Protein AF-0000000081275643 (afdb_homodimer)

Sequence (546 aa):
MTRLSAFIEGVGLLGPGLNQWPHAAALLTGQAPYAPERTALPPPAGLPAAERRRTGPAVRVALAVGLEAVAASGRDAATLATVFAASGGDSQNCHAICETLAGEDRQLSPTRFHNSVHNAPAGYWSIATRAMAPSNVLCAYDGSFVAGLLESLCQVTVDAVPTLLIAFDTDYPEPLRAVRPIPDAFGVALVLAPEAGPHTLARIDARLTDAPATPLASPEFEPLRAGNPAARALPLLEALAARRPASVVLDYLPDTRLHVDIVMPTASGAFPRMTRLSAFIEGVGLLGPGLNQWPHAAALLTGQAPYAPERTALPPPAGLPAAERRRTGPAVRVALAVGLEAVAASGRDAATLATVFAASGGDSQNCHAICETLAGEDRQLSPTRFHNSVHNAPAGYWSIATRAMAPSNVLCAYDGSFVAGLLESLCQVTVDAVPTLLIAFDTDYPEPLRAVRPIPDAFGVALVLAPEAGPHTLARIDARLTDAPATPLASPEFEPLRAGNPAARALPLLEALAARRPASVVLDYLPDTRLHVDIVMPTASGAFPR

Secondary structure (DSSP, 8-state):
---EEEEEEEEEEEETTEESHHHHHHHHTTSS---------PPPTTS-HHHHTT--HHHHHHHHHHHHHHHHHT--GGGSEEEEEESS----THHHHHHHHH-S-S---HHHHHHHHH-HHHHHHHHHH---SPEEEEE-GGGHHHHHHHHHHHIIIII---EEEEEEE-PPPTTHHHHS---S-EEEEEEEESS--TT--EEEEEEEE-SPPPPPSSGGGHHHHHH-GGGGGHHHHHHHHHTS-EEEEEEEETTEEEEEEEE---TTSPPP-/---EEEEEEEEEEEETTEESHHHHHHHHTTSS---------PPPTTS-HHHHTT--HHHHHHHHHHHHHHHHHT--GGGSEEEEEESS--S-THHHHHHHHH-S-S---HHHHHHHHH-HHHHHHHHHH---SPEEEEE-GGGHHHHHHHHHHHIIIII---EEEEEEE-PPPTTHHHHS---S-EEEEEEEESS--TT--EEEEEEEE-SPPPPPSSGGGHHHHHH-GGGGGHHHHHHHHHTS-EEEEEEEETTEEEEEEEE---TTSPPP-

Foldseek 3Di:
DLWLKWFWQFKFKWAFQDDTQVRNLCCLQPVDPGDGHAIDFDQQAQDPPVVSVVDDRFLRQQRRGQVRRCVRNVDQLQQAAEEEFEADAAPDQVPLLCCLVVPPPPCSLPQLNQQSVRHPNSNVSCNRRVHRDHYHYDHAHLQRQVVQSSVQSCCCRPVVGKHKYKYKYDADDPPVCVVQPQPHIIIMMTTIGNDDDPSTQWMKTKDKDQDDWDDRPDNVCVCVCVRGSNSLCSVVSSVSSVSDWDWTWGDHDPRMIMIMTTFHADPVRHTDD/DLWLKWFWQFKFKWAFQDDTQVRNLCCLQPVDPGDGHAIDFDQQAQDPPVVSVVDDRFLRQQRRGQVRRCVRNVHQLQQAAEEEFEADAAPPLPPLLCCLVVPPPPCSLPQLNQQSVRHNNSNVSCNRRVHRDHYHYDHAHLQRQVVQSSVQSCCCRVVVGKHKYKYKYDADDPPVCVVQPQPHIIIMMTTIGNDDDPRTQWMKTKDKDQDDWDDRPDNVCVCVCVRGSNSLCSVVSSCSSVSDWDWTWGDHDPRMIMIMTTFHADPVRHTDD

InterPro domains:
  IPR014030 Beta-ketoacyl synthase-like, N-terminal domain [PF13723] (31-199)
  IPR016039 Thiolase-like [G3DSA:3.40.47.10] (8-151)
  IPR016039 Thiolase-like [SSF53901] (7-151)

Organism: Ralstonia solanacearum (NCBI:txid305)

pLDDT: mean 88.34, std 12.12, range [42.56, 98.88]

Structure (mmCIF, N/CA/C/O backbone):
data_AF-0000000081275643-model_v1
#
loop_
_entity.id
_entity.type
_entity.pdbx_description
1 polymer '3-oxoacyl-ACP synthase'
#
loop_
_atom_site.group_PDB
_atom_site.id
_atom_site.type_symbol
_atom_site.label_atom_id
_atom_site.label_alt_id
_atom_site.label_comp_id
_atom_site.label_asym_id
_atom_site.label_entity_id
_atom_site.label_seq_id
_atom_site.pdbx_PDB_ins_code
_atom_site.Cartn_x
_atom_site.Cartn_y
_atom_site.Cartn_z
_atom_site.occupancy
_atom_site.B_iso_or_equiv
_atom_site.auth_seq_id
_atom_site.auth_comp_id
_atom_site.auth_asym_id
_atom_site.auth_atom_id
_atom_site.pdbx_PDB_model_num
ATOM 1 N N . MET A 1 1 ? -11.688 4.008 25.125 1 44.38 1 MET A N 1
ATOM 2 C CA . MET A 1 1 ? -11.398 4.02 23.688 1 44.38 1 MET A CA 1
ATOM 3 C C . MET A 1 1 ? -9.961 4.453 23.422 1 44.38 1 MET A C 1
ATOM 5 O O . MET A 1 1 ? -9.492 5.438 23.984 1 44.38 1 MET A O 1
ATOM 9 N N . THR A 1 2 ? -9.195 3.457 22.938 1 54.38 2 THR A N 1
ATOM 10 C CA . THR A 1 2 ? -7.828 3.904 22.672 1 54.38 2 THR A CA 1
ATOM 11 C C . THR A 1 2 ? -7.832 5.18 21.844 1 54.38 2 THR A C 1
ATOM 13 O O . THR A 1 2 ? -8.508 5.25 20.812 1 54.38 2 THR A O 1
ATOM 16 N N . ARG A 1 3 ? -7.406 6.129 22.484 1 73.06 3 ARG A N 1
ATOM 17 C CA . ARG A 1 3 ? -7.328 7.461 21.875 1 73.06 3 ARG A CA 1
ATOM 18 C C . ARG A 1 3 ? -6.16 7.555 20.906 1 73.06 3 ARG A C 1
ATOM 20 O O . ARG A 1 3 ? -5.027 7.211 21.25 1 73.06 3 ARG A O 1
ATOM 27 N N . LEU A 1 4 ? -6.461 7.723 19.609 1 86.25 4 LEU A N 1
ATOM 28 C CA . LEU A 1 4 ? -5.406 7.973 18.641 1 86.25 4 LEU A CA 1
ATOM 29 C C . LEU A 1 4 ? -4.828 9.375 18.812 1 86.25 4 LEU A C 1
ATOM 31 O O . LEU A 1 4 ? -5.492 10.367 18.5 1 86.25 4 LEU A O 1
ATOM 35 N N . SER A 1 5 ? -3.609 9.367 19.391 1 92.81 5 SER A N 1
ATOM 36 C CA . SER A 1 5 ? -2.973 10.641 19.719 1 92.81 5 SER A CA 1
ATOM 37 C C . SER A 1 5 ? -1.481 10.609 19.391 1 92.81 5 SER A C 1
ATOM 39 O O . SER A 1 5 ? -0.863 9.547 19.391 1 92.81 5 SER A O 1
ATOM 41 N N . ALA A 1 6 ? -0.979 11.75 19.047 1 96.44 6 ALA A N 1
ATOM 42 C CA . ALA A 1 6 ? 0.46 11.883 18.844 1 96.44 6 ALA A CA 1
ATOM 43 C C . ALA A 1 6 ? 0.898 13.336 18.984 1 96.44 6 ALA A C 1
ATOM 45 O O . ALA A 1 6 ? 0.07 14.25 18.938 1 96.44 6 ALA A O 1
ATOM 46 N N . PHE A 1 7 ? 2.162 13.508 19.25 1 97.81 7 PHE A N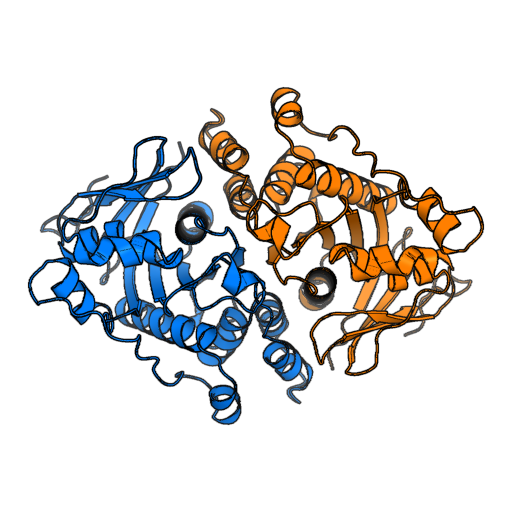 1
ATOM 47 C CA . PHE A 1 7 ? 2.779 14.828 19.25 1 97.81 7 PHE A CA 1
ATOM 48 C C . PHE A 1 7 ? 3.479 15.102 17.922 1 97.81 7 PHE A C 1
ATOM 50 O O . PHE A 1 7 ? 4.27 14.281 17.453 1 97.81 7 PHE A O 1
ATOM 57 N N . ILE A 1 8 ? 3.178 16.219 17.297 1 98.56 8 ILE A N 1
ATOM 58 C CA . ILE A 1 8 ? 3.846 16.625 16.062 1 98.56 8 ILE A CA 1
ATOM 59 C C . ILE A 1 8 ? 5.152 17.344 16.391 1 98.56 8 ILE A C 1
ATOM 61 O O . ILE A 1 8 ? 5.145 18.359 17.078 1 98.56 8 ILE A O 1
ATOM 65 N N . GLU A 1 9 ? 6.262 16.891 15.805 1 98.25 9 GLU A N 1
ATOM 66 C CA . GLU A 1 9 ? 7.566 17.453 16.125 1 98.25 9 GLU A CA 1
ATOM 67 C C . GLU A 1 9 ? 8.18 18.141 14.898 1 98.25 9 GLU A C 1
ATOM 69 O O . GLU A 1 9 ? 9.117 18.922 15.031 1 98.25 9 GLU A O 1
ATOM 74 N N . GLY A 1 10 ? 7.656 17.859 13.781 1 98.56 10 GLY A N 1
ATOM 75 C CA . GLY A 1 10 ? 8.188 18.422 12.547 1 98.56 10 GLY A CA 1
ATOM 76 C C . GLY A 1 10 ? 7.191 18.375 11.398 1 98.56 10 GLY A C 1
ATOM 77 O O . GLY A 1 10 ? 6.391 17.453 11.297 1 98.56 10 GLY A O 1
ATOM 78 N N . VAL A 1 11 ? 7.316 19.422 10.562 1 98.81 11 VAL A N 1
ATOM 79 C CA . VAL A 1 11 ? 6.465 19.531 9.383 1 98.81 11 VAL A CA 1
ATOM 80 C C . VAL A 1 11 ? 7.32 19.844 8.156 1 98.81 11 VAL A C 1
ATOM 82 O O . VAL A 1 11 ? 8.258 20.641 8.219 1 98.81 11 VAL A O 1
ATOM 85 N N . GLY A 1 12 ? 7.09 19.125 7.109 1 98.81 12 GLY A N 1
ATOM 86 C CA . GLY A 1 12 ? 7.57 19.453 5.777 1 98.81 12 GLY A CA 1
ATOM 87 C C . GLY A 1 12 ? 6.453 19.656 4.773 1 98.81 12 GLY A C 1
ATOM 88 O O . GLY A 1 12 ? 5.418 19 4.844 1 98.81 12 GLY A O 1
ATOM 89 N N . LEU A 1 13 ? 6.684 20.594 3.865 1 98.62 13 LEU A N 1
ATOM 90 C CA . LEU A 1 13 ? 5.613 20.922 2.93 1 98.62 13 LEU A CA 1
ATOM 91 C C . LEU A 1 13 ? 6.184 21.453 1.619 1 98.62 13 LEU A C 1
ATOM 93 O O . LEU A 1 13 ? 7.125 22.25 1.626 1 98.62 13 LEU A O 1
ATOM 97 N N . LEU A 1 14 ? 5.648 21 0.579 1 98.12 14 LEU A N 1
ATOM 98 C CA . LEU A 1 14 ? 5.945 21.484 -0.765 1 98.12 14 LEU A CA 1
ATOM 99 C C . LEU A 1 14 ? 4.703 21.422 -1.649 1 98.12 14 LEU A C 1
ATOM 101 O O . LEU A 1 14 ? 3.959 20.453 -1.621 1 98.12 14 LEU A O 1
ATOM 105 N N . GLY A 1 15 ? 4.434 22.438 -2.373 1 97.31 15 GLY A N 1
ATOM 106 C CA . GLY A 1 15 ? 3.311 22.5 -3.293 1 97.31 15 GLY A CA 1
ATOM 107 C C . GLY A 1 15 ? 3.297 23.766 -4.129 1 97.31 15 GLY A C 1
ATOM 108 O O . GLY A 1 15 ? 4.227 24.578 -4.059 1 97.31 15 GLY A O 1
ATOM 109 N N . PRO A 1 16 ? 2.264 23.953 -4.934 1 96.75 16 PRO A N 1
ATOM 110 C CA . PRO A 1 16 ? 2.17 25.156 -5.754 1 96.75 16 PRO A CA 1
ATOM 111 C C . PRO A 1 16 ? 2.182 26.438 -4.918 1 96.75 16 PRO A C 1
ATOM 113 O O . PRO A 1 16 ? 1.239 26.703 -4.164 1 96.75 16 PRO A O 1
ATOM 116 N N . GLY A 1 17 ? 3.252 27.156 -5.109 1 95.81 17 GLY A N 1
ATOM 117 C CA . GLY A 1 17 ? 3.377 28.406 -4.371 1 95.81 17 GLY A CA 1
ATOM 118 C C . GLY A 1 17 ? 3.754 28.203 -2.914 1 95.81 17 GLY A C 1
ATOM 119 O O . GLY A 1 17 ? 3.807 29.156 -2.141 1 95.81 17 GLY A O 1
ATOM 120 N N . LEU A 1 18 ? 3.93 27 -2.51 1 96.56 18 LEU A N 1
ATOM 121 C CA . LEU A 1 18 ? 4.285 26.656 -1.135 1 96.56 18 LEU A CA 1
ATOM 122 C C . LEU A 1 18 ? 5.668 26.031 -1.07 1 96.56 18 LEU A C 1
ATOM 124 O O . LEU A 1 18 ? 5.832 24.844 -1.41 1 96.56 18 LEU A O 1
ATOM 128 N N . ASN A 1 19 ? 6.617 26.828 -0.602 1 94.94 19 ASN A N 1
ATOM 129 C CA . ASN A 1 19 ? 8.008 26.391 -0.564 1 94.94 19 ASN A CA 1
ATOM 130 C C . ASN A 1 19 ? 8.492 26.188 0.869 1 94.94 19 ASN A C 1
ATOM 132 O O . ASN A 1 19 ? 9.031 27.109 1.484 1 94.94 19 ASN A O 1
ATOM 136 N N . GLN A 1 20 ? 8.375 25.016 1.354 1 95.62 20 GLN A N 1
ATOM 137 C CA . GLN A 1 20 ? 8.812 24.625 2.691 1 95.62 20 GLN A CA 1
ATOM 138 C C . GLN A 1 20 ? 7.887 25.203 3.76 1 95.62 20 GLN A C 1
ATOM 140 O O . GLN A 1 20 ? 7.141 26.156 3.498 1 95.62 20 GLN A O 1
ATOM 145 N N . TRP A 1 21 ? 7.992 24.75 4.93 1 97.5 21 TRP A N 1
ATOM 146 C CA . TRP A 1 21 ? 6.973 24.938 5.961 1 97.5 21 TRP A CA 1
ATOM 147 C C . TRP A 1 21 ? 6.973 26.359 6.477 1 97.5 21 TRP A C 1
ATOM 149 O O . TRP A 1 21 ? 5.918 27 6.559 1 97.5 21 TRP A O 1
ATOM 159 N N . PRO A 1 22 ? 8.117 27 6.797 1 96.25 22 PRO A N 1
ATOM 160 C CA . PRO A 1 22 ? 8.055 28.375 7.312 1 96.25 22 PRO A CA 1
ATOM 161 C C . PRO A 1 22 ? 7.383 29.344 6.336 1 96.25 22 PRO A C 1
ATOM 163 O O . PRO A 1 22 ? 6.566 30.172 6.746 1 96.25 22 PRO A O 1
ATOM 166 N N . HIS A 1 23 ? 7.73 29.188 5.102 1 95.75 23 HIS A N 1
ATOM 167 C CA . HIS A 1 23 ? 7.113 30 4.059 1 95.75 23 HIS A CA 1
ATOM 168 C C . HIS A 1 23 ? 5.625 29.703 3.936 1 95.75 23 HIS A C 1
ATOM 170 O O . HIS A 1 23 ? 4.805 30.625 3.889 1 95.75 23 HIS A O 1
ATOM 176 N N . ALA A 1 24 ? 5.289 28.5 3.883 1 96.75 24 ALA A N 1
ATOM 177 C CA . ALA A 1 24 ? 3.902 28.078 3.721 1 96.75 24 ALA A CA 1
ATOM 178 C C . ALA A 1 24 ? 3.053 28.5 4.914 1 96.75 24 ALA A C 1
ATOM 180 O O . ALA A 1 24 ? 1.896 28.891 4.754 1 96.75 24 ALA A O 1
ATOM 181 N N . ALA A 1 25 ? 3.641 28.391 6.098 1 96.94 25 ALA A N 1
ATOM 182 C CA . ALA A 1 25 ? 2.926 28.781 7.312 1 96.94 25 ALA A CA 1
ATOM 183 C C . ALA A 1 25 ? 2.52 30.25 7.266 1 96.94 25 ALA A C 1
ATOM 185 O O . ALA A 1 25 ? 1.409 30.609 7.668 1 96.94 25 ALA A O 1
ATOM 186 N N . ALA A 1 26 ? 3.359 31.047 6.785 1 96.31 26 ALA A N 1
ATOM 187 C CA . ALA A 1 26 ? 3.059 32.469 6.656 1 96.31 26 ALA A CA 1
ATOM 188 C C . ALA A 1 26 ? 1.919 32.719 5.668 1 96.31 26 ALA A C 1
ATOM 190 O O . ALA A 1 26 ? 1.047 33.562 5.906 1 96.31 26 ALA A O 1
ATOM 191 N N . LEU A 1 27 ? 1.94 32.031 4.621 1 96.19 27 LEU A N 1
ATOM 192 C CA . LEU A 1 27 ? 0.902 32.156 3.604 1 96.19 27 LEU A CA 1
ATOM 193 C C . LEU A 1 27 ? -0.441 31.656 4.125 1 96.19 27 LEU A C 1
ATOM 195 O O . LEU A 1 27 ? -1.473 32.312 3.91 1 96.19 27 LEU A O 1
ATOM 199 N N . LEU A 1 28 ? -0.397 30.547 4.836 1 95.75 28 LEU A N 1
ATOM 200 C CA . LEU A 1 28 ? -1.615 29.906 5.32 1 95.75 28 LEU A CA 1
ATOM 201 C C . LEU A 1 28 ? -2.287 30.75 6.395 1 95.75 28 LEU A C 1
ATOM 203 O O . LEU A 1 28 ? -3.502 30.656 6.59 1 95.75 28 LEU A O 1
ATOM 207 N N . THR A 1 29 ? -1.518 31.594 7.074 1 95 29 THR A N 1
ATOM 208 C CA . THR A 1 29 ? -2.072 32.438 8.125 1 95 29 THR A CA 1
ATOM 209 C C . THR A 1 29 ? -2.346 33.844 7.598 1 95 29 THR A C 1
ATOM 211 O O . THR A 1 29 ? -2.676 34.75 8.367 1 95 29 THR A O 1
ATOM 214 N N . GLY A 1 30 ? -2.148 34.031 6.328 1 92.94 30 GLY A N 1
ATOM 215 C CA . GLY A 1 30 ? -2.473 35.312 5.711 1 92.94 30 GLY A CA 1
ATOM 216 C C . GLY A 1 30 ? -1.417 36.375 5.949 1 92.94 30 GLY A C 1
ATOM 217 O O . GLY A 1 30 ? -1.663 37.562 5.727 1 92.94 30 GLY A O 1
ATOM 218 N N . GLN A 1 31 ? -0.272 36.031 6.398 1 93.44 31 GLN A N 1
ATOM 219 C CA . GLN A 1 31 ? 0.792 37 6.668 1 93.44 31 GLN A CA 1
ATOM 220 C C . GLN A 1 31 ? 1.491 37.406 5.375 1 93.44 31 GLN A C 1
ATOM 222 O O . GLN A 1 31 ? 2.209 38.406 5.352 1 93.44 31 GLN A O 1
ATOM 227 N N . ALA A 1 32 ? 1.334 36.656 4.289 1 91.62 32 ALA A N 1
ATOM 228 C CA . ALA A 1 32 ? 1.837 36.969 2.949 1 91.62 32 ALA A CA 1
ATOM 229 C C . ALA A 1 32 ? 0.832 36.531 1.88 1 91.62 32 ALA A C 1
ATOM 231 O O . ALA A 1 32 ? 0.027 35.625 2.098 1 91.62 32 ALA A O 1
ATOM 232 N N . PRO A 1 33 ? 0.879 37.219 0.762 1 91.44 33 PRO A N 1
ATOM 233 C CA . PRO A 1 33 ? -0.059 36.844 -0.301 1 91.44 33 PRO A CA 1
ATOM 234 C C . PRO A 1 33 ? 0.3 35.531 -0.969 1 91.44 33 PRO A C 1
ATOM 236 O O . PRO A 1 33 ? 1.48 35.25 -1.176 1 91.44 33 PRO A O 1
ATOM 239 N N . TYR A 1 34 ? -0.669 34.844 -1.251 1 92.94 34 TYR A N 1
ATOM 240 C CA . TYR A 1 34 ? -0.492 33.562 -1.949 1 92.94 34 TYR A CA 1
ATOM 241 C C . TYR A 1 34 ? -0.587 33.75 -3.459 1 92.94 34 TYR A C 1
ATOM 243 O O . TYR A 1 34 ? -1.521 34.375 -3.953 1 92.94 34 TYR A O 1
ATOM 251 N N . ALA A 1 35 ? 0.357 33.312 -4.215 1 89.31 35 ALA A N 1
ATOM 252 C CA . ALA A 1 35 ? 0.365 33.219 -5.672 1 89.31 35 ALA A CA 1
ATOM 253 C C . ALA A 1 35 ? 0.627 31.781 -6.141 1 89.31 35 ALA A C 1
ATOM 255 O O . ALA A 1 35 ? 1.682 31.219 -5.852 1 89.31 35 ALA A O 1
ATOM 256 N N . PRO A 1 36 ? -0.363 31.266 -6.844 1 86.75 36 PRO A N 1
ATOM 257 C CA . PRO A 1 36 ? -0.118 29.906 -7.316 1 86.75 36 PRO A CA 1
ATOM 258 C C . PRO A 1 36 ? 0.997 29.828 -8.359 1 86.75 36 PRO A C 1
ATOM 260 O O . PRO A 1 36 ? 0.966 30.562 -9.352 1 86.75 36 PRO A O 1
ATOM 263 N N . GLU A 1 37 ? 2.057 29.297 -8.055 1 93 37 GLU A N 1
ATOM 264 C CA . GLU A 1 37 ? 3.164 28.969 -8.945 1 93 37 GLU A CA 1
ATOM 265 C C . GLU A 1 37 ? 3.424 27.469 -8.984 1 93 37 GLU A C 1
ATOM 267 O O . GLU A 1 37 ? 3.094 26.75 -8.031 1 93 37 GLU A O 1
ATOM 272 N N . ARG A 1 38 ? 4.008 27.078 -10.078 1 94.44 38 ARG A N 1
ATOM 273 C CA . ARG A 1 38 ? 4.34 25.656 -10.195 1 94.44 38 ARG A CA 1
ATOM 274 C C . ARG A 1 38 ? 5.234 25.219 -9.047 1 94.44 38 ARG A C 1
ATOM 276 O O . ARG A 1 38 ? 6.121 25.953 -8.617 1 94.44 38 ARG A O 1
ATOM 283 N N . THR A 1 39 ? 4.957 24.047 -8.594 1 96.31 39 THR A N 1
ATOM 284 C CA . THR A 1 39 ? 5.77 23.5 -7.504 1 96.31 39 THR A CA 1
ATOM 285 C C . THR A 1 39 ? 7.234 23.406 -7.926 1 96.31 39 THR A C 1
ATOM 287 O O . THR A 1 39 ? 7.551 22.797 -8.953 1 96.31 39 THR A O 1
ATOM 290 N N . ALA A 1 40 ? 8.086 24.016 -7.172 1 93.44 40 ALA A N 1
ATOM 291 C CA . ALA A 1 40 ? 9.531 23.891 -7.379 1 93.44 40 ALA A CA 1
ATOM 292 C C . ALA A 1 40 ? 10.07 22.625 -6.703 1 93.44 40 ALA A C 1
ATOM 294 O O . ALA A 1 40 ? 10.109 22.547 -5.473 1 93.44 40 ALA A O 1
ATOM 295 N N . LEU A 1 41 ? 10.516 21.688 -7.484 1 94.06 41 LEU A N 1
ATOM 296 C CA . LEU A 1 41 ? 11.055 20.453 -6.941 1 94.06 41 LEU A CA 1
ATOM 297 C C . LEU A 1 41 ? 12.562 20.547 -6.766 1 94.06 41 LEU A C 1
ATOM 299 O O . LEU A 1 41 ? 13.305 20.625 -7.746 1 94.06 41 LEU A O 1
ATOM 303 N N . PRO A 1 42 ? 13.023 20.516 -5.547 1 93.38 42 PRO A N 1
ATOM 304 C CA . PRO A 1 42 ? 14.477 20.562 -5.359 1 93.38 42 PRO A CA 1
ATOM 305 C C . PRO A 1 42 ? 15.172 19.266 -5.793 1 93.38 42 PRO A C 1
ATOM 307 O O . PRO A 1 42 ? 14.539 18.219 -5.863 1 93.38 42 PRO A O 1
ATOM 310 N N . PRO A 1 43 ? 16.5 19.422 -6.09 1 91.44 43 PRO A N 1
ATOM 311 C CA . PRO A 1 43 ? 17.25 18.172 -6.281 1 91.44 43 PRO A CA 1
ATOM 312 C C . PRO A 1 43 ? 17.219 17.266 -5.055 1 91.44 43 PRO A C 1
ATOM 314 O O . PRO A 1 43 ? 17.266 17.75 -3.922 1 91.44 43 PRO A O 1
ATOM 317 N N . PRO A 1 44 ? 17.094 16 -5.375 1 90.5 44 PRO A N 1
ATOM 318 C CA . PRO A 1 44 ? 17.016 15.109 -4.223 1 90.5 44 PRO A CA 1
ATOM 319 C C . PRO A 1 44 ? 18.312 15.047 -3.434 1 90.5 44 PRO A C 1
ATOM 321 O O . PRO A 1 44 ? 19.375 14.805 -4.012 1 90.5 44 PRO A O 1
ATOM 324 N N . ALA A 1 45 ? 18.219 15.266 -2.195 1 88.31 45 ALA A N 1
ATOM 325 C CA . ALA A 1 45 ? 19.391 15.219 -1.318 1 88.31 45 ALA A CA 1
ATOM 326 C C . ALA A 1 45 ? 19.641 13.797 -0.82 1 88.31 45 ALA A C 1
ATOM 328 O O . ALA A 1 45 ? 18.734 12.969 -0.799 1 88.31 45 ALA A O 1
ATOM 329 N N . GLY A 1 46 ? 20.844 13.477 -0.558 1 88.56 46 GLY A N 1
ATOM 330 C CA . GLY A 1 46 ? 21.188 12.227 0.105 1 88.56 46 GLY A CA 1
ATOM 331 C C . GLY A 1 46 ? 21.328 11.062 -0.855 1 88.56 46 GLY A C 1
ATOM 332 O O . GLY A 1 46 ? 21.391 9.906 -0.431 1 88.56 46 GLY A O 1
ATOM 333 N N . LEU A 1 47 ? 21.297 11.328 -2.113 1 88.06 47 LEU A N 1
ATOM 334 C CA . LEU A 1 47 ? 21.406 10.266 -3.102 1 88.06 47 LEU A CA 1
ATOM 335 C C . LEU A 1 47 ? 22.703 10.391 -3.889 1 88.06 47 LEU A C 1
ATOM 337 O O . LEU A 1 47 ? 23.156 11.5 -4.191 1 88.06 47 LEU A O 1
ATOM 341 N N . PRO A 1 48 ? 23.297 9.242 -4.223 1 84.19 48 PRO A N 1
ATOM 342 C CA . PRO A 1 48 ? 24.391 9.289 -5.191 1 84.19 48 PRO A CA 1
ATOM 343 C C . PRO A 1 48 ? 23.969 9.898 -6.527 1 84.19 48 PRO A C 1
ATOM 345 O O . PRO A 1 48 ? 22.797 9.875 -6.875 1 84.19 48 PRO A O 1
ATOM 348 N N . ALA A 1 49 ? 24.969 10.406 -7.227 1 84.62 49 ALA A N 1
ATOM 349 C CA . ALA A 1 49 ? 24.719 11.172 -8.445 1 84.62 49 ALA A CA 1
ATOM 350 C C . ALA A 1 49 ? 23.891 10.359 -9.445 1 84.62 49 ALA A C 1
ATOM 352 O O . ALA A 1 49 ? 22.953 10.883 -10.055 1 84.62 49 ALA A O 1
ATOM 353 N N . ALA A 1 50 ? 24.281 9.164 -9.617 1 78.19 50 ALA A N 1
ATOM 354 C CA . ALA A 1 50 ? 23.578 8.32 -10.586 1 78.19 50 ALA A CA 1
ATOM 355 C C . ALA A 1 50 ? 22.109 8.156 -10.219 1 78.19 50 ALA A C 1
ATOM 357 O O . ALA A 1 50 ? 21.234 8.219 -11.086 1 78.19 50 ALA A O 1
ATOM 358 N N . GLU A 1 51 ? 21.812 8.008 -8.961 1 80.88 51 GLU A N 1
ATOM 359 C CA . GLU A 1 51 ? 20.453 7.844 -8.477 1 80.88 51 GLU A CA 1
ATOM 360 C C . GLU A 1 51 ? 19.672 9.148 -8.57 1 80.88 51 GLU A C 1
ATOM 362 O O . GLU A 1 51 ? 18.469 9.148 -8.867 1 80.88 51 GLU A O 1
ATOM 367 N N . ARG A 1 52 ? 20.312 10.188 -8.359 1 86.25 52 ARG A N 1
ATOM 368 C CA . ARG A 1 52 ? 19.688 11.5 -8.406 1 86.25 52 ARG A CA 1
ATOM 369 C C . ARG A 1 52 ? 19.094 11.781 -9.781 1 86.25 52 ARG A C 1
ATOM 371 O O . ARG A 1 52 ? 18 12.344 -9.883 1 86.25 52 ARG A O 1
ATOM 378 N N . ARG A 1 53 ? 19.734 11.352 -10.797 1 83.56 53 ARG A N 1
ATOM 379 C CA . ARG A 1 53 ? 19.328 11.625 -12.164 1 83.56 53 ARG A CA 1
ATOM 380 C C . ARG A 1 53 ? 18.109 10.797 -12.555 1 83.56 53 ARG A C 1
ATOM 382 O O . ARG A 1 53 ? 17.406 11.125 -13.508 1 83.56 53 ARG A O 1
ATOM 389 N N . ARG A 1 54 ? 17.859 9.836 -11.742 1 80.75 54 ARG A N 1
ATOM 390 C CA . ARG A 1 54 ? 16.797 8.891 -12.102 1 80.75 54 ARG A CA 1
ATOM 391 C C . ARG A 1 54 ? 15.516 9.18 -11.328 1 80.75 54 ARG A C 1
ATOM 393 O O . ARG A 1 54 ? 14.484 8.547 -11.578 1 80.75 54 ARG A O 1
ATOM 400 N N . THR A 1 55 ? 15.617 10.133 -10.453 1 87.38 55 THR A N 1
ATOM 401 C CA . THR A 1 55 ? 14.453 10.375 -9.609 1 87.38 55 THR A CA 1
ATOM 402 C C . THR A 1 55 ? 13.375 11.133 -10.367 1 87.38 55 THR A C 1
ATOM 404 O O . THR A 1 55 ? 13.68 12.047 -11.133 1 87.38 55 THR A O 1
ATOM 407 N N . GLY A 1 56 ? 12.156 10.68 -10.273 1 87.69 56 GLY A N 1
ATOM 408 C CA . GLY A 1 56 ? 11 11.391 -10.789 1 87.69 56 GLY A CA 1
ATOM 409 C C . GLY A 1 56 ? 10.406 12.367 -9.789 1 87.69 56 GLY A C 1
ATOM 410 O O . GLY A 1 56 ? 10.906 12.492 -8.664 1 87.69 56 GLY A O 1
ATOM 411 N N . PRO A 1 57 ? 9.336 13.086 -10.172 1 90.5 57 PRO A N 1
ATOM 412 C CA . PRO A 1 57 ? 8.734 14.125 -9.328 1 90.5 57 PRO A CA 1
ATOM 413 C C . PRO A 1 57 ? 8.242 13.578 -7.988 1 90.5 57 PRO A C 1
ATOM 415 O O . PRO A 1 57 ? 8.398 14.242 -6.957 1 90.5 57 PRO A O 1
ATOM 418 N N . ALA A 1 58 ? 7.633 12.359 -8.023 1 91.38 58 ALA A N 1
ATOM 419 C CA . ALA A 1 58 ? 7.105 11.781 -6.793 1 91.38 58 ALA A CA 1
ATOM 420 C C . ALA A 1 58 ? 8.219 11.562 -5.77 1 91.38 58 ALA A C 1
ATOM 422 O O . ALA A 1 58 ? 8.047 11.875 -4.586 1 91.38 58 ALA A O 1
ATOM 423 N N . VAL A 1 59 ? 9.312 11.023 -6.215 1 91.88 59 VAL A N 1
ATOM 424 C CA . VAL A 1 59 ? 10.453 10.781 -5.34 1 91.88 59 VAL A CA 1
ATOM 425 C C . VAL A 1 59 ? 11.008 12.109 -4.824 1 91.88 59 VAL A C 1
ATOM 427 O O . VAL A 1 59 ? 11.305 12.242 -3.637 1 91.88 59 VAL A O 1
ATOM 430 N N . ARG A 1 60 ? 11.141 13.086 -5.664 1 94.5 60 ARG A N 1
ATOM 431 C CA . ARG A 1 60 ? 11.711 14.375 -5.301 1 94.5 60 ARG A CA 1
ATOM 432 C C . ARG A 1 60 ? 10.852 15.078 -4.262 1 94.5 60 ARG A C 1
ATOM 434 O O . ARG A 1 60 ? 11.367 15.625 -3.283 1 94.5 60 ARG A O 1
ATOM 441 N N . VAL A 1 61 ? 9.57 15.07 -4.457 1 96.12 61 VAL A N 1
ATOM 442 C CA . VAL A 1 61 ? 8.68 15.719 -3.498 1 96.12 61 VAL A CA 1
ATOM 443 C C . VAL A 1 61 ? 8.719 14.969 -2.17 1 96.12 61 VAL A C 1
ATOM 445 O O . VAL A 1 61 ? 8.836 15.586 -1.104 1 96.12 61 VAL A O 1
ATOM 448 N N . ALA A 1 62 ? 8.633 13.648 -2.244 1 96.06 62 ALA A N 1
ATOM 449 C CA . ALA A 1 62 ? 8.617 12.828 -1.033 1 96.06 62 ALA A CA 1
ATOM 450 C C . ALA A 1 62 ? 9.891 13.039 -0.217 1 96.06 62 ALA A C 1
ATOM 452 O O . ALA A 1 62 ? 9.828 13.25 0.997 1 96.06 62 ALA A O 1
ATOM 453 N N . LEU A 1 63 ? 11.047 13.031 -0.863 1 96.19 63 LEU A N 1
ATOM 454 C CA . LEU A 1 63 ? 12.312 13.211 -0.165 1 96.19 63 LEU A CA 1
ATOM 455 C C . LEU A 1 63 ? 12.406 14.617 0.428 1 96.19 63 LEU A C 1
ATOM 457 O O . LEU A 1 63 ? 12.844 14.781 1.568 1 96.19 63 LEU A O 1
ATOM 461 N N . ALA A 1 64 ? 12.008 15.594 -0.321 1 97.69 64 ALA A N 1
ATOM 462 C CA . ALA A 1 64 ? 12.125 16.984 0.115 1 97.69 64 ALA A CA 1
ATOM 463 C C . ALA A 1 64 ? 11.32 17.219 1.39 1 97.69 64 ALA A C 1
ATOM 465 O O . ALA A 1 64 ? 11.852 17.734 2.377 1 97.69 64 ALA A O 1
ATOM 466 N N . VAL A 1 65 ? 10.086 16.828 1.377 1 98.5 65 VAL A N 1
ATOM 467 C CA . VAL A 1 65 ? 9.234 17.125 2.521 1 98.5 65 VAL A CA 1
ATOM 468 C C . VAL A 1 65 ? 9.625 16.25 3.707 1 98.5 65 VAL A C 1
ATOM 470 O O . VAL A 1 65 ? 9.562 16.688 4.859 1 98.5 65 VAL A O 1
ATOM 473 N N . GLY A 1 66 ? 10.023 15.039 3.445 1 98.19 66 GLY A N 1
ATOM 474 C CA . GLY A 1 66 ? 10.484 14.164 4.512 1 98.19 66 GLY A CA 1
ATOM 475 C C . GLY A 1 66 ? 11.711 14.695 5.234 1 98.19 66 GLY A C 1
ATOM 476 O O . GLY A 1 66 ? 11.734 14.758 6.465 1 98.19 66 GLY A O 1
ATOM 477 N N . LEU A 1 67 ? 12.672 15.062 4.457 1 97.81 67 LEU A N 1
ATOM 478 C CA . LEU A 1 67 ? 13.914 15.562 5.031 1 97.81 67 LEU A CA 1
ATOM 479 C C . LEU A 1 67 ? 13.672 16.859 5.801 1 97.81 67 LEU A C 1
ATOM 481 O O . LEU A 1 67 ? 14.273 17.078 6.855 1 97.81 67 LEU A O 1
ATOM 485 N N . GLU A 1 68 ? 12.82 17.672 5.293 1 98.38 68 GLU A N 1
ATOM 486 C CA . GLU A 1 68 ? 12.484 18.906 5.996 1 98.38 68 GLU A CA 1
ATOM 487 C C . GLU A 1 68 ? 11.859 18.609 7.355 1 98.38 68 GLU A C 1
ATOM 489 O O . GLU A 1 68 ? 12.25 19.203 8.367 1 98.38 68 GLU A O 1
ATOM 494 N N . ALA A 1 69 ? 10.875 17.719 7.391 1 98.62 69 ALA A N 1
ATOM 495 C CA . ALA A 1 69 ? 10.188 17.391 8.633 1 98.62 69 ALA A CA 1
ATOM 496 C C . ALA A 1 69 ? 11.156 16.766 9.641 1 98.62 69 ALA A C 1
ATOM 498 O O . ALA A 1 69 ? 11.109 17.094 10.828 1 98.62 69 ALA A O 1
ATOM 499 N N . VAL A 1 70 ? 11.961 15.898 9.156 1 97.75 70 VAL A N 1
ATOM 500 C CA . VAL A 1 70 ? 12.922 15.227 10.016 1 97.75 70 VAL A CA 1
ATOM 501 C C . VAL A 1 70 ? 13.898 16.25 10.609 1 97.75 70 VAL A C 1
ATOM 503 O O . VAL A 1 70 ? 14.164 16.234 11.812 1 97.75 70 VAL A O 1
ATOM 506 N N . ALA A 1 71 ? 14.414 17.094 9.789 1 97.75 71 ALA A N 1
ATOM 507 C CA . ALA A 1 71 ? 15.32 18.125 10.266 1 97.75 71 ALA A CA 1
ATOM 508 C C . ALA A 1 71 ? 14.664 18.984 11.344 1 97.75 71 ALA A C 1
ATOM 510 O O . ALA A 1 71 ? 15.281 19.281 12.375 1 97.75 71 ALA A O 1
ATOM 511 N N . ALA A 1 72 ? 13.461 19.359 11.109 1 98.12 72 ALA A N 1
ATOM 512 C CA . ALA A 1 72 ? 12.734 20.203 12.062 1 98.12 72 ALA A CA 1
ATOM 513 C C . ALA A 1 72 ? 12.508 19.469 13.383 1 98.12 72 ALA A C 1
ATOM 515 O O . ALA A 1 72 ? 12.469 20.094 14.445 1 98.12 72 ALA A O 1
ATOM 516 N N . SER A 1 73 ? 12.367 18.203 13.391 1 97.69 73 SER A N 1
ATOM 517 C CA . SER A 1 73 ? 12.07 17.406 14.578 1 97.69 73 SER A CA 1
ATOM 518 C C . SER A 1 73 ? 13.32 17.188 15.422 1 97.69 73 SER A C 1
ATOM 520 O O . SER A 1 73 ? 13.234 16.797 16.594 1 97.69 73 SER A O 1
ATOM 522 N N . GLY A 1 74 ? 14.484 17.297 14.742 1 97.19 74 GLY A N 1
ATOM 523 C CA . GLY A 1 74 ? 15.734 17.016 15.422 1 97.19 74 GLY A CA 1
ATOM 524 C C . GLY A 1 74 ? 16.031 15.523 15.523 1 97.19 74 GLY A C 1
ATOM 525 O O . GLY A 1 74 ? 17.016 15.125 16.156 1 97.19 74 GLY A O 1
ATOM 526 N N . ARG A 1 75 ? 15.258 14.734 14.906 1 95.69 75 ARG A N 1
ATOM 527 C CA . ARG A 1 75 ? 15.461 13.289 14.977 1 95.69 75 ARG A CA 1
ATOM 528 C C . ARG A 1 75 ? 16.328 12.805 13.82 1 95.69 75 ARG A C 1
ATOM 530 O O . ARG A 1 75 ? 16.562 13.531 12.859 1 95.69 75 ARG A O 1
ATOM 537 N N . ASP A 1 76 ? 16.812 11.562 14.07 1 95.5 76 ASP A N 1
ATOM 538 C CA . ASP A 1 76 ? 17.516 10.852 13.008 1 95.5 76 ASP A CA 1
ATOM 539 C C . ASP A 1 76 ? 16.547 10.062 12.141 1 95.5 76 ASP A C 1
ATOM 541 O O . ASP A 1 76 ? 15.836 9.18 12.633 1 95.5 76 ASP A O 1
ATOM 545 N N . ALA A 1 77 ? 16.547 10.336 10.852 1 94.75 77 ALA A N 1
ATOM 546 C CA . ALA A 1 77 ? 15.633 9.688 9.914 1 94.75 77 ALA A CA 1
ATOM 547 C C . ALA A 1 77 ? 15.711 8.172 10.031 1 94.75 77 ALA A C 1
ATOM 549 O O . ALA A 1 77 ? 14.711 7.473 9.867 1 94.75 77 ALA A O 1
ATOM 550 N N . ALA A 1 78 ? 16.812 7.652 10.297 1 90.56 78 ALA A N 1
ATOM 551 C CA . ALA A 1 78 ? 17.062 6.211 10.32 1 90.56 78 ALA A CA 1
ATOM 552 C C . ALA A 1 78 ? 16.328 5.543 11.469 1 90.56 78 ALA A C 1
ATOM 554 O O . ALA A 1 78 ? 16.141 4.324 11.477 1 90.56 78 ALA A O 1
ATOM 555 N N . THR A 1 79 ? 15.883 6.289 12.375 1 90.62 79 THR A N 1
ATOM 556 C CA . THR A 1 79 ? 15.266 5.734 13.578 1 90.62 79 THR A CA 1
ATOM 557 C C . THR A 1 79 ? 13.742 5.82 13.484 1 90.62 79 THR A C 1
ATOM 559 O O . THR A 1 79 ? 13.039 5.371 14.391 1 90.62 79 THR A O 1
ATOM 562 N N . LEU A 1 80 ? 13.266 6.387 12.461 1 93.56 80 LEU A N 1
ATOM 563 C CA . LEU A 1 80 ? 11.828 6.617 12.344 1 93.56 80 LEU A CA 1
ATOM 564 C C . LEU A 1 80 ? 11.172 5.527 11.508 1 93.56 80 LEU A C 1
ATOM 566 O O . LEU A 1 80 ? 11.648 5.207 10.414 1 93.56 80 LEU A O 1
ATOM 570 N N . ALA A 1 81 ? 10.125 4.969 12.062 1 90.69 81 ALA A N 1
ATOM 571 C CA . ALA A 1 81 ? 9.219 4.254 11.164 1 90.69 81 ALA A CA 1
ATOM 572 C C . ALA A 1 81 ? 8.586 5.207 10.148 1 90.69 81 ALA A C 1
ATOM 574 O O . ALA A 1 81 ? 8.234 6.336 10.492 1 90.69 81 ALA A O 1
ATOM 575 N N . THR A 1 82 ? 8.438 4.695 8.938 1 94.19 82 THR A N 1
ATOM 576 C CA . THR A 1 82 ? 7.961 5.625 7.918 1 94.19 82 THR A CA 1
ATOM 577 C C . THR A 1 82 ? 6.719 5.082 7.219 1 94.19 82 THR A C 1
ATOM 579 O O . THR A 1 82 ? 6.668 3.902 6.863 1 94.19 82 THR A O 1
ATOM 582 N N . VAL A 1 83 ? 5.723 5.918 7.082 1 94 83 VAL A N 1
ATOM 583 C CA . VAL A 1 83 ? 4.5 5.633 6.344 1 94 83 VAL A CA 1
ATOM 584 C C . VAL A 1 83 ? 4.434 6.508 5.098 1 94 83 VAL A C 1
ATOM 586 O O . VAL A 1 83 ? 4.488 7.738 5.188 1 94 83 VAL A O 1
ATOM 589 N N . PHE A 1 84 ? 4.371 5.848 3.947 1 94.5 84 PHE A N 1
ATOM 590 C CA . PHE A 1 84 ? 4.152 6.559 2.693 1 94.5 84 PHE A CA 1
ATOM 591 C C . PHE A 1 84 ? 2.697 6.449 2.254 1 94.5 84 PHE A C 1
ATOM 593 O O . PHE A 1 84 ? 2.145 5.348 2.188 1 94.5 84 PHE A O 1
ATOM 600 N N . ALA A 1 85 ? 2.068 7.586 1.987 1 94.44 85 ALA A N 1
ATOM 601 C CA . ALA A 1 85 ? 0.679 7.605 1.533 1 94.44 85 ALA A CA 1
ATOM 602 C C . ALA A 1 85 ? 0.539 8.383 0.23 1 94.44 85 ALA A C 1
ATOM 604 O O . ALA A 1 85 ? 0.959 9.539 0.143 1 94.44 85 ALA A O 1
ATOM 605 N N . ALA A 1 86 ? -0.021 7.77 -0.8 1 92.62 86 ALA A N 1
ATOM 606 C CA . ALA A 1 86 ? -0.278 8.406 -2.09 1 92.62 86 ALA A CA 1
ATOM 607 C C . ALA A 1 86 ? -1.592 7.914 -2.691 1 92.62 86 ALA A C 1
ATOM 609 O O . ALA A 1 86 ? -2.059 6.82 -2.369 1 92.62 86 ALA A O 1
ATOM 610 N N . SER A 1 87 ? -2.197 8.789 -3.574 1 89.81 87 SER A N 1
ATOM 611 C CA . SER A 1 87 ? -3.506 8.469 -4.129 1 89.81 87 SER A CA 1
ATOM 612 C C . SER A 1 87 ? -3.422 7.289 -5.098 1 89.81 87 SER A C 1
ATOM 614 O O . SER A 1 87 ? -4.383 6.531 -5.246 1 89.81 87 SER A O 1
ATOM 616 N N . GLY A 1 88 ? -2.453 7.215 -5.801 1 82.69 88 GLY A N 1
ATOM 617 C CA . GLY A 1 88 ? -2.289 6.148 -6.777 1 82.69 88 GLY A CA 1
ATOM 618 C C . GLY A 1 88 ? -1.092 5.262 -6.5 1 82.69 88 GLY A C 1
ATOM 619 O O . GLY A 1 88 ? -0.321 5.523 -5.574 1 82.69 88 GLY A O 1
ATOM 620 N N . GLY A 1 89 ? -1.18 4.125 -7.211 1 76.06 89 GLY A N 1
ATOM 621 C CA . GLY A 1 89 ? -0.046 3.219 -7.117 1 76.06 89 GLY A CA 1
ATOM 622 C C . GLY A 1 89 ? 1.198 3.746 -7.805 1 76.06 89 GLY A C 1
ATOM 623 O O . GLY A 1 89 ? 1.233 4.898 -8.234 1 76.06 89 GLY A O 1
ATOM 624 N N . ASP A 1 90 ? 2.266 3.016 -7.645 1 68.44 90 ASP A N 1
ATOM 625 C CA . ASP A 1 90 ? 3.545 3.393 -8.234 1 68.44 90 ASP A CA 1
ATOM 626 C C . ASP A 1 90 ? 3.861 2.529 -9.453 1 68.44 90 ASP A C 1
ATOM 628 O O . ASP A 1 90 ? 3.783 1.301 -9.391 1 68.44 90 ASP A O 1
ATOM 632 N N . SER A 1 91 ? 3.781 3.158 -10.688 1 56.03 91 SER A N 1
ATOM 633 C CA . SER A 1 91 ? 4.152 2.432 -11.891 1 56.03 91 SER A CA 1
ATOM 634 C C . SER A 1 91 ? 5.668 2.359 -12.055 1 56.03 91 SER A C 1
ATOM 636 O O . SER A 1 91 ? 6.172 1.617 -12.898 1 56.03 91 SER A O 1
ATOM 638 N N . GLN A 1 92 ? 6.332 3.217 -11.562 1 51.72 92 GLN A N 1
ATOM 639 C CA . GLN A 1 92 ? 7.633 3.586 -12.117 1 51.72 92 GLN A CA 1
ATOM 640 C C . GLN A 1 92 ? 8.758 2.791 -11.461 1 51.72 92 GLN A C 1
ATOM 642 O O . GLN A 1 92 ? 9.883 2.764 -11.961 1 51.72 92 GLN A O 1
ATOM 647 N N . ASN A 1 93 ? 8.711 2.021 -10.273 1 54.84 93 ASN A N 1
ATOM 648 C CA . ASN A 1 93 ? 10.062 2.125 -9.742 1 54.84 93 ASN A CA 1
ATOM 649 C C . ASN A 1 93 ? 10.891 0.877 -10.047 1 54.84 93 ASN A C 1
ATOM 651 O O . ASN A 1 93 ? 11.203 0.096 -9.148 1 54.84 93 ASN A O 1
ATOM 655 N N . CYS A 1 94 ? 10.891 0.528 -11.328 1 53.66 94 CYS A N 1
ATOM 656 C CA . CYS A 1 94 ? 11.734 -0.611 -11.664 1 53.66 94 CYS A CA 1
ATOM 657 C C . CYS A 1 94 ? 13.188 -0.345 -11.289 1 53.66 94 CYS A C 1
ATOM 659 O O . CYS A 1 94 ? 13.891 -1.249 -10.828 1 53.66 94 CYS A O 1
ATOM 661 N N . HIS A 1 95 ? 13.484 0.885 -11.43 1 57.69 95 HIS A N 1
ATOM 662 C CA . HIS A 1 95 ? 14.914 1.142 -11.305 1 57.69 95 HIS A CA 1
ATOM 663 C C . HIS A 1 95 ? 15.398 0.914 -9.883 1 57.69 95 HIS A C 1
ATOM 665 O O . HIS A 1 95 ? 16.438 0.288 -9.664 1 57.69 95 HIS A O 1
ATOM 671 N N . ALA A 1 96 ? 14.5 1.283 -8.977 1 60.19 96 ALA A N 1
ATOM 672 C CA . ALA A 1 96 ? 14.922 1.087 -7.594 1 60.19 96 ALA A CA 1
ATOM 673 C C . ALA A 1 96 ? 15.055 -0.398 -7.266 1 60.19 96 ALA A C 1
ATOM 675 O O . ALA A 1 96 ? 15.984 -0.807 -6.57 1 60.19 96 ALA A O 1
ATOM 676 N N . ILE A 1 97 ? 14.141 -1.101 -7.789 1 67.44 97 ILE A N 1
ATOM 677 C CA . ILE A 1 97 ? 14.188 -2.537 -7.547 1 67.44 97 ILE A CA 1
ATOM 678 C C . ILE A 1 97 ? 15.422 -3.137 -8.203 1 67.44 97 ILE A C 1
ATOM 680 O O . ILE A 1 97 ? 16.156 -3.898 -7.578 1 67.44 97 ILE A O 1
ATOM 684 N N . CYS A 1 98 ? 15.609 -2.672 -9.367 1 60.84 98 CYS A N 1
ATOM 685 C CA . CYS A 1 98 ? 16.719 -3.215 -10.148 1 60.84 98 CYS A CA 1
ATOM 686 C C . CYS A 1 98 ? 18.062 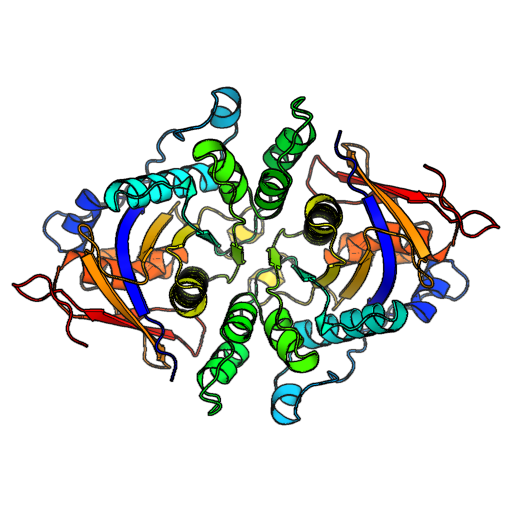-2.834 -9.523 1 60.84 98 CYS A C 1
ATOM 688 O O . CYS A 1 98 ? 18.969 -3.656 -9.461 1 60.84 98 CYS A O 1
ATOM 690 N N . GLU A 1 99 ? 18.172 -1.651 -9.227 1 61.22 99 GLU A N 1
ATOM 691 C CA . GLU A 1 99 ? 19.406 -1.189 -8.609 1 61.22 99 GLU A CA 1
ATOM 692 C C . GLU A 1 99 ? 19.734 -1.981 -7.344 1 61.22 99 GLU A C 1
ATOM 694 O O . GLU A 1 99 ? 20.891 -2.311 -7.086 1 61.22 99 GLU A O 1
ATOM 699 N N . THR A 1 100 ? 18.641 -2.135 -6.715 1 60.19 100 THR A N 1
ATOM 700 C CA . THR A 1 100 ? 18.812 -2.873 -5.473 1 60.19 100 THR A CA 1
ATOM 701 C C . THR A 1 100 ? 19.25 -4.312 -5.754 1 60.19 100 THR A C 1
ATOM 703 O O . THR A 1 100 ? 20.109 -4.859 -5.062 1 60.19 100 THR A O 1
ATOM 706 N N . LEU A 1 101 ? 18.609 -4.793 -6.762 1 58.59 101 LEU A N 1
ATOM 707 C CA . LEU A 1 101 ? 18.922 -6.172 -7.129 1 58.59 101 LEU A CA 1
ATOM 708 C C . LEU A 1 101 ? 20.266 -6.262 -7.84 1 58.59 101 LEU A C 1
ATOM 710 O O . LEU A 1 101 ? 20.938 -7.285 -7.766 1 58.59 101 LEU A O 1
ATOM 714 N N . ALA A 1 102 ? 20.609 -5.254 -8.766 1 52.78 102 ALA A N 1
ATOM 715 C CA . ALA A 1 102 ? 21.812 -5.242 -9.578 1 52.78 102 ALA A CA 1
ATOM 716 C C . ALA A 1 102 ? 23.047 -4.914 -8.734 1 52.78 102 ALA A C 1
ATOM 718 O O . ALA A 1 102 ? 24.172 -5.23 -9.117 1 52.78 102 ALA A O 1
ATOM 719 N N . GLY A 1 103 ? 22.797 -3.988 -7.824 1 50.78 103 GLY A N 1
ATOM 720 C CA . GLY A 1 103 ? 23.984 -3.527 -7.125 1 50.78 103 GLY A CA 1
ATOM 721 C C . GLY A 1 103 ? 24.891 -4.66 -6.68 1 50.78 103 GLY A C 1
ATOM 722 O O . GLY A 1 103 ? 24.438 -5.797 -6.523 1 50.78 103 GLY A O 1
ATOM 723 N N . GLU A 1 104 ? 26.062 -4.547 -7.129 1 45.94 104 GLU A N 1
ATOM 724 C CA . GLU A 1 104 ? 27.188 -5.406 -6.75 1 45.94 104 GLU A CA 1
ATOM 725 C C . GLU A 1 104 ? 27.203 -5.664 -5.246 1 45.94 104 GLU A C 1
ATOM 727 O O . GLU A 1 104 ? 28 -6.461 -4.754 1 45.94 104 GLU A O 1
ATOM 732 N N . ASP A 1 105 ? 26.781 -4.738 -4.582 1 43.94 105 ASP A N 1
ATOM 733 C CA . ASP A 1 105 ? 26.875 -4.98 -3.146 1 43.94 105 ASP A CA 1
ATOM 734 C C . ASP A 1 105 ? 26.062 -6.203 -2.738 1 43.94 105 ASP A C 1
ATOM 736 O O . ASP A 1 105 ? 24.844 -6.211 -2.871 1 43.94 105 ASP A O 1
ATOM 740 N N . ARG A 1 106 ? 26.656 -7.305 -2.883 1 42.56 106 ARG A N 1
ATOM 741 C CA . ARG A 1 106 ? 26.266 -8.641 -2.451 1 42.56 106 ARG A CA 1
ATOM 742 C C . ARG A 1 106 ? 25.297 -8.578 -1.268 1 42.56 106 ARG A C 1
ATOM 744 O O . ARG A 1 106 ? 24.703 -9.586 -0.895 1 42.56 106 ARG A O 1
ATOM 751 N N . GLN A 1 107 ? 25.375 -7.547 -0.424 1 46.31 107 GLN A N 1
ATOM 752 C CA . GLN A 1 107 ? 24.594 -7.543 0.811 1 46.31 107 GLN A CA 1
ATOM 753 C C . GLN A 1 107 ? 23.312 -6.727 0.649 1 46.31 107 GLN A C 1
ATOM 755 O O . GLN A 1 107 ? 23.25 -5.562 1.056 1 46.31 107 GLN A O 1
ATOM 760 N N . LEU A 1 108 ? 22.672 -6.855 -0.371 1 51.84 108 LEU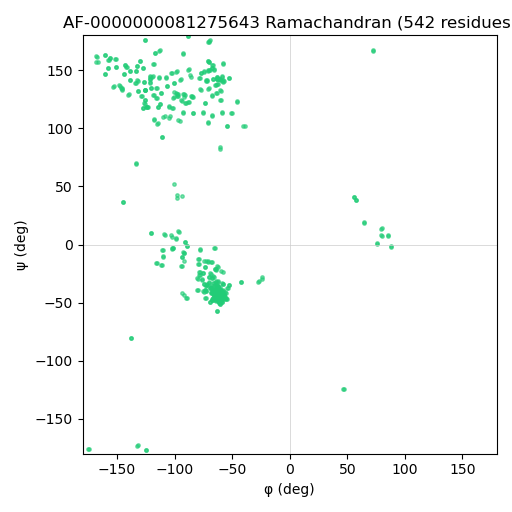 A N 1
ATOM 761 C CA . LEU A 1 108 ? 21.328 -6.27 -0.383 1 51.84 108 LEU A CA 1
ATOM 762 C C . LEU A 1 108 ? 20.641 -6.469 0.959 1 51.84 108 LEU A C 1
ATOM 764 O O . LEU A 1 108 ? 20.453 -7.605 1.402 1 51.84 108 LEU A O 1
ATOM 768 N N . SER A 1 109 ? 20.656 -5.34 1.743 1 63.09 109 SER A N 1
ATOM 769 C CA . SER A 1 109 ? 19.859 -5.426 2.967 1 63.09 109 SER A CA 1
ATOM 770 C C . SER A 1 109 ? 18.422 -5.809 2.664 1 63.09 109 SER A C 1
ATOM 772 O O . SER A 1 109 ? 17.797 -5.25 1.754 1 63.09 109 SER A O 1
ATOM 774 N N . PRO A 1 110 ? 18.078 -6.941 2.857 1 65.25 110 PRO A N 1
ATOM 775 C CA . PRO A 1 110 ? 16.672 -7.363 2.693 1 65.25 110 PRO A CA 1
ATOM 776 C C . PRO A 1 110 ? 15.688 -6.227 2.936 1 65.25 110 PRO A C 1
ATOM 778 O O . PRO A 1 110 ? 14.695 -6.105 2.215 1 65.25 110 PRO A O 1
ATOM 781 N N . THR A 1 111 ? 16.031 -5.398 3.768 1 69.81 111 THR A N 1
ATOM 782 C CA . THR A 1 111 ? 15.133 -4.289 4.082 1 69.81 111 THR A CA 1
ATOM 783 C C . THR A 1 111 ? 15.094 -3.287 2.936 1 69.81 111 THR A C 1
ATOM 785 O O . THR A 1 111 ? 14.016 -2.801 2.57 1 69.81 111 THR A O 1
ATOM 788 N N . ARG A 1 112 ? 16.203 -3.078 2.396 1 73.38 112 ARG A N 1
ATOM 789 C CA . ARG A 1 112 ? 16.25 -2.141 1.278 1 73.38 112 ARG A CA 1
ATOM 790 C C . ARG A 1 112 ? 15.461 -2.676 0.088 1 73.38 112 ARG A C 1
ATOM 792 O O . ARG A 1 112 ? 14.766 -1.92 -0.595 1 73.38 112 ARG A O 1
ATOM 799 N N . PHE A 1 113 ? 15.57 -3.891 -0.115 1 76.31 113 PHE A N 1
ATOM 800 C CA . PHE A 1 113 ? 14.812 -4.5 -1.199 1 76.31 113 PHE A CA 1
ATOM 801 C C . PHE A 1 113 ? 13.312 -4.395 -0.934 1 76.31 113 PHE A C 1
ATOM 803 O O . PHE A 1 113 ? 12.547 -4.016 -1.82 1 76.31 113 PHE A O 1
ATOM 810 N N . HIS A 1 114 ? 12.938 -4.629 0.323 1 75.69 114 HIS A N 1
ATOM 811 C CA . HIS A 1 114 ? 11.539 -4.523 0.733 1 75.69 114 HIS A CA 1
ATOM 812 C C . HIS A 1 114 ? 10.984 -3.135 0.435 1 75.69 114 HIS A C 1
ATOM 814 O O . HIS A 1 114 ? 9.914 -3.008 -0.167 1 75.69 114 HIS A O 1
ATOM 820 N N . ASN A 1 115 ? 11.695 -2.193 0.766 1 80.38 115 ASN A N 1
ATOM 821 C CA . ASN A 1 115 ? 11.242 -0.817 0.605 1 80.38 115 ASN A CA 1
ATOM 822 C C . ASN A 1 115 ? 11.172 -0.416 -0.866 1 80.38 115 ASN A C 1
ATOM 824 O O . ASN A 1 115 ? 10.305 0.365 -1.265 1 80.38 115 ASN A O 1
ATOM 828 N N . SER A 1 116 ? 11.992 -1.046 -1.61 1 79.5 116 SER A N 1
ATOM 829 C CA . SER A 1 116 ? 12.016 -0.73 -3.035 1 79.5 116 SER A CA 1
ATOM 830 C C . SER A 1 116 ? 10.828 -1.356 -3.76 1 79.5 116 SER A C 1
ATOM 832 O O . SER A 1 116 ? 10.383 -0.849 -4.793 1 79.5 116 SER A O 1
ATOM 834 N N . VAL A 1 117 ? 10.422 -2.402 -3.26 1 76.75 117 VAL A N 1
ATOM 835 C CA . VAL A 1 117 ? 9.289 -3.098 -3.863 1 76.75 117 VAL A CA 1
ATOM 836 C C . VAL A 1 117 ? 7.992 -2.354 -3.545 1 76.75 117 VAL A C 1
ATOM 838 O O . VAL A 1 117 ? 7.055 -2.357 -4.344 1 76.75 117 VAL A O 1
ATOM 841 N N . HIS A 1 118 ? 7.902 -1.762 -2.406 1 77.56 118 HIS A N 1
ATOM 842 C CA . HIS A 1 118 ? 6.691 -1.084 -1.961 1 77.56 118 HIS A CA 1
ATOM 843 C C . HIS A 1 118 ? 6.355 0.094 -2.869 1 77.56 118 HIS A C 1
ATOM 845 O O . HIS A 1 118 ? 5.273 0.136 -3.465 1 77.56 118 HIS A O 1
ATOM 851 N N . ASN A 1 119 ? 7.289 1.062 -3.037 1 81.56 119 ASN A N 1
ATOM 852 C CA . ASN A 1 119 ? 7.215 2.15 -4.004 1 81.56 119 ASN A CA 1
ATOM 853 C C . ASN A 1 119 ? 8.547 2.879 -4.133 1 81.56 119 ASN A C 1
ATOM 855 O O . ASN A 1 119 ? 9.438 2.707 -3.301 1 81.56 119 ASN A O 1
ATOM 859 N N . ALA A 1 120 ? 8.656 3.598 -5.207 1 84.69 120 ALA A N 1
ATOM 860 C CA . ALA A 1 120 ? 9.922 4.27 -5.52 1 84.69 120 ALA A CA 1
ATOM 861 C C . ALA A 1 120 ? 10.32 5.234 -4.41 1 84.69 120 ALA A C 1
ATOM 863 O O . ALA A 1 120 ? 11.453 5.203 -3.932 1 84.69 120 ALA A O 1
ATOM 864 N N . PRO A 1 121 ? 9.43 6.078 -3.932 1 89.38 121 PRO A N 1
ATOM 865 C CA . PRO A 1 121 ? 9.828 6.996 -2.861 1 89.38 121 PRO A CA 1
ATOM 866 C C . PRO A 1 121 ? 10.359 6.27 -1.629 1 89.38 121 PRO A C 1
ATOM 868 O O . PRO A 1 121 ? 11.367 6.688 -1.047 1 89.38 121 PRO A O 1
ATOM 871 N N . ALA A 1 122 ? 9.719 5.207 -1.21 1 88.94 122 ALA A N 1
ATOM 872 C CA . ALA A 1 122 ? 10.188 4.441 -0.057 1 88.94 122 ALA A CA 1
ATOM 873 C C . ALA A 1 122 ? 11.586 3.871 -0.304 1 88.94 122 ALA A C 1
ATOM 875 O O . ALA A 1 122 ? 12.438 3.887 0.589 1 88.94 122 ALA A O 1
ATOM 876 N N . GLY A 1 123 ? 11.805 3.326 -1.474 1 85.75 123 GLY A N 1
ATOM 877 C CA . GLY A 1 123 ? 13.125 2.818 -1.829 1 85.75 123 GLY A CA 1
ATOM 878 C C . GLY A 1 123 ? 14.211 3.877 -1.768 1 85.75 123 GLY A C 1
ATOM 879 O O . GLY A 1 123 ? 15.25 3.67 -1.139 1 85.75 123 GLY A O 1
ATOM 880 N N . TYR A 1 124 ? 13.945 4.969 -2.367 1 88.44 124 TYR A N 1
ATOM 881 C CA . TYR A 1 124 ? 14.938 6.039 -2.42 1 88.44 124 TYR A CA 1
ATOM 882 C C . TYR A 1 124 ? 15.125 6.676 -1.048 1 88.44 124 TYR A C 1
ATOM 884 O O . TYR A 1 124 ? 16.234 7.109 -0.705 1 88.44 124 TYR A O 1
ATOM 892 N N . TRP A 1 125 ? 14.039 6.695 -0.315 1 90.88 125 TRP A N 1
ATOM 893 C CA . TRP A 1 125 ? 14.141 7.18 1.057 1 90.88 125 TRP A CA 1
ATOM 894 C C . TRP A 1 125 ? 15.148 6.352 1.851 1 90.88 125 TRP A C 1
ATOM 896 O O . TRP A 1 125 ? 15.984 6.898 2.566 1 90.88 125 TRP A O 1
ATOM 906 N N . SER A 1 126 ? 15.062 5.062 1.702 1 86.94 126 SER A N 1
ATOM 907 C CA . SER A 1 126 ? 15.977 4.168 2.406 1 86.94 126 SER A CA 1
ATOM 908 C C . SER A 1 126 ? 17.422 4.41 1.984 1 86.94 126 SER A C 1
ATOM 910 O O . SER A 1 126 ? 18.344 4.289 2.799 1 86.94 126 SER A O 1
ATOM 912 N N . ILE A 1 127 ? 17.594 4.691 0.792 1 83.56 127 ILE A N 1
ATOM 913 C CA . ILE A 1 127 ? 18.938 4.973 0.278 1 83.56 127 ILE A CA 1
ATOM 914 C C . ILE A 1 127 ? 19.438 6.297 0.849 1 83.56 127 ILE A C 1
ATOM 916 O O . ILE A 1 127 ? 20.547 6.367 1.37 1 83.56 127 ILE A O 1
ATOM 920 N N . ALA A 1 128 ? 18.656 7.27 0.756 1 88.94 128 ALA A N 1
ATOM 921 C CA . ALA A 1 128 ? 19.031 8.625 1.132 1 88.94 128 ALA A CA 1
ATOM 922 C C . ALA A 1 128 ? 19.312 8.727 2.629 1 88.94 128 ALA A C 1
ATOM 924 O O . ALA A 1 128 ? 20.188 9.469 3.055 1 88.94 128 ALA A O 1
ATOM 925 N N . THR A 1 129 ? 18.531 7.945 3.416 1 90.25 129 THR A N 1
ATOM 926 C CA . THR A 1 129 ? 18.578 8.133 4.863 1 90.25 129 THR A CA 1
ATOM 927 C C . THR A 1 129 ? 19.25 6.938 5.539 1 90.25 129 THR A C 1
ATOM 929 O O . THR A 1 129 ? 19.484 6.953 6.746 1 90.25 129 THR A O 1
ATOM 932 N N . ARG A 1 130 ? 19.5 5.879 4.871 1 81.44 130 ARG A N 1
ATOM 933 C CA . ARG A 1 130 ? 20.047 4.633 5.391 1 81.44 130 ARG A CA 1
ATOM 934 C C . ARG A 1 130 ? 19.094 3.982 6.387 1 81.44 130 ARG A C 1
ATOM 936 O O . ARG A 1 130 ? 19.531 3.287 7.309 1 81.44 130 ARG A O 1
ATOM 943 N N . ALA A 1 131 ? 17.859 4.465 6.223 1 77.81 131 ALA A N 1
ATOM 944 C CA . ALA A 1 131 ? 16.844 3.855 7.074 1 77.81 131 ALA A CA 1
ATOM 945 C C . ALA A 1 131 ? 16.734 2.355 6.809 1 77.81 131 ALA A C 1
ATOM 947 O O . ALA A 1 131 ? 16.641 1.928 5.656 1 77.81 131 ALA A O 1
ATOM 948 N N . MET A 1 132 ? 16.719 1.58 7.945 1 72.06 132 MET A N 1
ATOM 949 C CA . MET A 1 132 ? 16.656 0.129 7.793 1 72.06 132 MET A CA 1
ATOM 950 C C . MET A 1 132 ? 15.305 -0.409 8.258 1 72.06 132 MET A C 1
ATOM 952 O O . MET A 1 132 ? 15.047 -1.61 8.172 1 72.06 132 MET A O 1
ATOM 956 N N . ALA A 1 133 ? 14.516 0.483 8.773 1 74.5 133 ALA A N 1
ATOM 957 C CA . ALA A 1 133 ? 13.195 0.031 9.203 1 74.5 133 ALA A CA 1
ATOM 958 C C . ALA A 1 133 ? 12.25 -0.116 8.008 1 74.5 133 ALA A C 1
ATOM 960 O O . ALA A 1 133 ? 12.32 0.667 7.055 1 74.5 133 ALA A O 1
ATOM 961 N N . PRO A 1 134 ? 11.406 -1.131 8.062 1 75.12 134 PRO A N 1
ATOM 962 C CA . PRO A 1 134 ? 10.414 -1.263 6.988 1 75.12 134 PRO A CA 1
ATOM 963 C C . PRO A 1 134 ? 9.445 -0.084 6.93 1 75.12 134 PRO A C 1
ATOM 965 O O . PRO A 1 134 ? 9.086 0.474 7.969 1 75.12 134 PRO A O 1
ATOM 968 N N . SER A 1 135 ? 9.141 0.238 5.727 1 85.06 135 SER A N 1
ATOM 969 C CA . SER A 1 135 ? 8.141 1.271 5.504 1 85.06 135 SER A CA 1
ATOM 970 C C . SER A 1 135 ? 6.797 0.662 5.109 1 85.06 135 SER A C 1
ATOM 972 O O . SER A 1 135 ? 6.754 -0.408 4.496 1 85.06 135 SER A O 1
ATOM 974 N N . ASN A 1 136 ? 5.785 1.356 5.527 1 85.81 136 ASN A N 1
ATOM 975 C CA . ASN A 1 136 ? 4.445 1.026 5.051 1 85.81 136 ASN A CA 1
ATOM 976 C C . ASN A 1 136 ? 3.992 1.977 3.945 1 85.81 136 ASN A C 1
ATOM 978 O O . ASN A 1 136 ? 4.293 3.172 3.986 1 85.81 136 ASN A O 1
ATOM 982 N N . VAL A 1 137 ? 3.387 1.368 3.004 1 86.88 137 VAL A N 1
ATOM 983 C CA . VAL A 1 137 ? 2.861 2.176 1.907 1 86.88 137 VAL A CA 1
ATOM 984 C C . VAL A 1 137 ? 1.35 1.986 1.805 1 86.88 137 VAL A C 1
ATOM 986 O O . VAL A 1 137 ? 0.85 0.863 1.905 1 86.88 137 VAL A O 1
ATOM 989 N N . LEU A 1 138 ? 0.657 3.082 1.656 1 88.06 138 LEU A N 1
ATOM 990 C CA . LEU A 1 138 ? -0.798 3.057 1.553 1 88.06 138 LEU A CA 1
ATOM 991 C C . LEU A 1 138 ? -1.267 3.787 0.299 1 88.06 138 LEU A C 1
ATOM 993 O O . LEU A 1 138 ? -0.699 4.816 -0.073 1 88.06 138 LEU A O 1
ATOM 997 N N . CYS A 1 139 ? -2.271 3.205 -0.343 1 87.88 139 CYS A N 1
ATOM 998 C CA . CYS A 1 139 ? -2.959 3.809 -1.479 1 87.88 139 CYS A CA 1
ATOM 999 C C . CYS A 1 139 ? -4.465 3.826 -1.255 1 87.88 139 CYS A C 1
ATOM 1001 O O . CYS A 1 139 ? -5.109 2.773 -1.231 1 87.88 139 CYS A O 1
ATOM 1003 N N . ALA A 1 140 ? -5.066 5.078 -1.199 1 87.94 140 ALA A N 1
ATOM 1004 C CA . ALA A 1 140 ? -6.48 5.199 -0.853 1 87.94 140 ALA A CA 1
ATOM 1005 C C . ALA A 1 140 ? -7.137 6.344 -1.617 1 87.94 140 ALA A C 1
ATOM 1007 O O . ALA A 1 140 ? -7.938 7.094 -1.056 1 87.94 140 ALA A O 1
ATOM 1008 N N . TYR A 1 141 ? -6.773 6.547 -2.812 1 88.75 141 TYR A N 1
ATOM 1009 C CA . TYR A 1 141 ? -7.332 7.59 -3.66 1 88.75 141 TYR A CA 1
ATOM 1010 C C . TYR A 1 141 ? -7.406 8.922 -2.914 1 88.75 141 TYR A C 1
ATOM 1012 O O . TYR A 1 141 ? -6.398 9.391 -2.383 1 88.75 141 TYR A O 1
ATOM 1020 N N . ASP A 1 142 ? -8.578 9.492 -2.859 1 90.38 142 ASP A N 1
ATOM 1021 C CA . ASP A 1 142 ? -8.719 10.82 -2.27 1 90.38 142 ASP A CA 1
ATOM 1022 C C . ASP A 1 142 ? -8.523 10.773 -0.756 1 90.38 142 ASP A C 1
ATOM 1024 O O . ASP A 1 142 ? -8.32 11.812 -0.119 1 90.38 142 ASP A O 1
ATOM 1028 N N . GLY A 1 143 ? -8.555 9.602 -0.152 1 91 143 GLY A N 1
ATOM 1029 C CA . GLY A 1 143 ? -8.461 9.461 1.291 1 91 143 GLY A CA 1
ATOM 1030 C C . GLY A 1 143 ? -7.051 9.148 1.764 1 91 143 GLY A C 1
ATOM 1031 O O . GLY A 1 143 ? -6.832 8.891 2.949 1 91 143 GLY A O 1
ATOM 1032 N N . SER A 1 144 ? -6.082 9.258 0.932 1 92.25 144 SER A N 1
ATOM 1033 C CA . SER A 1 144 ? -4.754 8.727 1.214 1 92.25 144 SER A CA 1
ATOM 1034 C C . SER A 1 144 ? -4.102 9.469 2.377 1 92.25 144 SER A C 1
ATOM 1036 O O . SER A 1 144 ? -3.412 8.859 3.199 1 92.25 144 SER A O 1
ATOM 1038 N N . PHE A 1 145 ? -4.258 10.797 2.445 1 96.44 145 PHE A N 1
ATOM 1039 C CA . PHE A 1 145 ? -3.617 11.5 3.549 1 96.44 145 PHE A CA 1
ATOM 1040 C C . PHE A 1 145 ? -4.141 11 4.887 1 96.44 145 PHE A C 1
ATOM 1042 O O . PHE A 1 145 ? -3.357 10.648 5.773 1 96.44 145 PHE A O 1
ATOM 1049 N N . VAL A 1 146 ? -5.441 10.945 5.02 1 94.75 146 VAL A N 1
ATOM 1050 C CA . VAL A 1 146 ? -6.047 10.555 6.289 1 94.75 146 VAL A CA 1
ATOM 1051 C C . VAL A 1 146 ? -5.727 9.086 6.578 1 94.75 146 VAL A C 1
ATOM 1053 O O . VAL A 1 146 ? -5.473 8.719 7.727 1 94.75 146 VAL A O 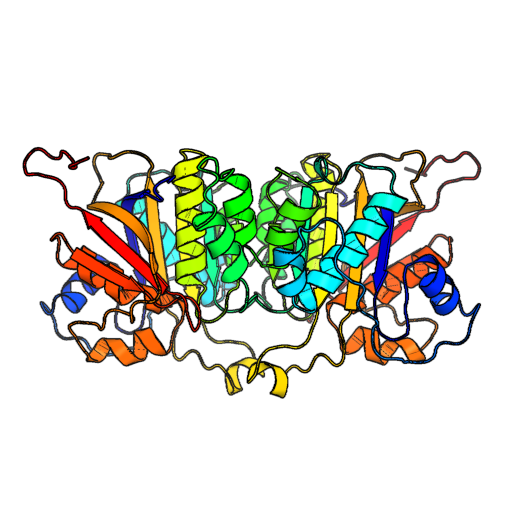1
ATOM 1056 N N . ALA A 1 147 ? -5.75 8.25 5.559 1 90.69 147 ALA A N 1
ATOM 1057 C CA . ALA A 1 147 ? -5.328 6.867 5.766 1 90.69 147 ALA A CA 1
ATOM 1058 C C . ALA A 1 147 ? -3.92 6.805 6.344 1 90.69 147 ALA A C 1
ATOM 1060 O O . ALA A 1 147 ? -3.662 6.039 7.277 1 90.69 147 ALA A O 1
ATOM 1061 N N . GLY A 1 148 ? -3.02 7.586 5.738 1 93.81 148 GLY A N 1
ATOM 1062 C CA . GLY A 1 148 ? -1.657 7.645 6.246 1 93.81 148 GLY A CA 1
ATOM 1063 C C . GLY A 1 148 ? -1.572 8.164 7.668 1 93.81 148 GLY A C 1
ATOM 1064 O O . GLY A 1 148 ? -0.804 7.645 8.477 1 93.81 148 GLY A O 1
ATOM 1065 N N . LEU A 1 149 ? -2.334 9.18 7.934 1 95.75 149 LEU A N 1
ATOM 1066 C CA . LEU A 1 149 ? -2.346 9.742 9.273 1 95.75 149 LEU A CA 1
ATOM 1067 C C . LEU A 1 149 ? -2.852 8.727 10.289 1 95.75 149 LEU A C 1
ATOM 1069 O O . LEU A 1 149 ? -2.244 8.547 11.352 1 95.75 149 LEU A O 1
ATOM 1073 N N . LEU A 1 150 ? -3.902 8.062 10 1 90.31 150 LEU A N 1
ATOM 1074 C CA . LEU A 1 150 ? -4.461 7.051 10.891 1 90.31 150 LEU A CA 1
ATOM 1075 C C . LEU A 1 150 ? -3.461 5.93 11.133 1 90.31 150 LEU A C 1
ATOM 1077 O O . LEU A 1 150 ? -3.275 5.496 12.273 1 90.31 150 LEU A O 1
ATOM 1081 N N . GLU A 1 151 ? -2.84 5.516 10.062 1 88 151 GLU A N 1
ATOM 1082 C CA . GLU A 1 151 ? -1.813 4.484 10.195 1 88 151 GLU A CA 1
ATOM 1083 C C . GLU A 1 151 ? -0.684 4.953 11.109 1 88 151 GLU A C 1
ATOM 1085 O O . GLU A 1 151 ? -0.224 4.199 11.969 1 88 151 GLU A O 1
ATOM 1090 N N . SER A 1 152 ? -0.244 6.109 10.875 1 93.44 152 SER A N 1
ATOM 1091 C CA . SER A 1 152 ? 0.848 6.66 11.68 1 93.44 152 SER A CA 1
ATOM 1092 C C . SER A 1 152 ? 0.45 6.789 13.141 1 93.44 152 SER A C 1
ATOM 1094 O O . SER A 1 152 ? 1.236 6.465 14.039 1 93.44 152 SER A O 1
ATOM 1096 N N . LEU A 1 153 ? -0.725 7.242 13.375 1 91.44 153 LEU A N 1
ATOM 1097 C CA . LEU A 1 153 ? -1.217 7.383 14.734 1 91.44 153 LEU A CA 1
ATOM 1098 C C . LEU A 1 153 ? -1.317 6.023 15.422 1 91.44 153 LEU A C 1
ATOM 1100 O O . LEU A 1 153 ? -1.037 5.898 16.609 1 91.44 153 LEU A O 1
ATOM 1104 N N . CYS A 1 154 ? -1.732 5.105 14.719 1 84.56 154 CYS A N 1
ATOM 1105 C CA . CYS A 1 154 ? -1.805 3.754 15.258 1 84.56 154 CYS A CA 1
ATOM 1106 C C . CYS A 1 154 ? -0.424 3.256 15.672 1 84.56 154 CYS A C 1
ATOM 1108 O O . CYS A 1 154 ? -0.264 2.674 16.75 1 84.56 154 CYS A O 1
ATOM 1110 N N . GLN A 1 155 ? 0.546 3.498 14.836 1 86.25 155 GLN A N 1
ATOM 1111 C CA . GLN A 1 155 ? 1.908 3.078 15.148 1 86.25 155 GLN A CA 1
ATOM 1112 C C . GLN A 1 155 ? 2.436 3.797 16.391 1 86.25 155 GLN A C 1
ATOM 1114 O O . GLN A 1 155 ? 3.074 3.18 17.25 1 86.25 155 GLN A O 1
ATOM 1119 N N . VAL A 1 156 ? 2.154 5 16.406 1 90.69 156 VAL A N 1
ATOM 1120 C CA . VAL A 1 156 ? 2.615 5.801 17.531 1 90.69 156 VAL A CA 1
ATOM 1121 C C . VAL A 1 156 ? 1.948 5.316 18.812 1 90.69 156 VAL A C 1
ATOM 1123 O O . VAL A 1 156 ? 2.602 5.195 19.859 1 90.69 156 VAL A O 1
ATOM 1126 N N . THR A 1 157 ? 0.71 5.023 18.75 1 83.38 157 THR A N 1
ATOM 1127 C CA . THR A 1 157 ? -0.077 4.68 19.922 1 83.38 157 THR A CA 1
ATOM 1128 C C . THR A 1 157 ? 0.159 3.229 20.328 1 83.38 157 THR A C 1
ATOM 1130 O O . THR A 1 157 ? 0.237 2.914 21.516 1 83.38 157 THR A O 1
ATOM 1133 N N . VAL A 1 158 ? 0.26 2.414 19.391 1 73.81 158 VAL A N 1
ATOM 1134 C CA . VAL A 1 158 ? 0.315 0.982 19.672 1 73.81 158 VAL A CA 1
ATOM 1135 C C . VAL A 1 158 ? 1.766 0.552 19.875 1 73.81 158 VAL A C 1
ATOM 1137 O O . VAL A 1 158 ? 2.078 -0.159 20.828 1 73.81 158 VAL A O 1
ATOM 1140 N N . ASP A 1 159 ? 2.623 1.001 19 1 78.69 159 ASP A N 1
ATOM 1141 C CA . ASP A 1 159 ? 4.012 0.558 19.062 1 78.69 159 ASP A CA 1
ATOM 1142 C C . ASP A 1 159 ? 4.867 1.532 19.875 1 78.69 159 ASP A C 1
ATOM 1144 O O . ASP A 1 159 ? 6.008 1.222 20.219 1 78.69 159 ASP A O 1
ATOM 1148 N N . ALA A 1 160 ? 4.312 2.621 20.172 1 87.06 160 ALA A N 1
ATOM 1149 C CA . ALA A 1 160 ? 4.98 3.656 20.953 1 87.06 160 ALA A CA 1
ATOM 1150 C C . ALA A 1 160 ? 6.305 4.062 20.312 1 87.06 160 ALA A C 1
ATOM 1152 O O . ALA A 1 160 ? 7.309 4.238 21 1 87.06 160 ALA A O 1
ATOM 1153 N N . VAL A 1 161 ? 6.297 4.164 18.984 1 88.75 161 VAL A N 1
ATOM 1154 C CA . VAL A 1 161 ? 7.508 4.566 18.266 1 88.75 161 VAL A CA 1
ATOM 1155 C C . VAL A 1 161 ? 7.234 5.828 17.469 1 88.75 161 VAL A C 1
ATOM 1157 O O . VAL A 1 161 ? 6.145 6 16.906 1 88.75 161 VAL A O 1
ATOM 1160 N N . PRO A 1 162 ? 8.266 6.711 17.438 1 95.06 162 PRO A N 1
ATOM 1161 C CA . PRO A 1 162 ? 8.102 7.859 16.547 1 95.06 162 PRO A CA 1
ATOM 1162 C C . PRO A 1 162 ? 7.953 7.449 15.078 1 95.06 162 PRO A C 1
ATOM 1164 O O . PRO A 1 162 ? 8.602 6.504 14.625 1 95.06 162 PRO A O 1
ATOM 1167 N N . THR A 1 163 ? 7.098 8.18 14.406 1 95.94 163 THR A N 1
ATOM 1168 C CA . THR A 1 163 ? 6.758 7.816 13.039 1 95.94 163 THR A CA 1
ATOM 1169 C C . THR A 1 163 ? 6.805 9.039 12.125 1 95.94 163 THR A C 1
ATOM 1171 O O . THR A 1 163 ? 6.426 10.141 12.531 1 95.94 163 THR A O 1
ATOM 1174 N N . LEU A 1 164 ? 7.355 8.766 10.945 1 97.81 164 LEU A N 1
ATOM 1175 C CA . LEU A 1 164 ? 7.328 9.773 9.891 1 97.81 164 LEU A CA 1
ATOM 1176 C C . LEU A 1 164 ? 6.246 9.453 8.867 1 97.81 164 LEU A C 1
ATOM 1178 O O . LEU A 1 164 ? 6.27 8.391 8.242 1 97.81 164 LEU A O 1
ATOM 1182 N N . LEU A 1 165 ? 5.266 10.328 8.719 1 98.25 165 LEU A N 1
ATOM 1183 C CA . LEU A 1 165 ? 4.293 10.258 7.637 1 98.25 165 LEU A CA 1
ATOM 1184 C C . LEU A 1 165 ? 4.734 11.109 6.449 1 98.25 165 LEU A C 1
ATOM 1186 O O . LEU A 1 165 ? 4.996 12.305 6.602 1 98.25 165 LEU A O 1
ATOM 1190 N N . ILE A 1 166 ? 4.844 10.531 5.301 1 98.25 166 ILE A N 1
ATOM 1191 C CA . ILE A 1 166 ? 5.062 11.242 4.051 1 98.25 166 ILE A CA 1
ATOM 1192 C C . ILE A 1 166 ? 3.887 11 3.105 1 98.25 166 ILE A C 1
ATOM 1194 O O . ILE A 1 166 ? 3.719 9.898 2.582 1 98.25 166 ILE A O 1
ATOM 1198 N N . ALA A 1 167 ? 3.07 12 2.918 1 98.25 167 ALA A N 1
ATOM 1199 C CA . ALA A 1 167 ? 1.979 11.969 1.948 1 98.25 167 ALA A CA 1
ATOM 1200 C C . ALA A 1 167 ? 2.299 12.836 0.734 1 98.25 167 ALA A C 1
ATOM 1202 O O . ALA A 1 167 ? 2.781 13.961 0.876 1 98.25 167 ALA A O 1
ATOM 1203 N N . PHE A 1 168 ? 2.008 12.297 -0.484 1 97.19 168 PHE A N 1
ATOM 1204 C CA . PHE A 1 168 ? 2.383 13.031 -1.685 1 97.19 168 PHE A CA 1
ATOM 1205 C C . PHE A 1 168 ? 1.534 12.594 -2.875 1 97.19 168 PHE A C 1
ATOM 1207 O O . PHE A 1 168 ? 1.052 11.461 -2.916 1 97.19 168 PHE A O 1
ATOM 1214 N N . ASP A 1 169 ? 1.397 13.539 -3.754 1 95.88 169 ASP A N 1
ATOM 1215 C CA . ASP A 1 169 ? 0.734 13.219 -5.016 1 95.88 169 ASP A CA 1
ATOM 1216 C C . ASP A 1 169 ? 1.333 14.016 -6.168 1 95.88 169 ASP A C 1
ATOM 1218 O O . ASP A 1 169 ? 1.661 15.195 -6.012 1 95.88 169 ASP A O 1
ATOM 1222 N N . THR A 1 170 ? 1.588 13.305 -7.199 1 92.06 170 THR A N 1
ATOM 1223 C CA . THR A 1 170 ? 1.96 13.867 -8.492 1 92.06 170 THR A CA 1
ATOM 1224 C C . THR A 1 170 ? 1.025 13.367 -9.586 1 92.06 170 THR A C 1
ATOM 1226 O O . THR A 1 170 ? 0.073 12.633 -9.312 1 92.06 170 THR A O 1
ATOM 1229 N N . ASP A 1 171 ? 1.319 13.75 -10.727 1 83.5 171 ASP A N 1
ATOM 1230 C CA . ASP A 1 171 ? 0.452 13.422 -11.852 1 83.5 171 ASP A CA 1
ATOM 1231 C C . ASP A 1 171 ? 0.381 11.906 -12.055 1 83.5 171 ASP A C 1
ATOM 1233 O O . ASP A 1 171 ? 1.381 11.203 -11.891 1 83.5 171 ASP A O 1
ATOM 1237 N N . TYR A 1 172 ? -0.913 11.422 -12.344 1 78.5 172 TYR A N 1
ATOM 1238 C CA . TYR A 1 172 ? -1.102 10.031 -12.75 1 78.5 172 TYR A CA 1
ATOM 1239 C C . TYR A 1 172 ? -0.555 9.797 -14.148 1 78.5 172 TYR A C 1
ATOM 1241 O O . TYR A 1 172 ? -0.542 10.703 -14.984 1 78.5 172 TYR A O 1
ATOM 1249 N N . PRO A 1 173 ? -0.106 8.555 -14.32 1 76.75 173 PRO A N 1
ATOM 1250 C CA . PRO A 1 173 ? 0.141 8.203 -15.719 1 76.75 173 PRO A CA 1
ATOM 1251 C C . PRO A 1 173 ? -1.146 8.086 -16.531 1 76.75 173 PRO A C 1
ATOM 1253 O O . PRO A 1 173 ? -2.219 7.852 -15.969 1 76.75 173 PRO A O 1
ATOM 1256 N N . GLU A 1 174 ? -1.02 8.391 -17.859 1 82.31 174 GLU A N 1
ATOM 1257 C CA . GLU A 1 174 ? -2.16 8.07 -18.719 1 82.31 174 GLU A CA 1
ATOM 1258 C C . GLU A 1 174 ? -2.48 6.578 -18.672 1 82.31 174 GLU A C 1
ATOM 1260 O O . GLU A 1 174 ? -1.578 5.75 -18.516 1 82.31 174 GLU A O 1
ATOM 1265 N N . PRO A 1 175 ? -3.721 6.18 -18.734 1 84.62 175 PRO A N 1
ATOM 1266 C CA . PRO A 1 175 ? -4.914 6.992 -18.984 1 84.62 175 PRO A CA 1
ATOM 1267 C C . PRO A 1 175 ? -5.555 7.512 -17.703 1 84.62 1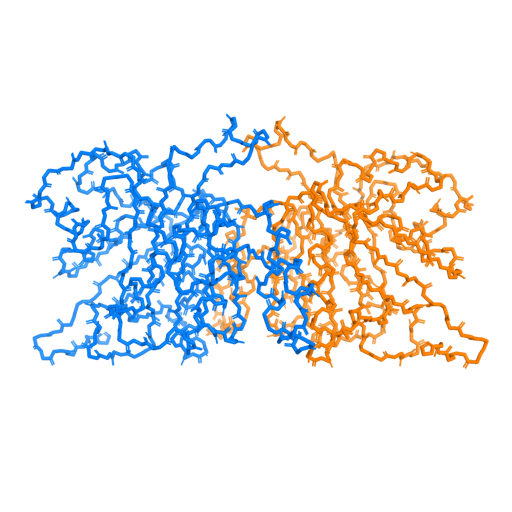75 PRO A C 1
ATOM 1269 O O . PRO A 1 175 ? -6.594 8.172 -17.75 1 84.62 175 PRO A O 1
ATOM 1272 N N . LEU A 1 176 ? -5.016 7.25 -16.656 1 83.31 176 LEU A N 1
ATOM 1273 C CA . LEU A 1 176 ? -5.598 7.656 -15.391 1 83.31 176 LEU A CA 1
ATOM 1274 C C . LEU A 1 176 ? -5.594 9.172 -15.25 1 83.31 176 LEU A C 1
ATOM 1276 O O . LEU A 1 176 ? -6.527 9.75 -14.688 1 83.31 176 LEU A O 1
ATOM 1280 N N . ARG A 1 177 ? -4.602 9.734 -15.805 1 84.94 177 ARG A N 1
ATOM 1281 C CA . ARG A 1 177 ? -4.473 11.188 -15.727 1 84.94 177 ARG A CA 1
ATOM 1282 C C . ARG A 1 177 ? -5.699 11.875 -16.312 1 84.94 177 ARG A C 1
ATOM 1284 O O . ARG A 1 177 ? -6.133 12.914 -15.812 1 84.94 177 ARG A O 1
ATOM 1291 N N . ALA A 1 178 ? -6.273 11.273 -17.312 1 86.62 178 ALA A N 1
ATOM 1292 C CA . ALA A 1 178 ? -7.387 11.875 -18.031 1 86.62 178 ALA A CA 1
ATOM 1293 C C . ALA A 1 178 ? -8.625 11.969 -17.141 1 86.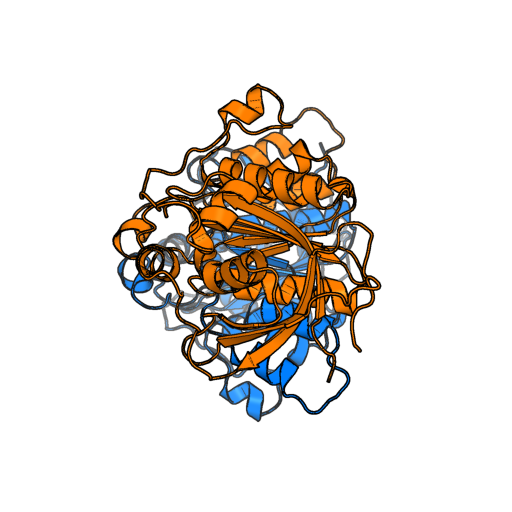62 178 ALA A C 1
ATOM 1295 O O . ALA A 1 178 ? -9.422 12.898 -17.281 1 86.62 178 ALA A O 1
ATOM 1296 N N . VAL A 1 179 ? -8.773 11.086 -16.203 1 87.69 179 VAL A N 1
ATOM 1297 C CA . VAL A 1 179 ? -10.016 11.039 -15.445 1 87.69 179 VAL A CA 1
ATOM 1298 C C . VAL A 1 179 ? -9.758 11.477 -14.008 1 87.69 179 VAL A C 1
ATOM 1300 O O . VAL A 1 179 ? -10.695 11.789 -13.266 1 87.69 179 VAL A O 1
ATOM 1303 N N . ARG A 1 180 ? -8.523 11.453 -13.625 1 86 180 ARG A N 1
ATOM 1304 C CA . ARG A 1 180 ? -8.133 11.906 -12.289 1 86 180 ARG A CA 1
ATOM 1305 C C . ARG A 1 180 ? -6.918 12.82 -12.352 1 86 180 ARG A C 1
ATOM 1307 O O . ARG A 1 180 ? -5.848 12.477 -11.852 1 86 180 ARG A O 1
ATOM 1314 N N . PRO A 1 181 ? -7.145 13.945 -12.867 1 87.75 181 PRO A N 1
ATOM 1315 C CA . PRO A 1 181 ? -5.992 14.844 -12.977 1 87.75 181 PRO A CA 1
ATOM 1316 C C . PRO A 1 181 ? -5.527 15.375 -11.625 1 87.75 181 PRO A C 1
ATOM 1318 O O . PRO A 1 181 ? -6.355 15.672 -10.758 1 87.75 181 PRO A O 1
ATOM 1321 N N . ILE A 1 182 ? -4.262 15.336 -11.414 1 89.69 182 ILE A N 1
ATOM 1322 C CA . ILE A 1 182 ? -3.59 16.047 -10.328 1 89.69 182 ILE A CA 1
ATOM 1323 C C . ILE A 1 182 ? -2.785 17.203 -10.891 1 89.69 182 ILE A C 1
ATOM 1325 O O . ILE A 1 182 ? -1.756 17 -11.539 1 89.69 182 ILE A O 1
ATOM 1329 N N . PRO A 1 183 ? -3.252 18.359 -10.602 1 85.44 183 PRO A N 1
ATOM 1330 C CA . PRO A 1 183 ? -2.756 19.531 -11.336 1 85.44 183 PRO A CA 1
ATOM 1331 C C . PRO A 1 183 ? -1.267 19.781 -11.109 1 85.44 183 PRO A C 1
ATOM 1333 O O . PRO A 1 183 ? -0.578 20.281 -12 1 85.44 183 PRO A O 1
ATOM 1336 N N . ASP A 1 184 ? -0.81 19.547 -9.992 1 93.31 184 ASP A N 1
ATOM 1337 C CA . ASP A 1 184 ? 0.579 19.828 -9.641 1 93.31 184 ASP A CA 1
ATOM 1338 C C . ASP A 1 184 ? 1.043 18.953 -8.477 1 93.31 184 ASP A C 1
ATOM 1340 O O . ASP A 1 184 ? 0.221 18.375 -7.762 1 93.31 184 ASP A O 1
ATOM 1344 N N . ALA A 1 185 ? 2.402 18.844 -8.367 1 95.5 185 ALA A N 1
ATOM 1345 C CA . ALA A 1 185 ? 2.967 18.047 -7.277 1 95.5 185 ALA A CA 1
ATOM 1346 C C . ALA A 1 185 ? 2.686 18.703 -5.926 1 95.5 185 ALA A C 1
ATOM 1348 O O . ALA A 1 185 ? 2.695 19.938 -5.812 1 95.5 185 ALA A O 1
ATOM 1349 N N . PHE A 1 186 ? 2.422 17.938 -4.957 1 97.5 186 PHE A N 1
ATOM 1350 C CA . PHE A 1 186 ? 2.219 18.375 -3.58 1 97.5 186 PHE A CA 1
ATOM 1351 C C . PHE A 1 186 ? 2.697 17.297 -2.602 1 97.5 186 PHE A C 1
ATOM 1353 O O . PHE A 1 186 ? 2.51 16.109 -2.84 1 97.5 186 PHE A O 1
ATOM 1360 N N . GLY A 1 187 ? 3.375 17.703 -1.581 1 98.38 187 GLY A N 1
ATOM 1361 C CA . GLY A 1 187 ? 3.803 16.797 -0.538 1 98.38 187 GLY A CA 1
ATOM 1362 C C . GLY A 1 187 ? 3.775 17.406 0.848 1 98.38 187 GLY A C 1
ATOM 1363 O O . GLY A 1 187 ? 4.008 18.609 1.003 1 98.38 187 GLY A O 1
ATOM 1364 N N . VAL A 1 188 ? 3.488 16.625 1.834 1 98.81 188 VAL A N 1
ATOM 1365 C CA . VAL A 1 188 ? 3.514 17 3.242 1 98.81 188 VAL A CA 1
ATOM 1366 C C . VAL A 1 188 ? 4.113 15.867 4.07 1 98.81 188 VAL A C 1
ATOM 1368 O O . VAL A 1 188 ? 3.895 14.695 3.771 1 98.81 188 VAL A O 1
ATOM 1371 N N . ALA A 1 189 ? 4.867 16.203 5.023 1 98.88 189 ALA A N 1
ATOM 1372 C CA . ALA A 1 189 ? 5.426 15.234 5.953 1 98.88 189 ALA A CA 1
ATOM 1373 C C . ALA A 1 189 ? 5.246 15.688 7.398 1 98.88 189 ALA A C 1
ATOM 1375 O O . ALA A 1 189 ? 5.336 16.875 7.699 1 98.88 189 ALA A O 1
ATOM 1376 N N . LEU A 1 190 ? 4.949 14.758 8.281 1 98.88 190 LEU A N 1
ATOM 1377 C CA . LEU A 1 190 ? 4.812 14.992 9.711 1 98.88 190 LEU A CA 1
ATOM 1378 C C . LEU A 1 190 ? 5.645 13.992 10.508 1 98.88 190 LEU A C 1
ATOM 1380 O O . LEU A 1 190 ? 5.566 12.781 10.273 1 98.88 190 LEU A O 1
ATOM 1384 N N . VAL A 1 191 ? 6.449 14.484 11.383 1 98.62 191 VAL A N 1
ATOM 1385 C CA . VAL A 1 191 ? 7.055 13.617 12.383 1 98.62 191 VAL A CA 1
ATOM 1386 C C . VAL A 1 191 ? 6.164 13.562 13.625 1 98.62 191 VAL A C 1
ATOM 1388 O O . VAL A 1 191 ? 5.867 14.594 14.227 1 98.62 191 VAL A O 1
ATOM 1391 N N . LEU A 1 192 ? 5.742 12.344 13.992 1 98.19 192 LEU A N 1
ATOM 1392 C CA . LEU A 1 192 ? 4.82 12.109 15.094 1 98.19 192 LEU A CA 1
ATOM 1393 C C . LEU A 1 192 ? 5.496 11.305 16.203 1 98.19 192 LEU A C 1
ATOM 1395 O O . LEU A 1 192 ? 6.176 10.312 15.93 1 98.19 192 LEU A O 1
ATOM 1399 N N . ALA A 1 193 ? 5.285 11.773 17.406 1 97.5 193 ALA A N 1
ATOM 1400 C CA . ALA A 1 193 ? 5.941 11.133 18.547 1 97.5 193 ALA A CA 1
ATOM 1401 C C . ALA A 1 193 ? 4.934 10.758 19.625 1 97.5 193 ALA A C 1
ATOM 1403 O O . ALA A 1 193 ? 3.898 11.414 19.766 1 97.5 193 ALA A O 1
ATOM 1404 N N . PRO A 1 194 ? 5.266 9.695 20.406 1 95.31 194 PRO A N 1
ATOM 1405 C CA . PRO A 1 194 ? 4.363 9.273 21.484 1 95.31 194 PRO A CA 1
ATOM 1406 C C . PRO A 1 194 ? 4.41 10.203 22.703 1 95.31 194 PRO A C 1
ATOM 1408 O O . PRO A 1 194 ? 3.455 10.258 23.469 1 95.31 194 PRO A O 1
ATOM 1411 N N . GLU A 1 195 ? 5.512 10.844 22.812 1 95.25 195 GLU A N 1
ATOM 1412 C CA . GLU A 1 195 ? 5.688 11.758 23.938 1 95.25 195 GLU A CA 1
ATOM 1413 C C . GLU A 1 195 ? 6.188 13.125 23.469 1 95.25 195 GLU A C 1
ATOM 1415 O O . GLU A 1 195 ? 6.812 13.234 22.406 1 95.25 195 GLU A O 1
ATOM 1420 N N . ALA A 1 196 ? 5.926 14.078 24.312 1 95.5 196 ALA A N 1
ATOM 1421 C CA . ALA A 1 196 ? 6.398 15.43 23.984 1 95.5 196 ALA A CA 1
ATOM 1422 C C . ALA A 1 196 ? 7.914 15.531 24.141 1 95.5 196 ALA A C 1
ATOM 1424 O O . ALA A 1 196 ? 8.492 14.945 25.062 1 95.5 196 ALA A O 1
ATOM 1425 N N . GLY A 1 197 ? 8.469 16.234 23.234 1 93.5 197 GLY A N 1
ATOM 1426 C CA . GLY A 1 197 ? 9.898 16.516 23.297 1 93.5 197 GLY A CA 1
ATOM 1427 C C . GLY A 1 197 ? 10.227 17.984 23.078 1 93.5 197 GLY A C 1
ATOM 1428 O O . GLY A 1 197 ? 9.328 18.828 23.062 1 93.5 197 GLY A O 1
ATOM 1429 N N . PRO A 1 198 ? 11.5 18.328 22.969 1 93.94 198 PRO A N 1
ATOM 1430 C CA . PRO A 1 198 ? 11.938 19.719 22.859 1 93.94 198 PRO A CA 1
ATOM 1431 C C . PRO A 1 198 ? 11.445 20.391 21.578 1 93.94 198 PRO A C 1
ATOM 1433 O O . PRO A 1 198 ? 11.328 21.609 21.531 1 93.94 198 PRO A O 1
ATOM 1436 N N . HIS A 1 199 ? 11.094 19.641 20.594 1 96.06 199 HIS A N 1
ATOM 1437 C CA . HIS A 1 199 ? 10.719 20.219 19.312 1 96.06 199 HIS A CA 1
ATOM 1438 C C . HIS A 1 199 ? 9.219 20.094 19.062 1 96.06 199 HIS A C 1
ATOM 1440 O O . HIS A 1 199 ? 8.75 20.344 17.953 1 96.06 199 HIS A O 1
ATOM 1446 N N . THR A 1 200 ? 8.492 19.656 20.078 1 97.31 200 THR A N 1
ATOM 1447 C CA . THR A 1 200 ? 7.059 19.422 19.906 1 97.31 200 THR A CA 1
ATOM 1448 C C . THR A 1 200 ? 6.336 20.734 19.578 1 97.31 200 THR A C 1
ATOM 1450 O O . THR A 1 200 ? 6.523 21.734 20.266 1 97.31 200 THR A O 1
ATOM 1453 N N . LEU A 1 201 ? 5.531 20.625 18.516 1 96.88 201 LEU A N 1
ATOM 1454 C CA . LEU A 1 201 ? 4.727 21.766 18.109 1 96.88 201 LEU A CA 1
ATOM 1455 C C . LEU A 1 201 ? 3.34 21.719 18.734 1 96.88 201 LEU A C 1
ATOM 1457 O O . LEU A 1 201 ? 2.812 22.75 19.172 1 96.88 201 LEU A O 1
ATOM 1461 N N . ALA A 1 202 ? 2.73 20.594 18.781 1 97.88 202 ALA A N 1
ATOM 1462 C CA . ALA A 1 202 ? 1.357 20.391 19.234 1 97.88 202 ALA A CA 1
ATOM 1463 C C . ALA A 1 202 ? 1.055 18.906 19.438 1 97.88 202 ALA A C 1
ATOM 1465 O O . ALA A 1 202 ? 1.773 18.047 18.938 1 97.88 202 ALA A O 1
ATOM 1466 N N . ARG A 1 203 ? 0.096 18.625 20.234 1 97.56 203 ARG A N 1
ATOM 1467 C CA . ARG A 1 203 ? -0.509 17.297 20.297 1 97.56 203 ARG A CA 1
ATOM 1468 C C . ARG A 1 203 ? -1.76 17.234 19.422 1 97.56 203 ARG A C 1
ATOM 1470 O O . ARG A 1 203 ? -2.551 18.188 19.391 1 97.56 203 ARG A O 1
ATOM 1477 N N . ILE A 1 204 ? -1.948 16.109 18.766 1 97.31 204 ILE A N 1
ATOM 1478 C CA . ILE A 1 204 ? -3.184 15.93 18.016 1 97.31 204 ILE A CA 1
ATOM 1479 C C . ILE A 1 204 ? -3.922 14.695 18.531 1 97.31 204 ILE A C 1
ATOM 1481 O O . ILE A 1 204 ? -3.295 13.703 18.891 1 97.31 204 ILE A O 1
ATOM 1485 N N . ASP A 1 205 ? -5.227 14.812 18.625 1 93.94 205 ASP A N 1
ATOM 1486 C CA . ASP A 1 205 ? -6.16 13.734 18.922 1 93.94 205 ASP A CA 1
ATOM 1487 C C . ASP A 1 205 ? -7.141 13.516 17.781 1 93.94 205 ASP A C 1
ATOM 1489 O O . ASP A 1 205 ? -7.84 14.445 17.359 1 93.94 205 ASP A O 1
ATOM 1493 N N . ALA A 1 206 ? -7.227 12.266 17.359 1 92.38 206 ALA A N 1
ATOM 1494 C CA . ALA A 1 206 ? -8.008 12.016 16.156 1 92.38 206 ALA A CA 1
ATOM 1495 C C . ALA A 1 206 ? -9.141 11.031 16.438 1 92.38 206 ALA A C 1
ATOM 1497 O O . ALA A 1 206 ? -8.977 10.086 17.203 1 92.38 206 ALA A O 1
ATOM 1498 N N . ARG A 1 207 ? -10.242 11.258 15.766 1 87.19 207 ARG A N 1
ATOM 1499 C CA . ARG A 1 207 ? -11.375 10.336 15.766 1 87.19 207 ARG A CA 1
ATOM 1500 C C . ARG A 1 207 ? -12.156 10.43 14.461 1 87.19 207 ARG A C 1
ATOM 1502 O O . ARG A 1 207 ? -12.188 11.484 13.828 1 87.19 207 ARG A O 1
ATOM 1509 N N . LEU A 1 208 ? -12.781 9.367 14.117 1 86.5 208 LEU A N 1
ATOM 1510 C CA . LEU A 1 208 ? -13.641 9.391 12.93 1 86.5 208 LEU A CA 1
ATOM 1511 C C . LEU A 1 208 ? -14.93 10.148 13.211 1 86.5 208 LEU A C 1
ATOM 1513 O O . LEU A 1 208 ? -15.414 10.172 14.344 1 86.5 208 LEU A O 1
ATOM 1517 N N . THR A 1 209 ? -15.414 10.773 12.164 1 88.44 209 THR A N 1
ATOM 1518 C CA . THR A 1 209 ? -16.641 11.562 12.289 1 88.44 209 THR A CA 1
ATOM 1519 C C . THR A 1 209 ? -17.391 11.594 10.961 1 88.44 209 THR A C 1
ATOM 1521 O O . THR A 1 209 ? -16.859 11.203 9.922 1 88.44 209 THR A O 1
ATOM 1524 N N . ASP A 1 210 ? -18.656 11.891 11.047 1 88.94 210 ASP A N 1
ATOM 1525 C CA . ASP A 1 210 ? -19.453 12.117 9.836 1 88.94 210 ASP A CA 1
ATOM 1526 C C . ASP A 1 210 ? -19.688 13.609 9.602 1 88.94 210 ASP A C 1
ATOM 1528 O O . ASP A 1 210 ? -20.406 13.992 8.672 1 88.94 210 ASP A O 1
ATOM 1532 N N . ALA A 1 211 ? -19.016 14.461 10.398 1 94.5 211 ALA A N 1
ATOM 1533 C CA . ALA A 1 211 ? -19.125 15.906 10.219 1 94.5 211 ALA A CA 1
ATOM 1534 C C . ALA A 1 211 ? -18.484 16.344 8.906 1 94.5 211 ALA A C 1
ATOM 1536 O O . ALA A 1 211 ? -17.609 15.664 8.383 1 94.5 211 ALA A O 1
ATOM 1537 N N . PRO A 1 212 ? -18.984 17.453 8.336 1 95.56 212 PRO A N 1
ATOM 1538 C CA . PRO A 1 212 ? -18.391 17.938 7.094 1 95.56 212 PRO A CA 1
ATOM 1539 C C . PRO A 1 212 ? -16.953 18.438 7.289 1 95.56 212 PRO A C 1
ATOM 1541 O O . PRO A 1 212 ? -16.609 18.922 8.375 1 95.56 212 PRO A O 1
ATOM 1544 N N . ALA A 1 213 ? -16.219 18.391 6.266 1 96.88 213 ALA A N 1
ATOM 1545 C CA . ALA A 1 213 ? -14.836 18.844 6.305 1 96.88 213 ALA A CA 1
ATOM 1546 C C . ALA A 1 213 ? -14.758 20.344 6.613 1 96.88 213 ALA A C 1
ATOM 1548 O O . ALA A 1 213 ? -15.586 21.125 6.137 1 96.88 213 ALA A O 1
ATOM 1549 N N . THR A 1 214 ? -13.711 20.719 7.375 1 97.81 214 THR A N 1
ATOM 1550 C CA . THR A 1 214 ? -13.469 22.125 7.699 1 97.81 214 THR A CA 1
ATOM 1551 C C . THR A 1 214 ? -12.93 22.875 6.484 1 97.81 214 THR A C 1
ATOM 1553 O O . THR A 1 214 ? -11.891 22.516 5.934 1 97.81 214 THR A O 1
ATOM 1556 N N . PRO A 1 215 ? -13.664 23.938 6.082 1 96.56 215 PRO A N 1
ATOM 1557 C CA . PRO A 1 215 ? -13.102 24.75 5.012 1 96.56 215 PRO A CA 1
ATOM 1558 C C . PRO A 1 215 ? -11.883 25.562 5.461 1 96.56 215 PRO A C 1
ATOM 1560 O O . PRO A 1 215 ? -11.734 25.844 6.656 1 96.56 215 PRO A O 1
ATOM 1563 N N . LEU A 1 216 ? -11.086 25.906 4.508 1 96.88 216 LEU A N 1
ATOM 1564 C CA . LEU A 1 216 ? -9.938 26.75 4.816 1 96.88 216 LEU A CA 1
ATOM 1565 C C . LEU A 1 216 ? -10.375 28.203 5.012 1 96.88 216 LEU A C 1
ATOM 1567 O O . LEU A 1 216 ? -11.336 28.656 4.387 1 96.88 216 LEU A O 1
ATOM 1571 N N . ALA A 1 217 ? -9.633 28.875 5.914 1 93.75 217 ALA A N 1
ATOM 1572 C CA . ALA A 1 217 ? -9.883 30.297 6.105 1 93.75 217 ALA A CA 1
ATOM 1573 C C . ALA A 1 217 ? -9.578 31.094 4.836 1 93.75 217 ALA A C 1
ATOM 1575 O O . ALA A 1 217 ? -10.266 32.062 4.523 1 93.75 217 ALA A O 1
ATOM 1576 N N . SER A 1 218 ? -8.57 30.734 4.102 1 91.19 218 SER A N 1
ATOM 1577 C CA . SER A 1 218 ? -8.211 31.328 2.818 1 91.19 218 SER A CA 1
ATOM 1578 C C . SER A 1 218 ? -8.766 30.5 1.656 1 91.19 218 SER A C 1
ATOM 1580 O O . SER A 1 218 ? -8.164 29.5 1.258 1 91.19 218 SER A O 1
ATOM 1582 N N . PRO A 1 219 ? -9.773 30.984 0.995 1 92.5 219 PRO A N 1
ATOM 1583 C CA . PRO A 1 219 ? -10.453 30.219 -0.047 1 92.5 219 PRO A CA 1
ATOM 1584 C C . PRO A 1 219 ? -9.547 29.906 -1.243 1 92.5 219 PRO A C 1
ATOM 1586 O O . PRO A 1 219 ? -9.836 29 -2.023 1 92.5 219 PRO A O 1
ATOM 1589 N N . GLU A 1 220 ? -8.5 30.719 -1.37 1 93.56 220 GLU A N 1
ATOM 1590 C CA . GLU A 1 220 ? -7.598 30.547 -2.51 1 93.56 220 GLU A CA 1
ATOM 1591 C C . GLU A 1 220 ? -6.91 29.188 -2.48 1 93.56 220 GLU A C 1
ATOM 1593 O O . GLU A 1 220 ? -6.422 28.719 -3.508 1 93.56 220 GLU A O 1
ATOM 1598 N N . PHE A 1 221 ? -6.906 28.547 -1.287 1 95.69 221 PHE A N 1
ATOM 1599 C CA . PHE A 1 221 ? -6.242 27.25 -1.157 1 95.69 221 PHE A CA 1
ATOM 1600 C C . PHE A 1 221 ? -7.219 26.109 -1.413 1 95.69 221 PHE A C 1
ATOM 1602 O O . PHE A 1 221 ? -6.812 24.953 -1.535 1 95.69 221 PHE A O 1
ATOM 1609 N N . GLU A 1 222 ? -8.516 26.375 -1.57 1 96.06 222 GLU A N 1
ATOM 1610 C CA . GLU A 1 222 ? -9.539 25.328 -1.645 1 96.06 222 GLU A CA 1
ATOM 1611 C C . GLU A 1 222 ? -9.398 24.5 -2.92 1 96.06 222 GLU A C 1
ATOM 1613 O O . GLU A 1 222 ? -9.57 23.281 -2.898 1 96.06 222 GLU A O 1
ATOM 1618 N N . PRO A 1 223 ? -9.031 25.141 -4.094 1 94.62 223 PRO A N 1
ATOM 1619 C CA . PRO A 1 223 ? -8.812 24.328 -5.285 1 94.62 223 PRO A CA 1
ATOM 1620 C C . PRO A 1 223 ? -7.68 23.312 -5.109 1 94.62 223 PRO A C 1
ATOM 1622 O O . PRO A 1 223 ? -7.777 22.172 -5.582 1 94.62 223 PRO A O 1
ATOM 1625 N N . LEU A 1 224 ? -6.691 23.766 -4.43 1 95.44 224 LEU A N 1
ATOM 1626 C CA . LEU A 1 224 ? -5.578 22.859 -4.145 1 95.44 224 LEU A CA 1
ATOM 1627 C C . LEU A 1 224 ? -6.008 21.734 -3.207 1 95.44 224 LEU A C 1
ATOM 1629 O O . LEU A 1 224 ? -5.738 20.562 -3.473 1 95.44 224 LEU A O 1
ATOM 1633 N N . ARG A 1 225 ? -6.688 22.031 -2.131 1 96.31 225 ARG A N 1
ATOM 1634 C CA . ARG A 1 225 ? -7.176 21.047 -1.168 1 96.31 225 ARG A CA 1
ATOM 1635 C C . ARG A 1 225 ? -8.07 20.016 -1.844 1 96.31 225 ARG A C 1
ATOM 1637 O O . ARG A 1 225 ? -7.934 18.812 -1.605 1 96.31 225 ARG A O 1
ATOM 1644 N N . ALA A 1 226 ? -8.93 20.484 -2.723 1 93.81 226 ALA A N 1
ATOM 1645 C CA . ALA A 1 226 ? -9.922 19.609 -3.359 1 93.81 226 ALA A CA 1
ATOM 1646 C C . ALA A 1 226 ? -9.297 18.812 -4.504 1 93.81 226 ALA A C 1
ATOM 1648 O O . ALA A 1 226 ? -9.727 17.703 -4.793 1 93.81 226 ALA A O 1
ATOM 1649 N N . GLY A 1 227 ? -8.312 19.375 -5.113 1 93.44 227 GLY A N 1
ATOM 1650 C CA . GLY A 1 227 ? -7.797 18.797 -6.348 1 93.44 227 GLY A CA 1
ATOM 1651 C C . GLY A 1 227 ? -6.633 17.844 -6.121 1 93.44 227 GLY A C 1
ATOM 1652 O O . GLY A 1 227 ? -6.273 17.078 -7.012 1 93.44 227 GLY A O 1
ATOM 1653 N N . ASN A 1 228 ? -6.004 17.906 -5.035 1 96 228 ASN A N 1
ATOM 1654 C CA . ASN A 1 228 ? -4.859 17.062 -4.707 1 96 228 ASN A CA 1
ATOM 1655 C C . ASN A 1 228 ? -5.086 16.297 -3.41 1 96 228 ASN A C 1
ATOM 1657 O O . ASN A 1 228 ? -5.152 16.891 -2.334 1 96 228 ASN A O 1
ATOM 1661 N N . PRO A 1 229 ? -5.105 14.977 -3.441 1 94.94 229 PRO A N 1
ATOM 1662 C CA . PRO A 1 229 ? -5.418 14.18 -2.252 1 94.94 229 PRO A CA 1
ATOM 1663 C C . PRO A 1 229 ? -4.473 14.461 -1.087 1 94.94 229 PRO A C 1
ATOM 1665 O O . PRO A 1 229 ? -4.914 14.547 0.062 1 94.94 229 PRO A O 1
ATOM 1668 N N . ALA A 1 230 ? -3.217 14.641 -1.318 1 97.69 230 ALA A N 1
ATOM 1669 C CA . ALA A 1 230 ? -2.273 14.938 -0.244 1 97.69 230 ALA A CA 1
ATOM 1670 C C . ALA A 1 230 ? -2.561 16.312 0.369 1 97.69 230 ALA A C 1
ATOM 1672 O O . ALA A 1 230 ? -2.307 16.531 1.555 1 97.69 230 ALA A O 1
ATOM 1673 N N . ALA A 1 231 ? -3.127 17.219 -0.374 1 97.81 231 ALA A N 1
ATOM 1674 C CA . ALA A 1 231 ? -3.389 18.594 0.075 1 97.81 231 ALA A CA 1
ATOM 1675 C C . ALA A 1 231 ? -4.621 18.641 0.975 1 97.81 231 ALA A C 1
ATOM 1677 O O . ALA A 1 231 ? -4.918 19.688 1.57 1 97.81 231 ALA A O 1
ATOM 1678 N N . ARG A 1 232 ? -5.277 17.531 1.139 1 97.25 232 ARG A N 1
ATOM 1679 C CA . ARG A 1 232 ? -6.383 17.469 2.092 1 97.25 232 ARG A CA 1
ATOM 1680 C C . ARG A 1 232 ? -5.879 17.656 3.521 1 97.25 232 ARG A C 1
ATOM 1682 O O . ARG A 1 232 ? -6.676 17.844 4.445 1 97.25 232 ARG A O 1
ATOM 1689 N N . ALA A 1 233 ? -4.633 17.766 3.676 1 98.5 233 ALA A N 1
ATOM 1690 C CA . ALA A 1 233 ? -3.984 18.062 4.953 1 98.5 233 ALA A CA 1
ATOM 1691 C C . ALA A 1 233 ? -4.07 19.547 5.285 1 98.5 233 ALA A C 1
ATOM 1693 O O . ALA A 1 233 ? -3.818 19.953 6.422 1 98.5 233 ALA A O 1
ATOM 1694 N N . LEU A 1 234 ? -4.449 20.391 4.371 1 98.25 234 LEU A N 1
ATOM 1695 C CA . LEU A 1 234 ? -4.258 21.828 4.473 1 98.25 234 LEU A CA 1
ATOM 1696 C C . LEU A 1 234 ? -5.016 22.391 5.668 1 98.25 234 LEU A C 1
ATOM 1698 O O . LEU A 1 234 ? -4.5 23.266 6.379 1 98.25 234 LEU A O 1
ATOM 1702 N N . PRO A 1 235 ? -6.219 21.906 6.008 1 98.31 235 PRO A N 1
ATOM 1703 C CA . PRO A 1 235 ? -6.863 22.453 7.199 1 98.31 235 PRO A CA 1
ATOM 1704 C C . PRO A 1 235 ? -6.062 22.203 8.477 1 98.31 235 PRO A C 1
ATOM 1706 O O . PRO A 1 235 ? -6.012 23.062 9.359 1 98.31 235 PRO A O 1
ATOM 1709 N N . LEU A 1 236 ? -5.473 21.062 8.594 1 98.5 236 LEU A N 1
ATOM 1710 C CA . LEU A 1 236 ? -4.617 20.75 9.734 1 98.5 236 LEU A CA 1
ATOM 1711 C C . LEU A 1 236 ? -3.387 21.656 9.75 1 98.5 236 LEU A C 1
ATOM 1713 O O . LEU A 1 236 ? -3.01 22.172 10.805 1 98.5 236 LEU A O 1
ATOM 1717 N N . LEU A 1 237 ? -2.816 21.859 8.586 1 98.5 237 LEU A N 1
ATOM 1718 C CA . LEU A 1 237 ? -1.605 22.672 8.469 1 98.5 237 LEU A CA 1
ATOM 1719 C C . LEU A 1 237 ? -1.896 24.141 8.773 1 98.5 237 LEU A C 1
ATOM 1721 O O . LEU A 1 237 ? -1.081 24.812 9.406 1 98.5 237 LEU A O 1
ATOM 1725 N N . GLU A 1 238 ? -3.016 24.547 8.258 1 97.88 238 GLU A N 1
ATOM 1726 C CA . GLU A 1 238 ? -3.43 25.906 8.57 1 97.88 238 GLU A CA 1
ATOM 1727 C C . GLU A 1 238 ? -3.586 26.109 10.078 1 97.88 238 GLU A C 1
ATOM 1729 O O . GLU A 1 238 ? -3.135 27.109 10.633 1 97.88 238 GLU A O 1
ATOM 1734 N N . ALA A 1 239 ? -4.191 25.172 10.719 1 97.38 239 ALA A N 1
ATOM 1735 C CA . ALA A 1 239 ? -4.375 25.234 12.164 1 97.38 239 ALA A CA 1
ATOM 1736 C C . ALA A 1 239 ? -3.035 25.219 12.891 1 97.38 239 ALA A C 1
ATOM 1738 O O . ALA A 1 239 ? -2.832 25.953 13.852 1 97.38 239 ALA A O 1
ATOM 1739 N N . LEU A 1 240 ? -2.148 24.391 12.492 1 97.62 240 LEU A N 1
ATOM 1740 C CA . LEU A 1 240 ? -0.821 24.312 13.094 1 97.62 240 LEU A CA 1
ATOM 1741 C C . LEU A 1 240 ? -0.066 25.625 12.922 1 97.62 240 LEU A C 1
ATOM 1743 O O . LEU A 1 240 ? 0.628 26.078 13.844 1 97.62 240 LEU A O 1
ATOM 1747 N N . ALA A 1 241 ? -0.196 26.188 11.75 1 97.31 241 ALA A N 1
ATOM 1748 C CA . ALA A 1 241 ? 0.483 27.453 11.438 1 97.31 241 ALA A CA 1
ATOM 1749 C C . ALA A 1 241 ? -0.012 28.578 12.344 1 97.31 241 ALA A C 1
ATOM 1751 O O . ALA A 1 241 ? 0.745 29.484 12.68 1 97.31 241 ALA A O 1
ATOM 1752 N N . ALA A 1 242 ? -1.242 28.516 12.727 1 96 242 ALA A N 1
ATOM 1753 C CA . ALA A 1 242 ? -1.848 29.547 13.555 1 96 242 ALA A CA 1
ATOM 1754 C C . ALA A 1 242 ? -1.339 29.453 14.992 1 96 242 ALA A C 1
ATOM 1756 O O . ALA A 1 242 ? -1.466 30.422 15.766 1 96 242 ALA A O 1
ATOM 1757 N N . ARG A 1 243 ? -0.789 28.375 15.445 1 94.81 243 ARG A N 1
ATOM 1758 C CA . ARG A 1 243 ? -0.205 28.156 16.766 1 94.81 243 ARG A CA 1
ATOM 1759 C C . ARG A 1 243 ? -1.221 28.422 17.875 1 94.81 243 ARG A C 1
ATOM 1761 O O . ARG A 1 243 ? -0.914 29.109 18.844 1 94.81 243 ARG A O 1
ATOM 1768 N N . ARG A 1 244 ? -2.436 28.062 17.672 1 93.81 244 ARG A N 1
ATOM 1769 C CA . ARG A 1 244 ? -3.521 28.094 18.641 1 93.81 244 ARG A CA 1
ATOM 1770 C C . ARG A 1 244 ? -4.32 26.797 18.625 1 93.81 244 ARG A C 1
ATOM 1772 O O . ARG A 1 244 ? -4.367 26.109 17.609 1 93.81 244 ARG A O 1
ATOM 1779 N N . PRO A 1 245 ? -4.867 26.438 19.797 1 96.19 245 PRO A N 1
ATOM 1780 C CA . PRO A 1 245 ? -5.742 25.266 19.797 1 96.19 245 PRO A CA 1
ATOM 1781 C C . PRO A 1 245 ? -6.852 25.359 18.75 1 96.19 245 PRO A C 1
ATOM 1783 O O . PRO A 1 245 ? -7.398 26.438 18.516 1 96.19 245 PRO A O 1
ATOM 1786 N N . ALA A 1 246 ? -7.16 24.281 18.172 1 97.31 246 ALA A N 1
ATOM 1787 C CA . ALA A 1 246 ? -8.172 24.234 17.125 1 97.31 246 ALA A CA 1
ATOM 1788 C C . ALA A 1 246 ? -8.711 22.828 16.922 1 97.31 246 ALA A C 1
ATOM 1790 O O . ALA A 1 246 ? -8.164 21.859 17.469 1 97.31 246 ALA A O 1
ATOM 1791 N N . SER A 1 247 ? -9.828 22.719 16.281 1 97.81 247 SER A N 1
ATOM 1792 C CA . SER A 1 247 ? -10.383 21.469 15.789 1 97.81 247 SER A CA 1
ATOM 1793 C C . SER A 1 247 ? -10.688 21.547 14.297 1 97.81 247 SER A C 1
ATOM 1795 O O . SER A 1 247 ? -11.266 22.531 13.82 1 97.81 247 SER A O 1
ATOM 1797 N N . VAL A 1 248 ? -10.266 20.547 13.617 1 98.38 248 VAL A N 1
ATOM 1798 C CA . VAL A 1 248 ? -10.523 20.531 12.188 1 98.38 248 VAL A CA 1
ATOM 1799 C C . VAL A 1 248 ? -11.07 19.172 11.773 1 98.38 248 VAL A C 1
ATOM 1801 O O . VAL A 1 248 ? -10.844 18.172 12.461 1 98.38 248 VAL A O 1
ATOM 1804 N N . VAL A 1 249 ? -11.82 19.141 10.711 1 97.81 249 VAL A N 1
ATOM 1805 C CA . VAL A 1 249 ? -12.312 17.922 10.102 1 97.81 249 VAL A CA 1
ATOM 1806 C C . VAL A 1 249 ? -11.719 17.766 8.695 1 97.81 249 VAL A C 1
ATOM 1808 O O . VAL A 1 249 ? -11.828 18.672 7.875 1 97.81 249 VAL A O 1
ATOM 1811 N N . LEU A 1 250 ? -11.094 16.625 8.453 1 97.75 250 LEU A N 1
ATOM 1812 C CA . LEU A 1 250 ? -10.406 16.359 7.199 1 97.75 250 LEU A CA 1
ATOM 1813 C C . LEU A 1 250 ? -11.18 15.359 6.352 1 97.75 250 LEU A C 1
ATOM 1815 O O . LEU A 1 250 ? -11.727 14.383 6.875 1 97.75 250 LEU A O 1
ATOM 1819 N N . ASP A 1 251 ? -11.148 15.594 5.031 1 95.06 251 ASP A N 1
ATOM 1820 C CA . ASP A 1 251 ? -11.766 14.656 4.098 1 95.06 251 ASP A CA 1
ATOM 1821 C C . ASP A 1 251 ? -11.062 13.305 4.129 1 95.06 251 ASP A C 1
ATOM 1823 O O . ASP A 1 251 ? -9.836 13.234 4.168 1 95.06 251 ASP A O 1
ATOM 1827 N N . TYR A 1 252 ? -11.859 12.211 4.109 1 91.31 252 TYR A N 1
ATOM 1828 C CA . TYR A 1 252 ? -11.32 10.859 4.098 1 91.31 252 TYR A CA 1
ATOM 1829 C C . TYR A 1 252 ? -12.102 9.977 3.131 1 91.31 252 TYR A C 1
ATOM 1831 O O . TYR A 1 252 ? -11.711 9.812 1.975 1 91.31 252 TYR A O 1
ATOM 1839 N N . LEU A 1 253 ? -13.234 9.469 3.496 1 84.44 253 LEU A N 1
ATOM 1840 C CA . LEU A 1 253 ? -14.148 8.664 2.691 1 84.44 253 LEU A CA 1
ATOM 1841 C C . LEU A 1 253 ? -15.453 9.406 2.436 1 84.44 253 LEU A C 1
ATOM 1843 O O . LEU A 1 253 ? -15.695 10.461 3.029 1 84.44 253 LEU A O 1
ATOM 1847 N N . PRO A 1 254 ? -16.297 8.938 1.492 1 80.44 254 PRO A N 1
ATOM 1848 C CA . PRO A 1 254 ? -17.531 9.664 1.135 1 80.44 254 PRO A CA 1
ATOM 1849 C C . PRO A 1 254 ? -18.406 9.969 2.346 1 80.44 254 PRO A C 1
ATOM 1851 O O . PRO A 1 254 ? -18.969 11.055 2.438 1 80.44 254 PRO A O 1
ATOM 1854 N N . ASP A 1 255 ? -18.516 9.07 3.334 1 82.31 255 ASP A N 1
ATOM 1855 C CA . ASP A 1 255 ? -19.422 9.289 4.449 1 82.31 255 ASP A CA 1
ATOM 1856 C C . ASP A 1 255 ? -18.672 9.305 5.777 1 82.31 255 ASP A C 1
ATOM 1858 O O . ASP A 1 255 ? -19.281 9.195 6.844 1 82.31 255 ASP A O 1
ATOM 1862 N N . THR A 1 256 ? -17.406 9.32 5.711 1 86.62 256 THR A N 1
ATOM 1863 C CA . THR A 1 256 ? -16.578 9.289 6.91 1 86.62 256 THR A CA 1
ATOM 1864 C C . THR A 1 256 ? -15.375 10.227 6.762 1 86.62 256 THR A C 1
ATOM 1866 O O . THR A 1 256 ? -14.68 10.195 5.75 1 86.62 256 THR A O 1
ATOM 1869 N N . ARG A 1 257 ? -15.211 11.047 7.746 1 92.38 257 ARG A N 1
ATOM 1870 C CA . ARG A 1 257 ? -14.109 12 7.789 1 92.38 257 ARG A CA 1
ATOM 1871 C C . ARG A 1 257 ? -13.312 11.859 9.086 1 92.38 257 ARG A C 1
ATOM 1873 O O . ARG A 1 257 ? -13.586 10.969 9.891 1 92.38 257 ARG A O 1
ATOM 1880 N N . LEU A 1 258 ? -12.242 12.609 9.211 1 93.69 258 LEU A N 1
ATOM 1881 C CA . LEU A 1 258 ? -11.406 12.547 10.406 1 93.69 258 LEU A CA 1
ATOM 1882 C C . LEU A 1 258 ? -11.445 13.859 11.172 1 93.69 258 LEU A C 1
ATOM 1884 O O . LEU A 1 258 ? -11.062 14.906 10.641 1 93.69 258 LEU A O 1
ATOM 1888 N N . HIS A 1 259 ? -11.914 13.781 12.367 1 95.44 259 HIS A N 1
ATOM 1889 C CA . HIS A 1 259 ? -11.844 14.914 13.281 1 95.44 259 HIS A CA 1
ATOM 1890 C C . HIS A 1 259 ? -10.516 14.945 14.023 1 95.44 259 HIS A C 1
ATOM 1892 O O . HIS A 1 259 ? -10.102 13.945 14.609 1 95.44 259 HIS A O 1
ATOM 1898 N N . VAL A 1 260 ? -9.836 16.094 13.977 1 97.31 260 VAL A N 1
ATOM 1899 C CA . VAL A 1 260 ? -8.539 16.234 14.633 1 97.31 260 VAL A CA 1
ATOM 1900 C C . VAL A 1 260 ? -8.57 17.438 15.578 1 97.31 260 VAL A C 1
ATOM 1902 O O . VAL A 1 260 ? -8.797 18.578 15.148 1 97.31 260 VAL A O 1
ATOM 1905 N N . ASP A 1 261 ? -8.32 17.156 16.828 1 97.44 261 ASP A N 1
ATOM 1906 C CA . ASP A 1 261 ? -8.102 18.219 17.797 1 97.44 261 ASP A CA 1
ATOM 1907 C C . ASP A 1 261 ? -6.621 18.562 17.922 1 97.44 261 ASP A C 1
ATOM 1909 O O . ASP A 1 261 ? -5.781 17.672 18.078 1 97.44 261 ASP A O 1
ATOM 1913 N N . ILE A 1 262 ? -6.332 19.828 17.812 1 97.81 262 ILE A N 1
ATOM 1914 C CA . ILE A 1 262 ? -4.977 20.328 17.969 1 97.81 262 ILE A CA 1
ATOM 1915 C C . ILE A 1 262 ? -4.848 21.016 19.328 1 97.81 262 ILE A C 1
ATOM 1917 O O . ILE A 1 262 ? -5.504 22.031 19.594 1 97.81 262 ILE A O 1
ATOM 1921 N N . VAL A 1 263 ? -3.949 20.453 20.109 1 96.69 263 VAL A N 1
ATOM 1922 C CA . VAL A 1 263 ? -3.74 20.938 21.469 1 96.69 263 VAL A CA 1
ATOM 1923 C C . VAL A 1 263 ? -2.363 21.594 21.562 1 96.69 263 VAL A C 1
ATOM 1925 O O . VAL A 1 263 ? -1.354 21 21.203 1 96.69 263 VAL A O 1
ATOM 1928 N N . MET A 1 264 ? -2.305 22.781 22.094 1 95.5 264 MET A N 1
ATOM 1929 C CA . MET A 1 264 ? -1.055 23.516 22.25 1 95.5 264 MET A CA 1
ATOM 1930 C C . MET A 1 264 ? -0.513 23.375 23.672 1 95.5 264 MET A C 1
ATOM 1932 O O . MET A 1 264 ? -1.276 23.141 24.609 1 95.5 264 MET A O 1
ATOM 1936 N N . PRO A 1 265 ? 0.796 23.406 23.719 1 91.38 265 PRO A N 1
ATOM 1937 C CA . PRO A 1 265 ? 1.353 23.375 25.078 1 91.38 265 PRO A CA 1
ATOM 1938 C C . PRO A 1 265 ? 1.012 24.625 25.891 1 91.38 265 PRO A C 1
ATOM 1940 O O . PRO A 1 265 ? 0.799 25.703 25.328 1 91.38 265 PRO A O 1
ATOM 1943 N N . THR A 1 266 ? 0.926 24.391 27.188 1 87 266 THR A N 1
ATOM 1944 C CA . THR A 1 266 ? 0.775 25.531 28.078 1 87 266 THR A CA 1
ATOM 1945 C C . THR A 1 266 ? 2.059 26.359 28.125 1 87 266 THR A C 1
ATOM 1947 O O . THR A 1 266 ? 3.061 25.984 27.5 1 87 266 THR A O 1
ATOM 1950 N N . ALA A 1 267 ? 1.959 27.469 28.859 1 83.5 267 ALA A N 1
ATOM 1951 C CA . ALA A 1 267 ? 3.111 28.344 29 1 83.5 267 ALA A CA 1
ATOM 1952 C C . ALA A 1 267 ? 4.293 27.609 29.625 1 83.5 267 ALA A C 1
ATOM 1954 O O . ALA A 1 267 ? 5.453 27.953 29.375 1 83.5 267 ALA A O 1
ATOM 1955 N N . SER A 1 268 ? 4.02 26.562 30.328 1 82.81 268 SER A N 1
ATOM 1956 C CA . SER A 1 268 ? 5.062 25.781 31 1 82.81 268 SER A CA 1
ATOM 1957 C C . SER A 1 268 ? 5.59 24.688 30.078 1 82.81 268 SER A C 1
ATOM 1959 O O . SER A 1 268 ? 6.512 23.953 30.453 1 82.81 268 SER A O 1
ATOM 1961 N N . GLY A 1 269 ? 5.066 24.578 28.922 1 80.44 269 GLY A N 1
ATOM 1962 C CA . GLY A 1 269 ? 5.492 23.562 27.984 1 80.44 269 GLY A CA 1
ATOM 1963 C C . GLY A 1 269 ? 4.742 22.25 28.156 1 80.44 269 GLY A C 1
ATOM 1964 O O . GLY A 1 269 ? 4.938 21.312 27.375 1 80.44 269 GLY A O 1
ATOM 1965 N N . ALA A 1 270 ? 3.836 22.266 29.188 1 84.5 270 ALA A N 1
ATOM 1966 C CA . ALA A 1 270 ? 3.084 21.047 29.484 1 84.5 270 ALA A CA 1
ATOM 1967 C C . ALA A 1 270 ? 1.827 20.953 28.625 1 84.5 270 ALA A C 1
ATOM 1969 O O . ALA A 1 270 ? 1.307 21.969 28.172 1 84.5 270 ALA A O 1
ATOM 1970 N N . PHE A 1 271 ? 1.49 19.719 28.234 1 88.81 271 PHE A N 1
ATOM 1971 C CA . PHE A 1 271 ? 0.257 19.5 27.484 1 88.81 271 PHE A CA 1
ATOM 1972 C C . PHE A 1 271 ? -0.858 19.016 28.406 1 88.81 271 PHE A C 1
ATOM 1974 O O . PHE A 1 271 ? -0.64 18.156 29.25 1 88.81 271 PHE A O 1
ATOM 1981 N N . PRO A 1 272 ? -2.008 19.656 28.312 1 78.81 272 PRO A N 1
ATOM 1982 C CA . PRO A 1 272 ? -3.137 19.188 29.109 1 78.81 272 PRO A CA 1
ATOM 1983 C C . PRO A 1 272 ? -3.545 17.75 28.781 1 78.81 272 PRO A C 1
ATOM 1985 O O . PRO A 1 272 ? -3.355 17.312 27.641 1 78.81 272 PRO A O 1
ATOM 1988 N N . ARG A 1 273 ? -3.953 16.906 29.875 1 67.56 273 ARG A N 1
ATOM 1989 C CA . ARG A 1 273 ? -4.375 15.523 29.672 1 67.56 273 ARG A CA 1
ATOM 1990 C C . ARG A 1 273 ? -5.73 15.461 28.984 1 67.56 273 ARG A C 1
ATOM 1992 O O . ARG A 1 273 ? -6.574 16.344 29.172 1 67.56 273 ARG A O 1
ATOM 1999 N N . MET B 1 1 ? 24.625 -13.367 -4.867 1 44.41 1 MET B N 1
ATOM 2000 C CA . MET B 1 1 ? 23.359 -12.648 -5.047 1 44.41 1 MET B CA 1
ATOM 2001 C C . MET B 1 1 ? 22.25 -13.312 -4.258 1 44.41 1 MET B C 1
ATOM 2003 O O . MET B 1 1 ? 22.078 -14.531 -4.316 1 44.41 1 MET B O 1
ATOM 2007 N N . THR B 1 2 ? 21.797 -12.57 -3.227 1 54.41 2 THR B N 1
ATOM 2008 C CA . THR B 1 2 ? 20.719 -13.227 -2.494 1 54.41 2 THR B CA 1
ATOM 2009 C C . THR B 1 2 ? 19.625 -13.695 -3.449 1 54.41 2 THR B C 1
ATOM 2011 O O . THR B 1 2 ? 19.172 -12.93 -4.293 1 54.41 2 THR B O 1
ATOM 2014 N N . ARG B 1 3 ? 19.562 -14.922 -3.488 1 73.31 3 ARG B N 1
ATOM 2015 C CA . ARG B 1 3 ? 18.594 -15.602 -4.348 1 73.31 3 ARG B CA 1
ATOM 2016 C C . ARG B 1 3 ? 17.188 -15.523 -3.758 1 73.31 3 ARG B C 1
ATOM 2018 O O . ARG B 1 3 ? 16.984 -15.852 -2.588 1 73.31 3 ARG B O 1
ATOM 2025 N N . LEU B 1 4 ? 16.297 -14.812 -4.43 1 86.25 4 LEU B N 1
ATOM 2026 C CA . LEU B 1 4 ? 14.891 -14.812 -4.02 1 86.25 4 LEU B CA 1
ATOM 2027 C C . LEU B 1 4 ? 14.234 -16.156 -4.32 1 86.25 4 LEU B C 1
ATOM 2029 O O . LEU B 1 4 ? 13.992 -16.484 -5.484 1 86.25 4 LEU B O 1
ATOM 2033 N N . SER B 1 5 ? 14.062 -16.906 -3.213 1 92.81 5 SER B N 1
ATOM 2034 C CA . SER B 1 5 ? 13.539 -18.25 -3.354 1 92.81 5 SER B CA 1
ATOM 2035 C C . SER B 1 5 ? 12.523 -18.578 -2.264 1 92.81 5 SER B C 1
ATOM 2037 O O . SER B 1 5 ? 12.57 -18 -1.175 1 92.81 5 SER B O 1
ATOM 2039 N N . ALA B 1 6 ? 11.602 -19.391 -2.611 1 96.44 6 ALA B N 1
ATOM 2040 C CA . ALA B 1 6 ? 10.641 -19.875 -1.626 1 96.44 6 ALA B CA 1
ATOM 2041 C C . ALA B 1 6 ? 10.016 -21.203 -2.072 1 96.44 6 ALA B C 1
ATOM 2043 O O . ALA B 1 6 ? 10.094 -21.562 -3.248 1 96.44 6 ALA B O 1
ATOM 2044 N N . PHE B 1 7 ? 9.492 -21.922 -1.116 1 97.81 7 PHE B N 1
ATOM 2045 C CA . PHE B 1 7 ? 8.719 -23.125 -1.386 1 97.81 7 PHE B CA 1
ATOM 2046 C C . PHE B 1 7 ? 7.223 -22.812 -1.352 1 97.81 7 PHE B C 1
ATOM 2048 O O . PHE B 1 7 ? 6.727 -22.219 -0.394 1 97.81 7 PHE B O 1
ATOM 2055 N N . ILE B 1 8 ? 6.508 -23.188 -2.395 1 98.5 8 ILE B N 1
ATOM 2056 C CA . ILE B 1 8 ? 5.059 -23.016 -2.434 1 98.5 8 ILE B CA 1
ATOM 2057 C C . ILE B 1 8 ? 4.387 -24.203 -1.74 1 98.5 8 ILE B C 1
ATOM 2059 O O . ILE B 1 8 ? 4.57 -25.359 -2.141 1 98.5 8 ILE B O 1
ATOM 2063 N N . GLU B 1 9 ? 3.504 -23.922 -0.773 1 98.25 9 GLU B N 1
ATOM 2064 C CA . GLU B 1 9 ? 2.869 -24.969 0.005 1 98.25 9 GLU B CA 1
ATOM 2065 C C . GLU B 1 9 ? 1.361 -25 -0.232 1 98.25 9 GLU B C 1
ATOM 2067 O O . GLU B 1 9 ? 0.696 -25.984 0.09 1 98.25 9 GLU B O 1
ATOM 2072 N N . GLY B 1 10 ? 0.856 -23.984 -0.782 1 98.56 10 GLY B N 1
ATOM 2073 C CA . GLY B 1 10 ? -0.575 -23.875 -1.02 1 98.56 10 GLY B CA 1
ATOM 2074 C C . GLY B 1 10 ? -0.934 -22.844 -2.078 1 98.56 10 GLY B C 1
ATOM 2075 O O . GLY B 1 10 ? -0.273 -21.812 -2.197 1 98.56 10 GLY B O 1
ATOM 2076 N N . VAL B 1 11 ? -2.018 -23.188 -2.793 1 98.81 11 VAL B N 1
ATOM 2077 C CA . VAL B 1 11 ? -2.529 -22.312 -3.842 1 98.81 11 VAL B CA 1
ATOM 2078 C C . VAL B 1 11 ? -4.039 -22.141 -3.676 1 98.81 11 VAL B C 1
ATOM 2080 O O . VAL B 1 11 ? -4.754 -23.094 -3.379 1 98.81 11 VAL B O 1
ATOM 2083 N N . GLY B 1 12 ? -4.48 -20.922 -3.729 1 98.81 12 GLY B N 1
ATOM 2084 C CA . GLY B 1 12 ? -5.883 -20.578 -3.896 1 98.81 12 GLY B CA 1
ATOM 2085 C C . GLY B 1 12 ? -6.156 -19.781 -5.156 1 98.81 12 GLY B C 1
ATOM 2086 O O . GLY B 1 12 ? -5.324 -18.969 -5.57 1 98.81 12 GLY B O 1
ATOM 2087 N N . LEU B 1 13 ? -7.309 -20.031 -5.742 1 98.62 13 LEU B N 1
ATOM 2088 C CA . LEU B 1 13 ? -7.598 -19.391 -7.016 1 98.62 13 LEU B CA 1
ATOM 2089 C C . LEU B 1 13 ? -9.102 -19.234 -7.219 1 98.62 13 LEU B C 1
ATOM 2091 O O . LEU B 1 13 ? -9.867 -20.156 -6.934 1 98.62 13 LEU B O 1
ATOM 2095 N N . LEU B 1 14 ? -9.469 -18.109 -7.656 1 98.12 14 LEU B N 1
ATOM 2096 C CA . LEU B 1 14 ? -10.836 -17.812 -8.055 1 98.12 14 LEU B CA 1
ATOM 2097 C C . LEU B 1 14 ? -10.859 -16.828 -9.227 1 98.12 14 LEU B C 1
ATOM 2099 O O . LEU B 1 14 ? -10.109 -15.859 -9.242 1 98.12 14 LEU B O 1
ATOM 2103 N N . GLY B 1 15 ? -11.641 -17.078 -10.195 1 97.25 15 GLY B N 1
ATOM 2104 C CA . GLY B 1 15 ? -11.789 -16.203 -11.352 1 97.25 15 GLY B CA 1
ATOM 2105 C C . GLY B 1 15 ? -12.875 -16.672 -12.312 1 97.25 15 GLY B C 1
ATOM 2106 O O . GLY B 1 15 ? -13.586 -17.641 -12.031 1 97.25 15 GLY B O 1
ATOM 2107 N N . PRO B 1 16 ? -13.023 -15.992 -13.438 1 96.75 16 PRO B N 1
ATOM 2108 C CA . PRO B 1 16 ? -14.039 -16.391 -14.414 1 96.75 16 PRO B CA 1
ATOM 2109 C C . PRO B 1 16 ? -13.836 -17.828 -14.914 1 96.75 16 PRO B C 1
ATOM 2111 O O . PRO B 1 16 ? -12.852 -18.109 -15.594 1 96.75 16 PRO B O 1
ATOM 2114 N N . GLY B 1 17 ? -14.797 -18.625 -14.547 1 95.75 17 GLY B N 1
ATOM 2115 C CA . GLY B 1 17 ? -14.727 -20.016 -14.961 1 95.75 17 GLY B CA 1
ATOM 2116 C C . GLY B 1 17 ? -13.719 -20.828 -14.164 1 95.75 17 GLY B C 1
ATOM 2117 O O . GLY B 1 17 ? -13.477 -22 -14.461 1 95.75 17 GLY B O 1
ATOM 2118 N N . LEU B 1 18 ? -13.078 -20.234 -13.234 1 96.56 18 LEU B N 1
ATOM 2119 C CA . LEU B 1 18 ? -12.07 -20.875 -12.398 1 96.56 18 LEU B CA 1
ATOM 2120 C C . LEU B 1 18 ? -12.523 -20.922 -10.945 1 96.56 18 LEU B C 1
ATOM 2122 O O . LEU B 1 18 ? -12.453 -19.922 -10.234 1 96.56 18 LEU B O 1
ATOM 2126 N N . ASN B 1 19 ? -12.945 -22.125 -10.531 1 94.88 19 ASN B N 1
ATOM 2127 C CA . ASN B 1 19 ? -13.484 -22.312 -9.195 1 94.88 19 ASN B CA 1
ATOM 2128 C C . ASN B 1 19 ? -12.547 -23.141 -8.32 1 94.88 19 ASN B C 1
ATOM 2130 O O . ASN B 1 19 ? -12.656 -24.359 -8.273 1 94.88 19 ASN B O 1
ATOM 2134 N N . GLN B 1 20 ? -11.703 -22.5 -7.609 1 95.56 20 GLN B N 1
ATOM 2135 C CA . GLN B 1 20 ? -10.75 -23.125 -6.695 1 95.56 20 GLN B CA 1
ATOM 2136 C C . GLN B 1 20 ? -9.633 -23.828 -7.457 1 95.56 20 GLN B C 1
ATOM 2138 O O . GLN B 1 20 ? -9.781 -24.125 -8.648 1 95.56 20 GLN B O 1
ATOM 2143 N N . TRP B 1 21 ? -8.609 -24.188 -6.809 1 97.5 21 TRP B N 1
ATOM 2144 C CA . TRP B 1 21 ? -7.344 -24.562 -7.43 1 97.5 21 TRP B CA 1
ATOM 2145 C C . TRP B 1 21 ? -7.438 -25.922 -8.109 1 97.5 21 TRP B C 1
ATOM 2147 O O . TRP B 1 21 ? -7.051 -26.078 -9.266 1 97.5 21 TRP B O 1
ATOM 2157 N N . PRO B 1 22 ? -8 -26.969 -7.496 1 96.25 22 PRO B N 1
ATOM 2158 C CA . PRO B 1 22 ? -8.047 -28.266 -8.188 1 96.25 22 PRO B CA 1
ATOM 2159 C C . PRO B 1 22 ? -8.797 -28.203 -9.516 1 96.25 22 PRO B C 1
ATOM 2161 O O . PRO B 1 22 ? -8.336 -28.766 -10.516 1 96.25 22 PRO B O 1
ATOM 2164 N N . HIS B 1 23 ? -9.891 -27.516 -9.484 1 95.81 23 HIS B N 1
ATOM 2165 C CA . HIS B 1 23 ? -10.664 -27.312 -10.703 1 95.81 23 HIS B CA 1
ATOM 2166 C C . HIS B 1 23 ? -9.875 -26.5 -11.727 1 95.81 23 HIS B C 1
ATOM 2168 O O . HIS B 1 23 ? -9.797 -26.875 -12.898 1 95.81 23 HIS B O 1
ATOM 2174 N N . ALA B 1 24 ? -9.336 -25.453 -11.32 1 96.75 24 ALA B N 1
ATOM 2175 C CA . ALA B 1 24 ? -8.586 -24.562 -12.203 1 96.75 24 ALA B CA 1
ATOM 2176 C C . ALA B 1 24 ? -7.363 -25.266 -12.789 1 96.75 24 ALA B C 1
ATOM 2178 O O . ALA B 1 24 ? -7.02 -25.062 -13.953 1 96.75 24 ALA B O 1
ATOM 2179 N N . ALA B 1 25 ? -6.703 -26.062 -11.953 1 96.94 25 ALA B N 1
ATOM 2180 C CA . ALA B 1 25 ? -5.52 -26.781 -12.406 1 96.94 25 ALA B CA 1
ATOM 2181 C C . ALA B 1 25 ? -5.855 -27.719 -13.57 1 96.94 25 ALA B C 1
ATOM 2183 O O . ALA B 1 25 ? -5.086 -27.828 -14.531 1 96.94 25 ALA B O 1
ATOM 2184 N N . ALA B 1 26 ? -6.949 -28.328 -13.508 1 96.31 26 ALA B N 1
ATOM 2185 C CA . ALA B 1 26 ? -7.387 -29.203 -14.586 1 96.31 26 ALA B CA 1
ATOM 2186 C C . ALA B 1 26 ? -7.645 -28.422 -15.867 1 96.31 26 ALA B C 1
ATOM 2188 O O . ALA B 1 26 ? -7.293 -28.875 -16.953 1 96.31 26 ALA B O 1
ATOM 2189 N N . LEU B 1 27 ? -8.227 -27.328 -15.734 1 96.12 27 LEU B N 1
ATOM 2190 C CA . LEU B 1 27 ? -8.523 -26.484 -16.891 1 96.12 27 LEU B CA 1
ATOM 2191 C C . LEU B 1 27 ? -7.242 -25.938 -17.516 1 96.12 27 LEU B C 1
ATOM 2193 O O . LEU B 1 27 ? -7.094 -25.938 -18.734 1 96.12 27 LEU B O 1
ATOM 2197 N N . LEU B 1 28 ? -6.332 -25.531 -16.656 1 95.69 28 LEU B N 1
ATOM 2198 C CA . LEU B 1 28 ? -5.098 -24.906 -17.109 1 95.69 28 LEU B CA 1
ATOM 2199 C C . LEU B 1 28 ? -4.207 -25.906 -17.828 1 95.69 28 LEU B C 1
ATOM 2201 O O . LEU B 1 28 ? -3.389 -25.531 -18.656 1 95.69 28 LEU B O 1
ATOM 2205 N N . THR B 1 29 ? -4.367 -27.188 -17.516 1 95 29 THR B N 1
ATOM 2206 C CA . THR B 1 29 ? -3.555 -28.219 -18.156 1 95 29 THR B CA 1
ATOM 2207 C C . THR B 1 29 ? -4.316 -28.875 -19.297 1 95 29 THR B C 1
ATOM 2209 O O . THR B 1 29 ? -3.861 -29.875 -19.859 1 95 29 THR B O 1
ATOM 2212 N N . GLY B 1 30 ? -5.461 -28.375 -19.594 1 92.88 30 GLY B N 1
ATOM 2213 C CA . GLY B 1 30 ? -6.215 -28.859 -20.75 1 92.88 30 GLY B CA 1
ATOM 2214 C C . GLY B 1 30 ? -6.953 -30.156 -20.469 1 92.88 30 GLY B C 1
ATOM 2215 O O . GLY B 1 30 ? -7.406 -30.828 -21.391 1 92.88 30 GLY B O 1
ATOM 2216 N N . GLN B 1 31 ? -7.094 -30.547 -19.25 1 93.5 31 GLN B N 1
ATOM 2217 C CA . GLN B 1 31 ? -7.777 -31.797 -18.906 1 93.5 31 GLN B CA 1
ATOM 2218 C C . GLN B 1 31 ? -9.289 -31.625 -18.938 1 93.5 31 GLN B C 1
ATOM 2220 O O . GLN B 1 31 ? -10.039 -32.594 -18.953 1 93.5 31 GLN B O 1
ATOM 2225 N N . ALA B 1 32 ? -9.805 -30.375 -18.922 1 91.62 32 ALA B N 1
ATOM 2226 C CA . ALA B 1 32 ? -11.211 -30.016 -19.062 1 91.62 32 ALA B CA 1
ATOM 2227 C C . ALA B 1 32 ? -11.375 -28.75 -19.891 1 91.62 32 ALA B C 1
ATOM 2229 O O . ALA B 1 32 ? -10.461 -27.906 -19.938 1 91.62 32 ALA B O 1
ATOM 2230 N N . PRO B 1 33 ? -12.508 -28.625 -20.547 1 91.38 33 PRO B N 1
ATOM 2231 C CA . PRO B 1 33 ? -12.711 -27.422 -21.344 1 91.38 33 PRO B CA 1
ATOM 2232 C C . PRO B 1 33 ? -12.953 -26.172 -20.5 1 91.38 33 PRO B C 1
ATOM 2234 O O . PRO B 1 33 ? -13.633 -26.25 -19.469 1 91.38 33 PRO B O 1
ATOM 2237 N N . TYR B 1 34 ? -12.422 -25.172 -20.922 1 92.88 34 TYR B N 1
ATOM 2238 C CA . TYR B 1 34 ? -12.617 -23.891 -20.25 1 92.88 34 TYR B CA 1
ATOM 2239 C C . TYR B 1 34 ? -13.805 -23.141 -20.828 1 92.88 34 TYR B C 1
ATOM 2241 O O . TYR B 1 34 ? -13.93 -23.016 -22.047 1 92.88 34 TYR B O 1
ATOM 2249 N N . ALA B 1 35 ? -14.727 -22.688 -20.047 1 89.5 35 ALA B N 1
ATOM 2250 C CA . ALA B 1 35 ? -15.836 -21.797 -20.375 1 89.5 35 ALA B CA 1
ATOM 2251 C C . ALA B 1 35 ? -15.836 -20.562 -19.484 1 89.5 35 ALA B C 1
ATOM 2253 O O . ALA B 1 35 ? -15.953 -20.656 -18.266 1 89.5 35 ALA B O 1
ATOM 2254 N N . PRO B 1 36 ? -15.688 -19.438 -20.156 1 86.75 36 PRO B N 1
ATOM 2255 C CA . PRO B 1 36 ? -15.703 -18.234 -19.312 1 86.75 36 PRO B CA 1
ATOM 2256 C C . PRO B 1 36 ? -17.078 -17.984 -18.688 1 86.75 36 PRO B C 1
ATOM 2258 O O . PRO B 1 36 ? -18.094 -17.953 -19.391 1 86.75 36 PRO B O 1
ATOM 2261 N N . GLU B 1 37 ? -17.203 -18.125 -17.484 1 93 37 GLU B N 1
ATOM 2262 C CA . GLU B 1 37 ? -18.359 -17.766 -16.672 1 93 37 GLU B CA 1
ATOM 2263 C C . GLU B 1 37 ? -18 -16.719 -15.617 1 93 37 GLU B C 1
ATOM 2265 O O . GLU B 1 37 ? -16.844 -16.609 -15.219 1 93 37 GLU B O 1
ATOM 2270 N N . ARG B 1 38 ? -19.031 -16.016 -15.234 1 94.38 38 ARG B N 1
ATOM 2271 C CA . ARG B 1 38 ? -18.797 -15.008 -14.203 1 94.38 38 ARG B CA 1
ATOM 2272 C C . ARG B 1 38 ? -18.219 -15.648 -12.945 1 94.38 38 ARG B C 1
ATOM 2274 O O . ARG B 1 38 ? -18.594 -16.75 -12.562 1 94.38 38 ARG B O 1
ATOM 2281 N N . THR B 1 39 ? -17.312 -14.93 -12.367 1 96.25 39 THR B N 1
ATOM 2282 C CA . THR B 1 39 ? -16.703 -15.43 -11.141 1 96.25 39 THR B CA 1
ATOM 2283 C C . THR B 1 39 ? -17.75 -15.625 -10.055 1 96.25 39 THR B C 1
ATOM 2285 O O . THR B 1 39 ? -18.516 -14.703 -9.75 1 96.25 39 THR B O 1
ATOM 2288 N N . ALA B 1 40 ? -17.828 -16.797 -9.523 1 93.44 40 ALA B N 1
ATOM 2289 C CA . ALA B 1 40 ? -18.703 -17.094 -8.391 1 93.44 40 ALA B CA 1
ATOM 2290 C C . ALA B 1 40 ? -18.016 -16.719 -7.074 1 93.44 40 ALA B C 1
ATOM 2292 O O . ALA B 1 40 ? -17.047 -17.375 -6.664 1 93.44 40 ALA B O 1
ATOM 2293 N N . LEU B 1 41 ? -18.531 -15.75 -6.418 1 94.06 41 LEU B N 1
ATOM 2294 C CA . LEU B 1 41 ? -17.969 -15.305 -5.148 1 94.06 41 LEU B CA 1
ATOM 2295 C C . LEU B 1 41 ? -18.641 -16 -3.977 1 94.06 41 LEU B C 1
ATOM 2297 O O . LEU B 1 41 ? -19.828 -15.773 -3.707 1 94.06 41 LEU B O 1
ATOM 2301 N N . PRO B 1 42 ? -17.922 -16.828 -3.275 1 93.31 42 PRO B N 1
ATOM 2302 C CA . PRO B 1 42 ? -18.547 -17.484 -2.125 1 93.31 42 PRO B CA 1
ATOM 2303 C C . PRO B 1 42 ? -18.797 -16.531 -0.963 1 93.31 42 PRO B C 1
ATOM 2305 O O . PRO B 1 42 ? -18.156 -15.484 -0.874 1 93.31 42 PRO B O 1
ATOM 2308 N N . PRO B 1 43 ? -19.781 -16.938 -0.088 1 91.44 43 PRO B N 1
ATOM 2309 C CA . PRO B 1 43 ? -19.875 -16.172 1.15 1 91.44 43 PRO B CA 1
ATOM 2310 C C . PRO B 1 43 ? -18.594 -16.172 1.965 1 91.44 43 PRO B C 1
ATOM 2312 O O . PRO B 1 43 ? -17.906 -17.203 2.029 1 91.44 43 PRO B O 1
ATOM 2315 N N . PRO B 1 44 ? -18.328 -15.016 2.504 1 90.44 44 PRO B N 1
ATOM 2316 C CA . PRO B 1 44 ? -17.078 -14.977 3.262 1 90.44 44 PRO B CA 1
ATOM 2317 C C . PRO B 1 44 ? -17.125 -15.836 4.523 1 90.44 44 PRO B C 1
ATOM 2319 O O . PRO B 1 44 ? -18.047 -15.695 5.336 1 90.44 44 PRO B O 1
ATOM 2322 N N . ALA B 1 45 ? -16.188 -16.641 4.652 1 88.5 45 ALA B N 1
ATOM 2323 C CA . ALA B 1 45 ? -16.094 -17.516 5.82 1 88.5 45 ALA B CA 1
ATOM 2324 C C . ALA B 1 45 ? -15.344 -16.844 6.957 1 88.5 45 ALA B C 1
ATOM 2326 O O . ALA B 1 45 ? -14.555 -15.914 6.727 1 88.5 45 ALA B O 1
ATOM 2327 N N . GLY B 1 46 ? -15.648 -17.172 8.148 1 88.69 46 GLY B N 1
ATOM 2328 C CA . GLY B 1 46 ? -14.875 -16.734 9.305 1 88.69 46 GLY B CA 1
ATOM 2329 C C . GLY B 1 46 ? -15.289 -15.375 9.82 1 88.69 46 GLY B C 1
ATOM 2330 O O . GLY B 1 46 ? -14.586 -14.781 10.641 1 88.69 46 GLY B O 1
ATOM 2331 N N . LEU B 1 47 ? -16.344 -14.844 9.297 1 88.19 47 LEU B N 1
ATOM 2332 C CA . LEU B 1 47 ? -16.797 -13.531 9.734 1 88.19 47 LEU B CA 1
ATOM 2333 C C . LEU B 1 47 ? -18.141 -13.633 10.461 1 88.19 47 LEU B C 1
ATOM 2335 O O . LEU B 1 47 ? -19 -14.438 10.094 1 88.19 47 LEU B O 1
ATOM 2339 N N . PRO B 1 48 ? -18.297 -12.789 11.492 1 84.31 48 PRO B N 1
ATOM 2340 C CA . PRO B 1 48 ? -19.641 -12.656 12.062 1 84.31 48 PRO B CA 1
ATOM 2341 C C . PRO B 1 48 ? -20.672 -12.203 11.039 1 84.31 48 PRO B C 1
ATOM 2343 O O . PRO B 1 48 ? -20.328 -11.578 10.031 1 84.31 48 PRO B O 1
ATOM 2346 N N . ALA B 1 49 ? -21.906 -12.539 11.32 1 84.75 49 ALA B N 1
ATOM 2347 C CA . ALA B 1 49 ? -23 -12.328 10.383 1 84.75 49 ALA B CA 1
ATOM 2348 C C . ALA B 1 49 ? -23.062 -10.875 9.93 1 84.75 49 ALA B C 1
ATOM 2350 O O . ALA B 1 49 ? -23.234 -10.594 8.742 1 84.75 49 ALA B O 1
ATOM 2351 N N . ALA B 1 50 ? -22.984 -10.016 10.859 1 78.31 50 ALA B N 1
ATOM 2352 C CA . ALA B 1 50 ? -23.078 -8.594 10.539 1 78.31 50 ALA B CA 1
ATOM 2353 C C . ALA B 1 50 ? -21.969 -8.172 9.586 1 78.31 50 ALA B C 1
ATOM 2355 O O . ALA B 1 50 ? -22.203 -7.426 8.633 1 78.31 50 ALA B O 1
ATOM 2356 N N . GLU B 1 51 ? -20.781 -8.672 9.773 1 80.88 51 GLU B N 1
ATOM 2357 C CA . GLU B 1 51 ? -19.641 -8.344 8.93 1 80.88 51 GLU B CA 1
ATOM 2358 C C . GLU B 1 51 ? -19.766 -8.992 7.555 1 80.88 51 GLU B C 1
ATOM 2360 O O . GLU B 1 51 ? -19.375 -8.406 6.547 1 80.88 51 GLU B O 1
ATOM 2365 N N . ARG B 1 52 ? -20.312 -10.102 7.535 1 86.38 52 ARG B N 1
ATOM 2366 C CA . ARG B 1 52 ? -20.484 -10.836 6.285 1 86.38 52 ARG B CA 1
ATOM 2367 C C . ARG B 1 52 ? -21.328 -10.047 5.297 1 86.38 52 ARG B C 1
ATOM 2369 O O . ARG B 1 52 ? -21.047 -10.031 4.098 1 86.38 52 ARG B O 1
ATOM 2376 N N . ARG B 1 53 ? -22.312 -9.391 5.781 1 83.5 53 ARG B N 1
ATOM 2377 C CA . ARG B 1 53 ? -23.266 -8.664 4.945 1 83.5 53 ARG B CA 1
ATOM 2378 C C . ARG B 1 53 ? -22.625 -7.398 4.367 1 83.5 53 ARG B C 1
ATOM 2380 O O . ARG B 1 53 ? -23.125 -6.848 3.379 1 83.5 53 ARG B O 1
ATOM 2387 N N . ARG B 1 54 ? -21.531 -7.051 4.914 1 80.62 54 ARG B N 1
ATOM 2388 C CA . ARG B 1 54 ? -20.922 -5.773 4.539 1 80.62 54 ARG B CA 1
ATOM 2389 C C . ARG B 1 54 ? -19.75 -5.98 3.582 1 80.62 54 ARG B C 1
ATOM 2391 O O . ARG B 1 54 ? -19.188 -5.016 3.074 1 80.62 54 ARG B O 1
ATOM 2398 N N . THR B 1 55 ? -19.469 -7.23 3.336 1 87.31 55 THR B N 1
ATOM 2399 C CA . THR B 1 55 ? -18.281 -7.484 2.523 1 87.31 55 THR B CA 1
ATOM 2400 C C . THR B 1 55 ? -18.578 -7.242 1.046 1 87.31 55 THR B C 1
ATOM 2402 O O . THR B 1 55 ? -19.656 -7.594 0.555 1 87.31 55 THR B O 1
ATOM 2405 N N . GLY B 1 56 ? -17.703 -6.539 0.38 1 87.62 56 GLY B N 1
ATOM 2406 C CA . GLY B 1 56 ? -17.75 -6.371 -1.063 1 87.62 56 GLY B CA 1
ATOM 2407 C C . GLY B 1 56 ? -17 -7.457 -1.814 1 87.62 56 GLY B C 1
ATOM 2408 O O . GLY B 1 56 ? -16.438 -8.367 -1.201 1 87.62 56 GLY B O 1
ATOM 2409 N N . PRO B 1 57 ? -17 -7.395 -3.16 1 90.5 57 PRO B N 1
ATOM 2410 C CA . PRO B 1 57 ? -16.391 -8.438 -3.992 1 90.5 57 PRO B CA 1
ATOM 2411 C C . PRO B 1 57 ? -14.906 -8.625 -3.707 1 90.5 57 PRO B C 1
ATOM 2413 O O . PRO B 1 57 ? -14.414 -9.758 -3.691 1 90.5 57 PRO B O 1
ATOM 2416 N N . ALA B 1 58 ? -14.188 -7.484 -3.506 1 91.38 58 ALA B N 1
ATOM 2417 C CA . ALA B 1 58 ? -12.75 -7.57 -3.258 1 91.38 58 ALA B CA 1
ATOM 2418 C C . ALA B 1 58 ? -12.453 -8.375 -1.996 1 91.38 58 ALA B C 1
ATOM 2420 O O . ALA B 1 58 ? -11.562 -9.227 -1.987 1 91.38 58 ALA B O 1
ATOM 2421 N N . VAL B 1 59 ? -13.195 -8.109 -0.959 1 91.88 59 VAL B N 1
ATOM 2422 C CA . VAL B 1 59 ? -13.023 -8.82 0.303 1 91.88 59 VAL B CA 1
ATOM 2423 C C . VAL B 1 59 ? -13.375 -10.289 0.118 1 91.88 59 VAL B C 1
ATOM 2425 O O . VAL B 1 59 ? -12.648 -11.172 0.587 1 91.88 59 VAL B O 1
ATOM 2428 N N . ARG B 1 60 ? -14.438 -10.586 -0.554 1 94.5 60 ARG B N 1
ATOM 2429 C CA . ARG B 1 60 ? -14.898 -11.953 -0.747 1 94.5 60 ARG B CA 1
ATOM 2430 C C . ARG B 1 60 ? -13.891 -12.773 -1.541 1 94.5 60 ARG B C 1
ATOM 2432 O O . ARG B 1 60 ? -13.586 -13.914 -1.184 1 94.5 60 ARG B O 1
ATOM 2439 N N . VAL B 1 61 ? -13.375 -12.211 -2.586 1 96.06 61 VAL B N 1
ATOM 2440 C CA . VAL B 1 61 ? -12.391 -12.93 -3.391 1 96.06 61 VAL B CA 1
ATOM 2441 C C . VAL B 1 61 ? -11.109 -13.141 -2.58 1 96.06 61 VAL B C 1
ATOM 2443 O O . VAL B 1 61 ? -10.555 -14.242 -2.555 1 96.06 61 VAL B O 1
ATOM 2446 N N . ALA B 1 62 ? -10.656 -12.078 -1.919 1 96 62 ALA B N 1
ATOM 2447 C CA . ALA B 1 62 ? -9.422 -12.156 -1.142 1 96 62 ALA B CA 1
ATOM 2448 C C . ALA B 1 62 ? -9.523 -13.219 -0.052 1 96 62 ALA B C 1
ATOM 2450 O O . ALA B 1 62 ? -8.625 -14.039 0.109 1 96 62 ALA B O 1
ATOM 2451 N N . LEU B 1 63 ? -10.633 -13.242 0.684 1 96.19 63 LEU B N 1
ATOM 2452 C CA . LEU B 1 63 ? -10.812 -14.219 1.753 1 96.19 63 LEU B CA 1
ATOM 2453 C C . LEU B 1 63 ? -10.891 -15.633 1.189 1 96.19 63 LEU B C 1
ATOM 2455 O O . LEU B 1 63 ? -10.289 -16.562 1.738 1 96.19 63 LEU B O 1
ATOM 2459 N N . ALA B 1 64 ? -11.609 -15.797 0.13 1 97.69 64 ALA B N 1
ATOM 2460 C CA . ALA B 1 64 ? -11.82 -17.125 -0.455 1 97.69 64 ALA B CA 1
ATOM 2461 C C . ALA B 1 64 ? -10.492 -17.734 -0.877 1 97.69 64 ALA B C 1
ATOM 2463 O O . ALA B 1 64 ? -10.18 -18.875 -0.49 1 97.69 64 ALA B O 1
ATOM 2464 N N . VAL B 1 65 ? -9.719 -17.016 -1.615 1 98.5 65 VAL B N 1
ATOM 2465 C CA . VAL B 1 65 ? -8.492 -17.594 -2.146 1 98.5 65 VAL B CA 1
ATOM 2466 C C . VAL B 1 65 ? -7.465 -17.75 -1.026 1 98.5 65 VAL B C 1
ATOM 2468 O O . VAL B 1 65 ? -6.688 -18.703 -1.013 1 98.5 65 VAL B O 1
ATOM 2471 N N . GLY B 1 66 ? -7.449 -16.828 -0.099 1 98.19 66 GLY B N 1
ATOM 2472 C CA . GLY B 1 66 ? -6.551 -16.938 1.039 1 98.19 66 GLY B CA 1
ATOM 2473 C C . GLY B 1 66 ? -6.812 -18.172 1.883 1 98.19 66 GLY B C 1
ATOM 2474 O O . GLY B 1 66 ? -5.891 -18.922 2.193 1 98.19 66 GLY B O 1
ATOM 2475 N N . LEU B 1 67 ? -8.055 -18.344 2.217 1 97.81 67 LEU B N 1
ATOM 2476 C CA . LEU B 1 67 ? -8.43 -19.484 3.051 1 97.81 67 LEU B CA 1
ATOM 2477 C C . LEU B 1 67 ? -8.156 -20.797 2.332 1 97.81 67 LEU B C 1
ATOM 2479 O O . LEU B 1 67 ? -7.719 -21.766 2.955 1 97.81 67 LEU B O 1
ATOM 2483 N N . GLU B 1 68 ? -8.391 -20.828 1.065 1 98.38 68 GLU B N 1
ATOM 2484 C CA . GLU B 1 68 ? -8.102 -22.031 0.293 1 98.38 68 GLU B CA 1
ATOM 2485 C C . GLU B 1 68 ? -6.609 -22.359 0.334 1 98.38 68 GLU B C 1
ATOM 2487 O O . GLU B 1 68 ? -6.234 -23.516 0.58 1 98.38 68 GLU B O 1
ATOM 2492 N N . ALA B 1 69 ? -5.758 -21.375 0.087 1 98.62 69 ALA B N 1
ATOM 2493 C CA . ALA B 1 69 ? -4.316 -21.594 0.076 1 98.62 69 ALA B CA 1
ATOM 2494 C C . ALA B 1 69 ? -3.818 -22.031 1.447 1 98.62 69 ALA B C 1
ATOM 2496 O O . ALA B 1 69 ? -2.98 -22.938 1.548 1 98.62 69 ALA B O 1
ATOM 2497 N N . VAL B 1 70 ? -4.312 -21.391 2.445 1 97.75 70 VAL B N 1
ATOM 2498 C CA . VAL B 1 70 ? -3.906 -21.719 3.809 1 97.75 70 VAL B CA 1
ATOM 2499 C C . VAL B 1 70 ? -4.309 -23.156 4.141 1 97.75 70 VAL B C 1
ATOM 2501 O O . VAL B 1 70 ? -3.508 -23.922 4.676 1 97.75 70 VAL B O 1
ATOM 2504 N N . ALA B 1 71 ? -5.516 -23.5 3.846 1 97.75 71 ALA B N 1
ATOM 2505 C CA . ALA B 1 71 ? -5.977 -24.859 4.086 1 97.75 71 ALA B CA 1
ATOM 2506 C C . ALA B 1 71 ? -5.09 -25.875 3.375 1 97.75 71 ALA B C 1
ATOM 2508 O O . ALA B 1 71 ? -4.711 -26.906 3.957 1 97.75 71 ALA B O 1
ATOM 2509 N N . ALA B 1 72 ? -4.773 -25.609 2.162 1 98.12 72 ALA B N 1
ATOM 2510 C CA . ALA B 1 72 ? -3.945 -26.516 1.366 1 98.12 72 ALA B CA 1
ATOM 2511 C C . ALA B 1 72 ? -2.547 -26.641 1.963 1 98.12 72 ALA B C 1
ATOM 2513 O O . ALA B 1 72 ? -1.916 -27.703 1.855 1 98.12 72 ALA B O 1
ATOM 2514 N N . SER B 1 73 ? -2.023 -25.656 2.572 1 97.69 73 SER B N 1
ATOM 2515 C CA . SER B 1 73 ? -0.668 -25.625 3.113 1 97.69 73 SER B CA 1
ATOM 2516 C C . SER B 1 73 ? -0.588 -26.391 4.438 1 97.69 73 SER B C 1
ATOM 2518 O O . SER B 1 73 ? 0.503 -26.734 4.895 1 97.69 73 SER B O 1
ATOM 2520 N N . GLY B 1 74 ? -1.766 -26.5 5.094 1 97.19 74 GLY B N 1
ATOM 2521 C CA . GLY B 1 74 ? -1.792 -27.109 6.414 1 97.19 74 GLY B CA 1
ATOM 2522 C C . GLY B 1 74 ? -1.344 -26.172 7.512 1 97.19 74 GLY B C 1
ATOM 2523 O O . GLY B 1 74 ? -1.225 -26.562 8.672 1 97.19 74 GLY B O 1
ATOM 2524 N N . ARG B 1 75 ? -1.15 -24.953 7.203 1 95.69 75 ARG B N 1
ATOM 2525 C CA . ARG B 1 75 ? -0.696 -24 8.195 1 95.69 75 ARG B CA 1
ATOM 2526 C C . ARG B 1 75 ? -1.877 -23.281 8.852 1 95.69 75 ARG B C 1
ATOM 2528 O O . ARG B 1 75 ? -3.006 -23.375 8.359 1 95.69 75 ARG B O 1
ATOM 2535 N N . ASP B 1 76 ? -1.5 -22.656 9.984 1 95.44 76 ASP B N 1
ATOM 2536 C CA . ASP B 1 76 ? -2.445 -21.766 10.656 1 95.44 76 ASP B CA 1
ATOM 2537 C C . ASP B 1 76 ? -2.338 -20.344 10.117 1 95.44 76 ASP B C 1
ATOM 2539 O O . ASP B 1 76 ? -1.277 -19.719 10.203 1 95.44 76 ASP B O 1
ATOM 2543 N N . ALA B 1 77 ? -3.439 -19.828 9.617 1 94.69 77 ALA B N 1
ATOM 2544 C CA . ALA B 1 77 ? -3.473 -18.5 9.031 1 94.69 77 ALA B CA 1
ATOM 2545 C C . ALA B 1 77 ? -2.898 -17.453 9.984 1 94.69 77 ALA B C 1
ATOM 2547 O O . ALA B 1 77 ? -2.254 -16.5 9.555 1 94.69 77 ALA B O 1
ATOM 2548 N N . ALA B 1 78 ? -3.086 -17.594 11.211 1 90.62 78 ALA B N 1
ATOM 2549 C CA . ALA B 1 78 ? -2.699 -16.625 12.227 1 90.62 78 ALA B CA 1
ATOM 2550 C C . ALA B 1 78 ? -1.182 -16.516 12.344 1 90.62 78 ALA B C 1
ATOM 2552 O O . ALA B 1 78 ? -0.659 -15.555 12.898 1 90.62 78 ALA B O 1
ATOM 2553 N N . THR B 1 79 ? -0.503 -17.438 11.812 1 90.62 79 THR B N 1
ATOM 2554 C CA . THR B 1 79 ? 0.946 -17.484 11.969 1 90.62 79 THR B CA 1
ATOM 2555 C C . THR B 1 79 ? 1.642 -16.969 10.711 1 90.62 79 THR B C 1
ATOM 2557 O O . THR B 1 79 ? 2.871 -16.891 10.664 1 90.62 79 THR B O 1
ATOM 2560 N N . LEU B 1 80 ? 0.896 -16.656 9.742 1 93.62 80 LEU B N 1
ATOM 2561 C CA . LEU B 1 80 ? 1.479 -16.25 8.469 1 93.62 80 LEU B CA 1
ATOM 2562 C C . LEU B 1 80 ? 1.548 -14.734 8.352 1 93.62 80 LEU B C 1
ATOM 2564 O O . LEU B 1 80 ? 0.562 -14.039 8.609 1 93.62 80 LEU B O 1
ATOM 2568 N N . ALA B 1 81 ? 2.725 -14.258 8 1 90.69 81 ALA B N 1
ATOM 2569 C CA . ALA B 1 81 ? 2.744 -12.906 7.465 1 90.69 81 ALA B CA 1
ATOM 2570 C C . ALA B 1 81 ? 1.953 -12.812 6.164 1 90.69 81 ALA B C 1
ATOM 2572 O O . ALA B 1 81 ? 2.006 -13.727 5.336 1 90.69 81 ALA B O 1
ATOM 2573 N N . THR B 1 82 ? 1.271 -11.688 6.02 1 94.19 82 THR B N 1
ATOM 2574 C CA . THR B 1 82 ? 0.399 -11.633 4.852 1 94.19 82 THR B CA 1
ATOM 2575 C C . THR B 1 82 ? 0.697 -10.398 4.004 1 94.19 82 THR B C 1
ATOM 2577 O O . THR B 1 82 ? 0.859 -9.297 4.539 1 94.19 82 THR B O 1
ATOM 2580 N N . VAL B 1 83 ? 0.814 -10.602 2.715 1 93.94 83 VAL B N 1
ATOM 2581 C CA . VAL B 1 83 ? 0.977 -9.547 1.727 1 93.94 83 VAL B CA 1
ATOM 2582 C C . VAL B 1 83 ? -0.266 -9.469 0.844 1 93.94 83 VAL B C 1
ATOM 2584 O O . VAL B 1 83 ? -0.65 -10.453 0.212 1 93.94 83 VAL B O 1
ATOM 2587 N N . PHE B 1 84 ? -0.895 -8.289 0.866 1 94.5 84 PHE B N 1
ATOM 2588 C CA . PHE B 1 84 ? -2.006 -8.031 -0.042 1 94.5 84 PHE B CA 1
ATOM 2589 C C . PHE B 1 84 ? -1.552 -7.191 -1.229 1 94.5 84 PHE B C 1
ATOM 2591 O O . PHE B 1 84 ? -0.939 -6.137 -1.05 1 94.5 84 PHE B O 1
ATOM 2598 N N . ALA B 1 85 ? -1.819 -7.676 -2.441 1 94.38 85 ALA B N 1
ATOM 2599 C CA . ALA B 1 85 ? -1.454 -6.945 -3.652 1 94.38 85 ALA B CA 1
ATOM 2600 C C . ALA B 1 85 ? -2.666 -6.738 -4.555 1 94.38 85 ALA B C 1
ATOM 2602 O O . ALA B 1 85 ? -3.352 -7.699 -4.914 1 94.38 85 ALA B O 1
ATOM 2603 N N . ALA B 1 86 ? -2.965 -5.496 -4.918 1 92.56 86 ALA B N 1
ATOM 2604 C CA . ALA B 1 86 ? -4.055 -5.148 -5.824 1 92.56 86 ALA B CA 1
ATOM 2605 C C . ALA B 1 86 ? -3.668 -3.982 -6.727 1 92.56 86 ALA B C 1
ATOM 2607 O O . ALA B 1 86 ? -2.791 -3.186 -6.383 1 92.56 86 ALA B O 1
ATOM 2608 N N . SER B 1 87 ? -4.348 -3.92 -7.93 1 89.75 87 SER B N 1
ATOM 2609 C CA . SER B 1 87 ? -3.986 -2.902 -8.914 1 89.75 87 SER B CA 1
ATOM 2610 C C . SER B 1 87 ? -4.383 -1.509 -8.43 1 89.75 87 SER B C 1
ATOM 2612 O O . SER B 1 87 ? -3.738 -0.52 -8.789 1 89.75 87 SER B O 1
ATOM 2614 N N . GLY B 1 88 ? -5.41 -1.401 -7.82 1 82.62 88 GLY B N 1
ATOM 2615 C CA . GLY B 1 88 ? -5.895 -0.114 -7.348 1 82.62 88 GLY B CA 1
ATOM 2616 C C . GLY B 1 88 ? -5.984 -0.027 -5.836 1 82.62 88 GLY B C 1
ATOM 2617 O O . GLY B 1 88 ? -5.75 -1.016 -5.137 1 82.62 88 GLY B O 1
ATOM 2618 N N . GLY B 1 89 ? -6.117 1.252 -5.449 1 76.19 89 GLY B N 1
ATOM 2619 C CA . GLY B 1 89 ? -6.316 1.477 -4.027 1 76.19 89 GLY B CA 1
ATOM 2620 C C . GLY B 1 89 ? -7.684 1.037 -3.539 1 76.19 89 GLY B C 1
ATOM 2621 O O . GLY B 1 89 ? -8.43 0.389 -4.273 1 76.19 89 GLY B O 1
ATOM 2622 N N . ASP B 1 90 ? -7.855 1.123 -2.246 1 68.75 90 ASP B N 1
ATOM 2623 C CA . ASP B 1 90 ? -9.117 0.73 -1.624 1 68.75 90 ASP B CA 1
ATOM 2624 C C . ASP B 1 90 ? -9.938 1.955 -1.221 1 68.75 90 ASP B C 1
ATOM 2626 O O . ASP B 1 90 ? -9.414 2.871 -0.578 1 68.75 90 ASP B O 1
ATOM 2630 N N . SER B 1 91 ? -11.078 2.176 -1.944 1 56.19 91 SER B N 1
ATOM 2631 C CA . SER B 1 91 ? -11.969 3.271 -1.574 1 56.19 91 SER B CA 1
ATOM 2632 C C . SER B 1 91 ? -12.844 2.896 -0.385 1 56.19 91 SER B C 1
ATOM 2634 O O . SER B 1 91 ? -13.516 3.752 0.195 1 56.19 91 SER B O 1
ATOM 2636 N N . GLN B 1 92 ? -13.102 1.73 -0.187 1 52.38 92 GLN B N 1
ATOM 2637 C CA . GLN B 1 92 ? -14.312 1.307 0.509 1 52.38 92 GLN B CA 1
ATOM 2638 C C . GLN B 1 92 ? -14.055 1.135 2.004 1 52.38 92 GLN B C 1
ATOM 2640 O O . GLN B 1 92 ? -14.992 0.967 2.783 1 52.38 92 GLN B O 1
ATOM 2645 N N . ASN B 1 93 ? -12.812 1.229 2.627 1 55.25 93 ASN B N 1
ATOM 2646 C CA . ASN B 1 93 ? -12.891 0.392 3.82 1 55.25 93 ASN B CA 1
ATOM 2647 C C . ASN B 1 93 ? -13.297 1.201 5.047 1 55.25 93 ASN B C 1
ATOM 2649 O O . ASN B 1 93 ? -12.562 1.244 6.039 1 55.25 93 ASN B O 1
ATOM 2653 N N . CYS B 1 94 ? -14.281 2.107 4.863 1 53.66 94 CYS B N 1
ATOM 2654 C CA . CYS B 1 94 ? -14.633 2.869 6.059 1 53.66 94 CYS B CA 1
ATOM 2655 C C . CYS B 1 94 ? -15.195 1.955 7.141 1 53.66 94 CYS B C 1
ATOM 2657 O O . CYS B 1 94 ? -14.891 2.131 8.32 1 53.66 94 CYS B O 1
ATOM 2659 N N . HIS B 1 95 ? -15.883 1.006 6.637 1 57.53 95 HIS B N 1
ATOM 2660 C CA . HIS B 1 95 ? -16.625 0.254 7.641 1 57.53 95 HIS B CA 1
ATOM 2661 C C . HIS B 1 95 ? -15.695 -0.548 8.539 1 57.53 95 HIS B C 1
ATOM 2663 O O . HIS B 1 95 ? -15.859 -0.556 9.758 1 57.53 95 HIS B O 1
ATOM 2669 N N . ALA B 1 96 ? -14.664 -1.029 7.887 1 59.78 96 ALA B N 1
ATOM 2670 C CA . ALA B 1 96 ? -13.742 -1.815 8.703 1 59.78 96 ALA B CA 1
ATOM 2671 C C . ALA B 1 96 ? -13.031 -0.937 9.727 1 59.78 96 ALA B C 1
ATOM 2673 O O . ALA B 1 96 ? -12.836 -1.343 10.883 1 59.78 96 ALA B O 1
ATOM 2674 N N . ILE B 1 97 ? -12.703 0.2 9.266 1 67.31 97 ILE B N 1
ATOM 2675 C CA . ILE B 1 97 ? -12.031 1.119 10.172 1 67.31 97 ILE B CA 1
ATOM 2676 C C . ILE B 1 97 ? -12.977 1.526 11.297 1 67.31 97 ILE B C 1
ATOM 2678 O O . ILE B 1 97 ? -12.602 1.489 12.477 1 67.31 97 ILE B O 1
ATOM 2682 N N . CYS B 1 98 ? -14.148 1.771 10.875 1 60.47 98 CYS B N 1
ATOM 2683 C CA . CYS B 1 98 ? -15.133 2.242 11.836 1 60.47 98 CYS B CA 1
ATOM 2684 C C . CYS B 1 98 ? -15.484 1.15 12.844 1 60.47 98 CYS B C 1
ATOM 2686 O O . CYS B 1 98 ? -15.617 1.418 14.039 1 60.47 98 CYS B O 1
ATOM 2688 N N . GLU B 1 99 ? -15.734 0.059 12.344 1 61.06 99 GLU B N 1
ATOM 2689 C CA . GLU B 1 99 ? -16.078 -1.057 13.219 1 61.06 99 GLU B CA 1
ATOM 2690 C C . GLU B 1 99 ? -14.977 -1.301 14.25 1 61.06 99 GLU B C 1
ATOM 2692 O O . GLU B 1 99 ? -15.266 -1.596 15.414 1 61.06 99 GLU B O 1
ATOM 2697 N N . THR B 1 100 ? -13.867 -1.176 13.656 1 59.94 100 THR B N 1
ATOM 2698 C CA . THR B 1 100 ? -12.742 -1.401 14.555 1 59.94 100 THR B CA 1
ATOM 2699 C C . THR B 1 100 ? -12.664 -0.312 15.617 1 59.94 100 THR B C 1
ATOM 2701 O O . THR B 1 100 ? -12.391 -0.595 16.781 1 59.94 100 THR B O 1
ATOM 2704 N N . LEU B 1 101 ? -12.93 0.844 15.125 1 58.31 101 LEU B N 1
ATOM 2705 C CA . LEU B 1 101 ? -12.883 1.977 16.031 1 58.31 101 LEU B CA 1
ATOM 2706 C C . LEU B 1 101 ? -14.102 1.992 16.953 1 58.31 101 LEU B C 1
ATOM 2708 O O . LEU B 1 101 ? -14.031 2.479 18.078 1 58.31 101 LEU B O 1
ATOM 2712 N N . ALA B 1 102 ? -15.352 1.661 16.406 1 52.69 102 ALA B N 1
ATOM 2713 C CA . ALA B 1 102 ? -16.609 1.711 17.125 1 52.69 102 ALA B CA 1
ATOM 2714 C C . ALA B 1 102 ? -16.719 0.56 18.125 1 52.69 102 ALA B C 1
ATOM 2716 O O . ALA B 1 102 ? -17.484 0.634 19.094 1 52.69 102 ALA B O 1
ATOM 2717 N N . GLY B 1 103 ? -16.234 -0.557 17.641 1 50.66 103 GLY B N 1
ATOM 2718 C CA . GLY B 1 103 ? -16.484 -1.708 18.5 1 50.66 103 GLY B CA 1
ATOM 2719 C C . GLY B 1 103 ? -16.188 -1.438 19.969 1 50.66 103 GLY B C 1
ATOM 2720 O O . GLY B 1 103 ? -15.414 -0.541 20.297 1 50.66 103 GLY B O 1
ATOM 2721 N N . GLU B 1 104 ? -17.188 -1.649 20.703 1 45.91 104 GLU B N 1
ATOM 2722 C CA . GLU B 1 104 ? -17.156 -1.622 22.172 1 45.91 104 GLU B CA 1
ATOM 2723 C C . GLU B 1 104 ? -15.922 -2.32 22.719 1 45.91 104 GLU B C 1
ATOM 2725 O O . GLU B 1 104 ? -15.664 -2.293 23.922 1 45.91 104 GLU B O 1
ATOM 2730 N N . ASP B 1 105 ? -15.539 -3.23 22.047 1 44.03 105 ASP B N 1
ATOM 2731 C CA . ASP B 1 105 ? -14.406 -3.934 22.625 1 44.03 105 ASP B CA 1
ATOM 2732 C C . ASP B 1 105 ? -13.203 -3.002 22.797 1 44.03 105 ASP B C 1
ATOM 2734 O O . ASP B 1 105 ? -12.648 -2.518 21.797 1 44.03 105 ASP B O 1
ATOM 2738 N N . ARG B 1 106 ? -13.211 -2.293 23.828 1 42.81 106 ARG B N 1
ATOM 2739 C CA . ARG B 1 106 ? -12.18 -1.437 24.391 1 42.81 106 ARG B CA 1
ATOM 2740 C C . ARG B 1 106 ? -10.789 -1.871 23.938 1 42.81 106 ARG B C 1
ATOM 2742 O O . ARG B 1 106 ? -9.812 -1.157 24.141 1 42.81 106 ARG B O 1
ATOM 2749 N N . GLN B 1 107 ? -10.57 -3.137 23.625 1 46.12 107 GLN B N 1
ATOM 2750 C CA . GLN B 1 107 ? -9.227 -3.627 23.344 1 46.12 107 GLN B CA 1
ATOM 2751 C C . GLN B 1 107 ? -8.961 -3.688 21.844 1 46.12 107 GLN B C 1
ATOM 2753 O O . GLN B 1 107 ? -9.023 -4.762 21.234 1 46.12 107 GLN B O 1
ATOM 2758 N N . LEU B 1 108 ? -9.375 -2.795 21.141 1 51.88 108 LEU B N 1
ATOM 2759 C CA . LEU B 1 108 ? -8.891 -2.766 19.766 1 51.88 108 LEU B CA 1
ATOM 2760 C C . LEU B 1 108 ? -7.402 -3.111 19.703 1 51.88 108 LEU B C 1
ATOM 2762 O O . LEU B 1 108 ? -6.582 -2.432 20.328 1 51.88 108 LEU B O 1
ATOM 2766 N N . SER B 1 109 ? -7.176 -4.402 19.297 1 63.06 109 SER B N 1
ATOM 2767 C CA . SER B 1 109 ? -5.777 -4.742 19.062 1 63.06 109 SER B CA 1
ATOM 2768 C C . SER B 1 109 ? -5.129 -3.777 18.078 1 63.06 109 SER B C 1
ATOM 2770 O O . SER B 1 109 ? -5.715 -3.453 17.047 1 63.06 109 SER B O 1
ATOM 2772 N N . PRO B 1 110 ? -4.406 -2.906 18.5 1 64.94 110 PRO B N 1
ATOM 2773 C CA . PRO B 1 110 ? -3.662 -2.016 17.609 1 64.94 110 PRO B CA 1
ATOM 2774 C C . PRO B 1 110 ? -3.357 -2.656 16.25 1 64.94 110 PRO B C 1
ATOM 2776 O O . PRO B 1 110 ? -3.443 -1.991 15.219 1 64.94 110 PRO B O 1
ATOM 2779 N N . THR B 1 111 ? -3.199 -3.881 16.281 1 69.75 111 THR B N 1
ATOM 2780 C CA . THR B 1 111 ? -2.875 -4.578 15.047 1 69.75 111 THR B CA 1
ATOM 2781 C C . THR B 1 111 ? -4.094 -4.656 14.133 1 69.75 111 THR B C 1
ATOM 2783 O O . THR B 1 111 ? -3.988 -4.438 12.922 1 69.75 111 THR B O 1
ATOM 2786 N N . ARG B 1 112 ? -5.164 -4.883 14.734 1 73.38 112 ARG B N 1
ATOM 2787 C CA . ARG B 1 112 ? -6.383 -4.957 13.938 1 73.38 112 ARG B CA 1
ATOM 2788 C C . ARG B 1 112 ? -6.707 -3.609 13.305 1 73.38 112 ARG B C 1
ATOM 2790 O O . ARG B 1 112 ? -7.145 -3.545 12.156 1 73.38 112 ARG B O 1
ATOM 2797 N N . PHE B 1 113 ? -6.504 -2.633 14.031 1 76.38 113 PHE B N 1
ATOM 2798 C CA . PHE B 1 113 ? -6.738 -1.298 13.492 1 76.38 113 PHE B CA 1
ATOM 2799 C C . PHE B 1 113 ? -5.785 -1.005 12.336 1 76.38 113 PHE B C 1
ATOM 2801 O O . PHE B 1 113 ? -6.207 -0.516 11.289 1 76.38 113 PHE B O 1
ATOM 2808 N N . HIS B 1 114 ? -4.527 -1.42 12.508 1 75.75 114 HIS B N 1
ATOM 2809 C CA . HIS B 1 114 ? -3.518 -1.248 11.469 1 75.75 114 HIS B CA 1
ATOM 2810 C C . HIS B 1 114 ? -3.943 -1.922 10.172 1 75.75 114 HIS B C 1
ATOM 2812 O O . HIS B 1 114 ? -3.895 -1.306 9.102 1 75.75 114 HIS B O 1
ATOM 2818 N N . ASN B 1 115 ? -4.391 -3.053 10.281 1 80.5 115 ASN B N 1
ATOM 2819 C CA . ASN B 1 115 ? -4.762 -3.828 9.102 1 80.5 115 ASN B CA 1
ATOM 2820 C C . ASN B 1 115 ? -6.012 -3.266 8.43 1 80.5 115 ASN B C 1
ATOM 2822 O O . ASN B 1 115 ? -6.141 -3.318 7.207 1 80.5 115 ASN B O 1
ATOM 2826 N N . SER B 1 116 ? -6.793 -2.658 9.219 1 79.5 116 SER B N 1
ATOM 2827 C CA . SER B 1 116 ? -8.023 -2.088 8.68 1 79.5 116 SER B CA 1
ATOM 2828 C C . SER B 1 116 ? -7.746 -0.8 7.914 1 79.5 116 SER B C 1
ATOM 2830 O O . SER B 1 116 ? -8.492 -0.442 7 1 79.5 116 SER B O 1
ATOM 2832 N N . VAL B 1 117 ? -6.781 -0.154 8.328 1 76.56 117 VAL B N 1
ATOM 2833 C CA . VAL B 1 117 ? -6.418 1.101 7.684 1 76.56 117 VAL B CA 1
ATOM 2834 C C . VAL B 1 117 ? -5.754 0.813 6.34 1 76.56 117 VAL B C 1
ATOM 2836 O O . VAL B 1 117 ? -5.887 1.595 5.395 1 76.56 117 VAL B O 1
ATOM 2839 N N . HIS B 1 118 ? -5.023 -0.25 6.238 1 77.5 118 HIS B N 1
ATOM 2840 C CA . HIS B 1 118 ? -4.285 -0.588 5.027 1 77.5 118 HIS B CA 1
ATOM 2841 C C . HIS B 1 118 ? -5.227 -0.832 3.854 1 77.5 118 HIS B C 1
ATOM 2843 O O . HIS B 1 118 ? -5.141 -0.15 2.83 1 77.5 118 HIS B O 1
ATOM 2849 N N . ASN B 1 119 ? -6.18 -1.783 3.98 1 81.5 119 ASN B N 1
ATOM 2850 C CA . ASN B 1 119 ? -7.273 -2.021 3.043 1 81.5 119 ASN B CA 1
ATOM 2851 C C . ASN B 1 119 ? -8.328 -2.957 3.633 1 81.5 119 ASN B C 1
ATOM 2853 O O . ASN B 1 119 ? -8.078 -3.615 4.645 1 81.5 119 ASN B O 1
ATOM 2857 N N . ALA B 1 120 ? -9.469 -2.912 3.031 1 84.62 120 ALA B N 1
ATOM 2858 C CA . ALA B 1 120 ? -10.602 -3.674 3.547 1 84.62 120 ALA B CA 1
ATOM 2859 C C . ALA B 1 120 ? -10.281 -5.164 3.605 1 84.62 120 ALA B C 1
ATOM 2861 O O . ALA B 1 120 ? -10.5 -5.812 4.633 1 84.62 120 ALA B O 1
ATOM 2862 N N . PRO B 1 121 ? -9.742 -5.758 2.561 1 89.44 121 PRO B N 1
ATOM 2863 C CA . PRO B 1 121 ? -9.445 -7.188 2.637 1 89.44 121 PRO B CA 1
ATOM 2864 C C . PRO B 1 121 ? -8.508 -7.535 3.797 1 89.44 121 PRO B C 1
ATOM 2866 O O . PRO B 1 121 ? -8.727 -8.523 4.496 1 89.44 121 PRO B O 1
ATOM 2869 N N . ALA B 1 122 ? -7.469 -6.758 4.012 1 88.94 122 ALA B N 1
ATOM 2870 C CA . ALA B 1 122 ? -6.547 -7.004 5.117 1 88.94 122 ALA B CA 1
ATOM 2871 C C . ALA B 1 122 ? -7.27 -6.926 6.461 1 88.94 122 ALA B C 1
ATOM 2873 O O . ALA B 1 122 ? -7.027 -7.746 7.352 1 88.94 122 ALA B O 1
ATOM 2874 N N . GLY B 1 123 ? -8.109 -5.934 6.633 1 85.62 123 GLY B N 1
ATOM 2875 C CA . GLY B 1 123 ? -8.898 -5.812 7.852 1 85.62 123 GLY B CA 1
ATOM 2876 C C . GLY B 1 123 ? -9.781 -7.012 8.109 1 85.62 123 GLY B C 1
ATOM 2877 O O . GLY B 1 123 ? -9.773 -7.578 9.203 1 85.62 123 GLY B O 1
ATOM 2878 N N . TYR B 1 124 ? -10.5 -7.395 7.121 1 88.44 124 TYR B N 1
ATOM 2879 C CA . TYR B 1 124 ? -11.43 -8.508 7.27 1 88.44 124 TYR B CA 1
ATOM 2880 C C . TYR B 1 124 ? -10.68 -9.828 7.426 1 88.44 124 TYR B C 1
ATOM 2882 O O . TYR B 1 124 ? -11.141 -10.727 8.133 1 88.44 124 TYR B O 1
ATOM 2890 N N . TRP B 1 125 ? -9.555 -9.883 6.758 1 90.88 125 TRP B N 1
ATOM 2891 C CA . TRP B 1 125 ? -8.711 -11.062 6.934 1 90.88 125 TRP B CA 1
ATOM 2892 C C . TRP B 1 125 ? -8.328 -11.25 8.398 1 90.88 125 TRP B C 1
ATOM 2894 O O . TRP B 1 125 ? -8.406 -12.359 8.93 1 90.88 125 TRP B O 1
ATOM 2904 N N . SER B 1 126 ? -7.945 -10.172 9.031 1 86.94 126 SER B N 1
ATOM 2905 C CA . SER B 1 126 ? -7.562 -10.227 10.438 1 86.94 126 SER B CA 1
ATOM 2906 C C . SER B 1 126 ? -8.734 -10.672 11.312 1 86.94 126 SER B C 1
ATOM 2908 O O . SER B 1 126 ? -8.531 -11.367 12.312 1 86.94 126 SER B O 1
ATOM 2910 N N . ILE B 1 127 ? -9.852 -10.273 10.969 1 83.56 127 ILE B N 1
ATOM 2911 C CA . ILE B 1 127 ? -11.047 -10.664 11.711 1 83.56 127 ILE B CA 1
ATOM 2912 C C . ILE B 1 127 ? -11.328 -12.148 11.5 1 83.56 127 ILE B C 1
ATOM 2914 O O . ILE B 1 127 ? -11.523 -12.891 12.461 1 83.56 127 ILE B O 1
ATOM 2918 N N . ALA B 1 128 ? -11.328 -12.539 10.305 1 89.12 128 ALA B N 1
ATOM 2919 C CA . ALA B 1 128 ? -11.703 -13.898 9.93 1 89.12 128 ALA B CA 1
ATOM 2920 C C . ALA B 1 128 ? -10.719 -14.922 10.492 1 89.12 128 ALA B C 1
ATOM 2922 O O . ALA B 1 128 ? -11.109 -16.031 10.859 1 89.12 128 ALA B O 1
ATOM 2923 N N . THR B 1 129 ? -9.43 -14.516 10.539 1 90.25 129 THR B N 1
ATOM 2924 C CA . THR B 1 129 ? -8.391 -15.492 10.859 1 90.25 129 THR B CA 1
ATOM 2925 C C . THR B 1 129 ? -7.797 -15.219 12.242 1 90.25 129 THR B C 1
ATOM 2927 O O . THR B 1 129 ? -6.992 -16 12.742 1 90.25 129 THR B O 1
ATOM 2930 N N . ARG B 1 130 ? -8.07 -14.141 12.859 1 81.44 130 ARG B N 1
ATOM 2931 C CA . ARG B 1 130 ? -7.52 -13.703 14.133 1 81.44 130 ARG B CA 1
ATOM 2932 C C . ARG B 1 130 ? -6.02 -13.445 14.023 1 81.44 130 ARG B C 1
ATOM 2934 O O . ARG B 1 130 ? -5.285 -13.602 15.008 1 81.44 130 ARG B O 1
ATOM 2941 N N . ALA B 1 131 ? -5.672 -13.289 12.75 1 77.81 131 ALA B N 1
ATOM 2942 C CA . ALA B 1 131 ? -4.27 -12.953 12.523 1 77.81 131 ALA B CA 1
ATOM 2943 C C . ALA B 1 131 ? -3.895 -11.648 13.219 1 77.81 131 ALA B C 1
ATOM 2945 O O . ALA B 1 131 ? -4.594 -10.641 13.086 1 77.81 131 ALA B O 1
ATOM 2946 N N . MET B 1 132 ? -2.738 -11.719 13.953 1 72.12 132 MET B N 1
ATOM 2947 C CA . MET B 1 132 ? -2.316 -10.531 14.688 1 72.12 132 MET B CA 1
ATOM 2948 C C . MET B 1 132 ? -1.06 -9.922 14.07 1 72.12 132 MET B C 1
ATOM 2950 O O . MET B 1 132 ? -0.575 -8.883 14.523 1 72.12 132 MET B O 1
ATOM 2954 N N . ALA B 1 133 ? -0.559 -10.609 13.086 1 74.56 133 ALA B N 1
ATOM 2955 C CA . ALA B 1 133 ? 0.62 -10.055 12.422 1 74.56 133 ALA B CA 1
ATOM 2956 C C . ALA B 1 133 ? 0.233 -8.93 11.461 1 74.56 133 ALA B C 1
ATOM 2958 O O . ALA B 1 133 ? -0.818 -8.992 10.82 1 74.56 133 ALA B O 1
ATOM 2959 N N . PRO B 1 134 ? 1.075 -7.926 11.398 1 74.94 134 PRO B N 1
ATOM 2960 C CA . PRO B 1 134 ? 0.805 -6.867 10.422 1 74.94 134 PRO B CA 1
ATOM 2961 C C . PRO B 1 134 ? 0.849 -7.367 8.984 1 74.94 134 PRO B C 1
ATOM 2963 O O . PRO B 1 134 ? 1.648 -8.25 8.656 1 74.94 134 PRO B O 1
ATOM 2966 N N . SER B 1 135 ? -0.041 -6.801 8.242 1 85.12 135 SER B N 1
ATOM 2967 C CA . SER B 1 135 ? -0.057 -7.086 6.812 1 85.12 135 SER B CA 1
ATOM 2968 C C . SER B 1 135 ? 0.547 -5.938 6.012 1 85.12 135 SER B C 1
ATOM 2970 O O . SER B 1 135 ? 0.464 -4.777 6.426 1 85.12 135 SER B O 1
ATOM 2972 N N . ASN B 1 136 ? 1.164 -6.332 4.938 1 85.81 136 ASN B N 1
ATOM 2973 C CA . ASN B 1 136 ? 1.606 -5.348 3.959 1 85.81 136 ASN B CA 1
ATOM 2974 C C . ASN B 1 136 ? 0.651 -5.27 2.771 1 85.81 136 ASN B C 1
ATOM 2976 O O . ASN B 1 136 ? 0.112 -6.289 2.334 1 85.81 136 ASN B O 1
ATOM 2980 N N . VAL B 1 137 ? 0.446 -4.074 2.396 1 86.88 137 VAL B N 1
ATOM 2981 C CA . VAL B 1 137 ? -0.412 -3.869 1.233 1 86.88 137 VAL B CA 1
ATOM 2982 C C . VAL B 1 137 ? 0.365 -3.141 0.139 1 86.88 137 VAL B C 1
ATOM 2984 O O . VAL B 1 137 ? 1.104 -2.195 0.419 1 86.88 137 VAL B O 1
ATOM 2987 N N . LEU B 1 138 ? 0.225 -3.629 -1.062 1 88 138 LEU B N 1
ATOM 2988 C CA . LEU B 1 138 ? 0.912 -3.041 -2.205 1 88 138 LEU B CA 1
ATOM 2989 C C . LEU B 1 138 ? -0.074 -2.709 -3.32 1 88 138 LEU B C 1
ATOM 2991 O O . LEU B 1 138 ? -1.016 -3.467 -3.566 1 88 138 LEU B O 1
ATOM 2995 N N . CYS B 1 139 ? 0.156 -1.56 -3.949 1 87.81 139 CYS B N 1
ATOM 2996 C CA . CYS B 1 139 ? -0.581 -1.125 -5.129 1 87.81 139 CYS B CA 1
ATOM 2997 C C . CYS B 1 139 ? 0.372 -0.741 -6.258 1 87.81 139 CYS B C 1
ATOM 2999 O O . CYS B 1 139 ? 1.093 0.253 -6.152 1 87.81 139 CYS B O 1
ATOM 3001 N N . ALA B 1 140 ? 0.29 -1.495 -7.414 1 87.88 140 ALA B N 1
ATOM 3002 C CA . ALA B 1 140 ? 1.254 -1.289 -8.492 1 87.88 140 ALA B CA 1
ATOM 3003 C C . ALA B 1 140 ? 0.6 -1.482 -9.859 1 87.88 140 ALA B C 1
ATOM 3005 O O . ALA B 1 140 ? 1.195 -2.076 -10.758 1 87.88 140 ALA B O 1
ATOM 3006 N N . TYR B 1 141 ? -0.597 -1.088 -10 1 88.62 141 TYR B N 1
ATOM 3007 C CA . TYR B 1 141 ? -1.331 -1.193 -11.258 1 88.62 141 TYR B CA 1
ATOM 3008 C C . TYR B 1 141 ? -1.17 -2.582 -11.867 1 88.62 141 TYR B C 1
ATOM 3010 O O . TYR B 1 141 ? -1.443 -3.59 -11.211 1 88.62 141 TYR B O 1
ATOM 3018 N N . ASP B 1 142 ? -0.705 -2.623 -13.094 1 90.31 142 ASP B N 1
ATOM 3019 C CA . ASP B 1 142 ? -0.631 -3.895 -13.805 1 90.31 142 ASP B CA 1
ATOM 3020 C C . ASP B 1 142 ? 0.46 -4.789 -13.219 1 90.31 142 ASP B C 1
ATOM 3022 O O . ASP B 1 142 ? 0.495 -5.992 -13.484 1 90.31 142 ASP B O 1
ATOM 3026 N N . GLY B 1 143 ? 1.356 -4.25 -12.422 1 90.94 143 GLY B N 1
ATOM 3027 C CA . GLY B 1 143 ? 2.479 -4.996 -11.875 1 90.94 143 GLY B CA 1
ATOM 3028 C C . GLY B 1 143 ? 2.219 -5.527 -10.477 1 90.94 143 GLY B C 1
ATOM 3029 O O . GLY B 1 143 ? 3.117 -6.086 -9.844 1 90.94 143 GLY B O 1
ATOM 3030 N N . SER B 1 144 ? 1.028 -5.473 -10.008 1 92.19 144 SER B N 1
ATOM 3031 C CA . SER B 1 144 ? 0.736 -5.707 -8.602 1 92.19 144 SER B CA 1
ATOM 3032 C C . SER B 1 144 ? 1.04 -7.148 -8.203 1 92.19 144 SER B C 1
ATOM 3034 O O . SER B 1 144 ? 1.533 -7.406 -7.105 1 92.19 144 SER B O 1
ATOM 3036 N N . PHE B 1 145 ? 0.72 -8.109 -9.07 1 96.38 145 PHE B N 1
ATOM 3037 C CA . PHE B 1 145 ? 0.998 -9.492 -8.672 1 96.38 145 PHE B CA 1
ATOM 3038 C C . PHE B 1 145 ? 2.488 -9.695 -8.438 1 96.38 145 PHE B C 1
ATOM 3040 O O . PHE B 1 145 ? 2.891 -10.203 -7.387 1 96.38 145 PHE B O 1
ATOM 3047 N N . VAL B 1 146 ? 3.283 -9.281 -9.383 1 94.81 146 VAL B N 1
ATOM 3048 C CA . VAL B 1 146 ? 4.723 -9.492 -9.289 1 94.81 146 VAL B CA 1
ATOM 3049 C C . VAL B 1 146 ? 5.293 -8.68 -8.125 1 94.81 146 VAL B C 1
ATOM 3051 O O . VAL B 1 146 ? 6.18 -9.148 -7.41 1 94.81 146 VAL B O 1
ATOM 3054 N N . ALA B 1 147 ? 4.797 -7.469 -7.941 1 90.69 147 ALA B N 1
ATOM 3055 C CA . ALA B 1 147 ? 5.219 -6.699 -6.773 1 90.69 147 ALA B CA 1
ATOM 3056 C C . ALA B 1 147 ? 4.961 -7.473 -5.484 1 90.69 147 ALA B C 1
ATOM 3058 O O . ALA B 1 147 ? 5.816 -7.527 -4.602 1 90.69 147 ALA B O 1
ATOM 3059 N N . GLY B 1 148 ? 3.746 -8.031 -5.391 1 93.81 148 GLY B N 1
ATOM 3060 C CA . GLY B 1 148 ? 3.41 -8.836 -4.23 1 93.81 148 GLY B CA 1
ATOM 3061 C C . GLY B 1 148 ? 4.293 -10.062 -4.082 1 93.81 148 GLY B C 1
ATOM 3062 O O . GLY B 1 148 ? 4.703 -10.406 -2.971 1 93.81 148 GLY B O 1
ATOM 3063 N N . LEU B 1 149 ? 4.543 -10.695 -5.18 1 95.81 149 LEU B N 1
ATOM 3064 C CA . LEU B 1 149 ? 5.398 -11.875 -5.152 1 95.81 149 LEU B CA 1
ATOM 3065 C C . LEU B 1 149 ? 6.809 -11.516 -4.691 1 95.81 149 LEU B C 1
ATOM 3067 O O . LEU B 1 149 ? 7.379 -12.195 -3.832 1 95.81 149 LEU B O 1
ATOM 3071 N N . LEU B 1 150 ? 7.359 -10.492 -5.211 1 90.44 150 LEU B N 1
ATOM 3072 C CA . LEU B 1 150 ? 8.695 -10.047 -4.836 1 90.44 150 LEU B CA 1
ATOM 3073 C C . LEU B 1 150 ? 8.75 -9.695 -3.352 1 90.44 150 LEU B C 1
ATOM 3075 O O . LEU B 1 150 ? 9.695 -10.086 -2.656 1 90.44 150 LEU B O 1
ATOM 3079 N N . GLU B 1 151 ? 7.738 -9 -2.922 1 88 151 GLU B N 1
ATOM 3080 C CA . GLU B 1 151 ? 7.668 -8.672 -1.502 1 88 151 GLU B CA 1
ATOM 3081 C C . GLU B 1 151 ? 7.625 -9.93 -0.644 1 88 151 GLU B C 1
ATOM 3083 O O . GLU B 1 151 ? 8.32 -10.016 0.373 1 88 151 GLU B O 1
ATOM 3088 N N . SER B 1 152 ? 6.82 -10.812 -1.019 1 93.5 152 SER B N 1
ATOM 3089 C CA . SER B 1 152 ? 6.68 -12.062 -0.268 1 93.5 152 SER B CA 1
ATOM 3090 C C . SER B 1 152 ? 7.984 -12.852 -0.259 1 93.5 152 SER B C 1
ATOM 3092 O O . SER B 1 152 ? 8.383 -13.383 0.776 1 93.5 152 SER B O 1
ATOM 3094 N N . LEU B 1 153 ? 8.617 -12.914 -1.375 1 91.5 153 LEU B N 1
ATOM 3095 C CA . LEU B 1 153 ? 9.883 -13.625 -1.472 1 91.5 153 LEU B CA 1
ATOM 3096 C C . LEU B 1 153 ? 10.945 -12.961 -0.595 1 91.5 153 LEU B C 1
ATOM 3098 O O . LEU B 1 153 ? 11.773 -13.648 0.01 1 91.5 153 LEU B O 1
ATOM 3102 N N . CYS B 1 154 ? 10.93 -11.734 -0.583 1 84.56 154 CYS B N 1
ATOM 3103 C CA . CYS B 1 154 ? 11.867 -11.008 0.274 1 84.56 154 CYS B CA 1
ATOM 3104 C C . CYS B 1 154 ? 11.641 -11.359 1.741 1 84.56 154 CYS B C 1
ATOM 3106 O O . CYS B 1 154 ? 12.594 -11.594 2.482 1 84.56 154 CYS B O 1
ATOM 3108 N N . GLN B 1 155 ? 10.398 -11.406 2.131 1 86.38 155 GLN B N 1
ATOM 3109 C CA . GLN B 1 155 ? 10.078 -11.75 3.514 1 86.38 155 GLN B CA 1
ATOM 3110 C C . GLN B 1 155 ? 10.508 -13.172 3.842 1 86.38 155 GLN B C 1
ATOM 3112 O O . GLN B 1 155 ? 11.062 -13.43 4.914 1 86.38 155 GLN B O 1
ATOM 3117 N N . VAL B 1 156 ? 10.258 -13.969 2.945 1 90.75 156 VAL B N 1
ATOM 3118 C CA . VAL B 1 156 ? 10.609 -15.367 3.146 1 90.75 156 VAL B CA 1
ATOM 3119 C C . VAL B 1 156 ? 12.125 -15.508 3.242 1 90.75 156 VAL B C 1
ATOM 3121 O O . VAL B 1 156 ? 12.641 -16.234 4.094 1 90.75 156 VAL B O 1
ATOM 3124 N N . THR B 1 157 ? 12.82 -14.812 2.428 1 83.5 157 THR B N 1
ATOM 3125 C CA . THR B 1 157 ? 14.266 -14.961 2.32 1 83.5 157 THR B CA 1
ATOM 3126 C C . THR B 1 157 ? 14.977 -14.188 3.434 1 83.5 157 THR B C 1
ATOM 3128 O O . THR B 1 157 ? 15.969 -14.664 3.988 1 83.5 157 THR B O 1
ATOM 3131 N N . VAL B 1 158 ? 14.484 -13.086 3.727 1 73.81 158 VAL B N 1
ATOM 3132 C CA . VAL B 1 158 ? 15.172 -12.195 4.652 1 73.81 158 VAL B CA 1
ATOM 3133 C C . VAL B 1 158 ? 14.719 -12.492 6.082 1 73.81 158 VAL B C 1
ATOM 3135 O O . VAL B 1 158 ? 15.555 -12.633 6.984 1 73.81 158 VAL B O 1
ATOM 3138 N N . ASP B 1 159 ? 13.438 -12.625 6.258 1 78.56 159 ASP B N 1
ATOM 3139 C CA . ASP B 1 159 ? 12.906 -12.812 7.609 1 78.56 159 ASP B CA 1
ATOM 3140 C C . ASP B 1 159 ? 12.75 -14.289 7.938 1 78.56 159 ASP B C 1
ATOM 3142 O O . ASP B 1 159 ? 12.531 -14.656 9.094 1 78.56 159 ASP B O 1
ATOM 3146 N N . ALA B 1 160 ? 12.891 -15.078 6.969 1 87.06 160 ALA B N 1
ATOM 3147 C CA . ALA B 1 160 ? 12.797 -16.531 7.113 1 87.06 160 ALA B CA 1
ATOM 3148 C C . ALA B 1 160 ? 11.461 -16.922 7.742 1 87.06 160 ALA B C 1
ATOM 3150 O O . ALA B 1 160 ? 11.414 -17.797 8.617 1 87.06 160 ALA B O 1
ATOM 3151 N N . VAL B 1 161 ? 10.398 -16.25 7.32 1 88.81 161 VAL B N 1
ATOM 3152 C CA . VAL B 1 161 ? 9.07 -16.562 7.844 1 88.81 161 VAL B CA 1
ATOM 3153 C C . VAL B 1 161 ? 8.141 -16.953 6.699 1 88.81 161 VAL B C 1
ATOM 3155 O O . VAL B 1 161 ? 8.227 -16.391 5.605 1 88.81 161 VAL B O 1
ATOM 3158 N N . PRO B 1 162 ? 7.273 -17.953 7.004 1 95.06 162 PRO B N 1
ATOM 3159 C CA . PRO B 1 162 ? 6.258 -18.25 5.988 1 95.06 162 PRO B CA 1
ATOM 3160 C C . PRO B 1 162 ? 5.344 -17.047 5.711 1 95.06 162 PRO B C 1
ATOM 3162 O O . PRO B 1 162 ? 4.988 -16.312 6.633 1 95.06 162 PRO B O 1
ATOM 3165 N N . THR B 1 163 ? 5.008 -16.922 4.453 1 95.94 163 THR B N 1
ATOM 3166 C CA . THR B 1 163 ? 4.246 -15.758 4.031 1 95.94 163 THR B CA 1
ATOM 3167 C C . THR B 1 163 ? 3.088 -16.156 3.125 1 95.94 163 THR B C 1
ATOM 3169 O O . THR B 1 163 ? 3.225 -17.078 2.305 1 95.94 163 THR B O 1
ATOM 3172 N N . LEU B 1 164 ? 1.979 -15.484 3.4 1 97.81 164 LEU B N 1
ATOM 3173 C CA . LEU B 1 164 ? 0.819 -15.617 2.527 1 97.81 164 LEU B CA 1
ATOM 3174 C C . LEU B 1 164 ? 0.696 -14.422 1.593 1 97.81 164 LEU B C 1
ATOM 3176 O O . LEU B 1 164 ? 0.572 -13.281 2.049 1 97.81 164 LEU B O 1
ATOM 3180 N N . LEU B 1 165 ? 0.782 -14.656 0.288 1 98.25 165 LEU B N 1
ATOM 3181 C CA . LEU B 1 165 ? 0.473 -13.641 -0.715 1 98.25 165 LEU B CA 1
ATOM 3182 C C . LEU B 1 165 ? -0.977 -13.758 -1.174 1 98.25 165 LEU B C 1
ATOM 3184 O O . LEU B 1 165 ? -1.412 -14.828 -1.609 1 98.25 165 LEU B O 1
ATOM 3188 N N . ILE B 1 166 ? -1.723 -12.711 -1.066 1 98.19 166 ILE B N 1
ATOM 3189 C CA . ILE B 1 166 ? -3.061 -12.609 -1.638 1 98.19 166 ILE B CA 1
ATOM 3190 C C . ILE B 1 166 ? -3.098 -11.484 -2.668 1 98.19 166 ILE B C 1
ATOM 3192 O O . ILE B 1 166 ? -3.02 -10.305 -2.312 1 98.19 166 ILE B O 1
ATOM 3196 N N . ALA B 1 167 ? -3.176 -11.844 -3.92 1 98.19 167 ALA B N 1
ATOM 3197 C CA . ALA B 1 167 ? -3.348 -10.891 -5.008 1 98.19 167 ALA B CA 1
ATOM 3198 C C . ALA B 1 167 ? -4.762 -10.953 -5.578 1 98.19 167 ALA B C 1
ATOM 3200 O O . ALA B 1 167 ? -5.301 -12.039 -5.797 1 98.19 167 ALA B O 1
ATOM 3201 N N . PHE B 1 168 ? -5.359 -9.75 -5.824 1 97.19 168 PHE B N 1
ATOM 3202 C CA . PHE B 1 168 ? -6.746 -9.742 -6.273 1 97.19 168 PHE B CA 1
ATOM 3203 C C . PHE B 1 168 ? -7.074 -8.453 -7.004 1 97.19 168 PHE B C 1
ATOM 3205 O O . PHE B 1 168 ? -6.461 -7.414 -6.75 1 97.19 168 PHE B O 1
ATOM 3212 N N . ASP B 1 169 ? -8.016 -8.609 -7.879 1 95.81 169 ASP B N 1
ATOM 3213 C CA . ASP B 1 169 ? -8.539 -7.426 -8.547 1 95.81 169 ASP B CA 1
ATOM 3214 C C . ASP B 1 169 ? -10.031 -7.57 -8.844 1 95.81 169 ASP B C 1
ATOM 3216 O O . ASP B 1 169 ? -10.492 -8.648 -9.219 1 95.81 169 ASP B O 1
ATOM 3220 N N . THR B 1 170 ? -10.711 -6.539 -8.523 1 92 170 THR B N 1
ATOM 3221 C CA . THR B 1 170 ? -12.109 -6.348 -8.898 1 92 170 THR B CA 1
ATOM 3222 C C . THR B 1 170 ? -12.297 -5.023 -9.633 1 92 170 THR B C 1
ATOM 3224 O O . THR B 1 170 ? -11.32 -4.309 -9.891 1 92 170 THR B O 1
ATOM 3227 N N . ASP B 1 171 ? -13.477 -4.766 -9.922 1 83.5 171 ASP B N 1
ATOM 3228 C CA . ASP B 1 171 ? -13.773 -3.576 -10.711 1 83.5 171 ASP B CA 1
ATOM 3229 C C . ASP B 1 171 ? -13.367 -2.307 -9.969 1 83.5 171 ASP B C 1
ATOM 3231 O O . ASP B 1 171 ? -13.508 -2.223 -8.75 1 83.5 171 ASP B O 1
ATOM 3235 N N . TYR B 1 172 ? -12.742 -1.339 -10.781 1 78.44 172 TYR B N 1
ATOM 3236 C CA . TYR B 1 172 ? -12.461 -0.009 -10.25 1 78.44 172 TYR B CA 1
ATOM 3237 C C . TYR B 1 172 ? -13.75 0.781 -10.062 1 78.44 172 TYR B C 1
ATOM 3239 O O . TYR B 1 172 ? -14.727 0.575 -10.789 1 78.44 172 TYR B O 1
ATOM 3247 N N . PRO B 1 173 ? -13.672 1.657 -9.055 1 77.06 173 PRO B N 1
ATOM 3248 C CA . PRO B 1 173 ? -14.773 2.629 -9.039 1 77.06 173 PRO B CA 1
ATOM 3249 C C . PRO B 1 173 ? -14.695 3.625 -10.188 1 77.06 173 PRO B C 1
ATOM 3251 O O . PRO B 1 173 ? -13.617 3.852 -10.75 1 77.06 173 PRO B O 1
ATOM 3254 N N . GLU B 1 174 ? -15.914 4.102 -10.617 1 82.5 174 GLU B N 1
ATOM 3255 C CA . GLU B 1 174 ? -15.875 5.219 -11.555 1 82.5 174 GLU B CA 1
ATOM 3256 C C . GLU B 1 174 ? -15.148 6.418 -10.961 1 82.5 174 GLU B C 1
ATOM 3258 O O . GLU B 1 174 ? -15.211 6.648 -9.75 1 82.5 174 GLU B O 1
ATOM 3263 N N . PRO B 1 175 ? -14.414 7.191 -11.727 1 84.94 175 PRO B N 1
ATOM 3264 C CA . PRO B 1 175 ? -14.273 7.133 -13.18 1 84.94 175 PRO B CA 1
ATOM 3265 C C . PRO B 1 175 ? -13.125 6.238 -13.633 1 84.94 175 PRO B C 1
ATOM 3267 O O . PRO B 1 175 ? -12.859 6.125 -14.836 1 84.94 175 PRO B O 1
ATOM 3270 N N . LEU B 1 176 ? -12.492 5.656 -12.781 1 83.56 176 LEU B N 1
ATOM 3271 C CA . LEU B 1 176 ? -11.344 4.828 -13.125 1 83.56 176 LEU B CA 1
ATOM 3272 C C . LEU B 1 176 ? -11.773 3.609 -13.938 1 83.56 176 LEU B C 1
ATOM 3274 O O . LEU B 1 176 ? -11.055 3.174 -14.836 1 83.56 176 LEU B O 1
ATOM 3278 N N . ARG B 1 177 ? -12.914 3.166 -13.633 1 85.06 177 ARG B N 1
ATOM 3279 C CA . ARG B 1 177 ? -13.438 1.991 -14.328 1 85.06 177 ARG B CA 1
ATOM 3280 C C . ARG B 1 177 ? -13.492 2.229 -15.828 1 85.06 177 ARG B C 1
ATOM 3282 O O . ARG B 1 177 ? -13.25 1.314 -16.625 1 85.06 177 ARG B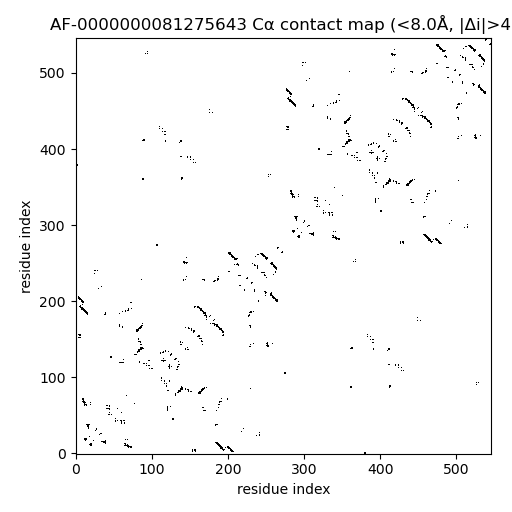 O 1
ATOM 3289 N N . ALA B 1 178 ? -13.758 3.449 -16.203 1 86.56 178 ALA B N 1
ATOM 3290 C CA . ALA B 1 178 ? -13.953 3.787 -17.609 1 86.56 178 ALA B CA 1
ATOM 3291 C C . ALA B 1 178 ? -12.648 3.643 -18.391 1 86.56 178 ALA B C 1
ATOM 3293 O O . ALA B 1 178 ? -12.664 3.299 -19.578 1 86.56 178 ALA B O 1
ATOM 3294 N N . VAL B 1 179 ? -11.531 3.834 -17.75 1 87.81 179 VAL B N 1
ATOM 3295 C CA . VAL B 1 179 ? -10.273 3.869 -18.5 1 87.81 179 VAL B CA 1
ATOM 3296 C C . VAL B 1 179 ? -9.445 2.635 -18.156 1 87.81 179 VAL B C 1
ATOM 3298 O O . VAL B 1 179 ? -8.484 2.309 -18.859 1 87.81 179 VAL B O 1
ATOM 3301 N N . ARG B 1 180 ? -9.773 1.993 -17.078 1 86 180 ARG B N 1
ATOM 3302 C CA . ARG B 1 180 ? -9.102 0.765 -16.672 1 86 180 ARG B CA 1
ATOM 3303 C C . ARG B 1 180 ? -10.109 -0.305 -16.266 1 86 180 ARG B C 1
ATOM 3305 O O . ARG B 1 180 ? -10.148 -0.709 -15.102 1 86 180 ARG B O 1
ATOM 3312 N N . PRO B 1 181 ? -10.781 -0.759 -17.219 1 87.75 181 PRO B N 1
ATOM 3313 C CA . PRO B 1 181 ? -11.789 -1.764 -16.859 1 87.75 181 PRO B CA 1
ATOM 3314 C C . PRO B 1 181 ? -11.164 -3.094 -16.438 1 87.75 181 PRO B C 1
ATOM 3316 O O . PRO B 1 181 ? -10.164 -3.521 -17.016 1 87.75 181 PRO B O 1
ATOM 3319 N N . ILE B 1 182 ? -11.656 -3.623 -15.375 1 89.56 182 ILE B N 1
ATOM 3320 C CA . ILE B 1 182 ? -11.414 -5 -14.961 1 89.56 182 ILE B CA 1
ATOM 3321 C C . ILE B 1 182 ? -12.688 -5.82 -15.125 1 89.56 182 ILE B C 1
ATOM 3323 O O . ILE B 1 182 ? -13.648 -5.648 -14.375 1 89.56 182 ILE B O 1
ATOM 3327 N N . PRO B 1 183 ? -12.641 -6.672 -16.062 1 85.12 183 PRO B N 1
ATOM 3328 C CA . PRO B 1 183 ? -13.883 -7.289 -16.531 1 85.12 183 PRO B CA 1
ATOM 3329 C C . PRO B 1 183 ? -14.562 -8.125 -15.445 1 85.12 183 PRO B C 1
ATOM 3331 O O . PRO B 1 183 ? -15.797 -8.227 -15.422 1 85.12 183 PRO B O 1
ATOM 3334 N N . ASP B 1 184 ? -13.836 -8.75 -14.664 1 93.31 184 ASP B N 1
ATOM 3335 C CA . ASP B 1 184 ? -14.383 -9.648 -13.648 1 93.31 184 ASP B CA 1
ATOM 3336 C C . ASP B 1 184 ? -13.414 -9.82 -12.484 1 93.31 184 ASP B C 1
ATOM 3338 O O . ASP B 1 184 ? -12.219 -9.523 -12.617 1 93.31 184 ASP B O 1
ATOM 3342 N N . ALA B 1 185 ? -13.992 -10.273 -11.336 1 95.44 185 ALA B N 1
ATOM 3343 C CA . ALA B 1 185 ? -13.156 -10.508 -10.164 1 95.44 185 ALA B CA 1
ATOM 3344 C C . ALA B 1 185 ? -12.195 -11.664 -10.391 1 95.44 185 ALA B C 1
ATOM 3346 O O . ALA B 1 185 ? -12.547 -12.648 -11.047 1 95.44 185 ALA B O 1
ATOM 3347 N N . PHE B 1 186 ? -11.031 -11.555 -9.898 1 97.5 186 PHE B N 1
ATOM 3348 C CA . PHE B 1 186 ? -10 -12.586 -9.938 1 97.5 186 PHE B CA 1
ATOM 3349 C C . PHE B 1 186 ? -9.117 -12.516 -8.695 1 97.5 186 PHE B C 1
ATOM 3351 O O . PHE B 1 186 ? -8.789 -11.43 -8.227 1 97.5 186 PHE B O 1
ATOM 3358 N N . GLY B 1 187 ? -8.82 -13.633 -8.133 1 98.38 187 GLY B N 1
ATOM 3359 C CA . GLY B 1 187 ? -7.914 -13.695 -6.996 1 98.38 187 GLY B CA 1
ATOM 3360 C C . GLY B 1 187 ? -7.035 -14.938 -7 1 98.38 187 GLY B C 1
ATOM 3361 O O . GLY B 1 187 ? -7.457 -16 -7.457 1 98.38 187 GLY B O 1
ATOM 3362 N N . VAL B 1 188 ? -5.848 -14.812 -6.52 1 98.81 188 VAL B N 1
ATOM 3363 C CA . VAL B 1 188 ? -4.895 -15.906 -6.34 1 98.81 188 VAL B CA 1
ATOM 3364 C C . VAL B 1 188 ? -4.168 -15.742 -5.008 1 98.81 188 VAL B C 1
ATOM 3366 O O . VAL B 1 188 ? -3.881 -14.617 -4.586 1 98.81 188 VAL B O 1
ATOM 3369 N N . ALA B 1 189 ? -3.939 -16.797 -4.352 1 98.88 189 ALA B N 1
ATOM 3370 C CA . ALA B 1 189 ? -3.166 -16.797 -3.111 1 98.88 189 ALA B CA 1
ATOM 3371 C C . ALA B 1 189 ? -2.107 -17.891 -3.121 1 98.88 189 ALA B C 1
ATOM 3373 O O . ALA B 1 189 ? -2.34 -18.984 -3.648 1 98.88 189 ALA B O 1
ATOM 3374 N N . LEU B 1 190 ? -0.93 -17.594 -2.602 1 98.88 190 LEU B N 1
ATOM 3375 C CA . LEU B 1 190 ? 0.177 -18.531 -2.455 1 98.88 190 LEU B CA 1
ATOM 3376 C C . LEU B 1 190 ? 0.706 -18.531 -1.025 1 98.88 190 LEU B C 1
ATOM 3378 O O . LEU B 1 190 ? 0.985 -17.469 -0.463 1 98.88 190 LEU B O 1
ATOM 3382 N N . VAL B 1 191 ? 0.8 -19.672 -0.45 1 98.62 191 VAL B N 1
ATOM 3383 C CA . VAL B 1 191 ? 1.567 -19.812 0.783 1 98.62 191 VAL B CA 1
ATOM 3384 C C . VAL B 1 191 ? 3.016 -20.172 0.453 1 98.62 191 VAL B C 1
ATOM 3386 O O . VAL B 1 191 ? 3.277 -21.188 -0.202 1 98.62 191 VAL B O 1
ATOM 3389 N N . LEU B 1 192 ? 3.939 -19.312 0.917 1 98.19 192 LEU B N 1
ATOM 3390 C CA . LEU B 1 192 ? 5.363 -19.453 0.63 1 98.19 192 LEU B CA 1
ATOM 3391 C C . LEU B 1 192 ? 6.152 -19.719 1.907 1 98.19 192 LEU B C 1
ATOM 3393 O O . LEU B 1 192 ? 5.934 -19.062 2.928 1 98.19 192 LEU B O 1
ATOM 3397 N N . ALA B 1 193 ? 7.035 -20.672 1.798 1 97.44 193 ALA B N 1
ATOM 3398 C CA . ALA B 1 193 ? 7.801 -21.078 2.977 1 97.44 193 ALA B CA 1
ATOM 3399 C C . ALA B 1 193 ? 9.297 -21.062 2.691 1 97.44 193 ALA B C 1
ATOM 3401 O O . ALA B 1 193 ? 9.719 -21.266 1.55 1 97.44 193 ALA B O 1
ATOM 3402 N N . PRO B 1 194 ? 10.109 -20.828 3.76 1 95.31 194 PRO B N 1
ATOM 3403 C CA . PRO B 1 194 ? 11.562 -20.797 3.582 1 95.31 194 PRO B CA 1
ATOM 3404 C C . PRO B 1 194 ? 12.164 -22.203 3.414 1 95.31 194 PRO B C 1
ATOM 3406 O O . PRO B 1 194 ? 13.242 -22.344 2.844 1 95.31 194 PRO B O 1
ATOM 3409 N N . GLU B 1 195 ? 11.453 -23.141 3.938 1 95.19 195 GLU B N 1
ATOM 3410 C CA . GLU B 1 195 ? 11.914 -24.516 3.855 1 95.19 195 GLU B CA 1
ATOM 3411 C C . GLU B 1 195 ? 10.812 -25.438 3.346 1 95.19 195 GLU B C 1
ATOM 3413 O O . GLU B 1 195 ? 9.633 -25.141 3.494 1 95.19 195 GLU B O 1
ATOM 3418 N N . ALA B 1 196 ? 11.273 -26.547 2.832 1 95.44 196 ALA B N 1
ATOM 3419 C CA . ALA B 1 196 ? 10.305 -27.531 2.35 1 95.44 196 ALA B CA 1
ATOM 3420 C C . ALA B 1 196 ? 9.602 -28.219 3.512 1 95.44 196 ALA B C 1
ATOM 3422 O O . ALA B 1 196 ? 10.227 -28.516 4.539 1 95.44 196 ALA B O 1
ATOM 3423 N N . GLY B 1 197 ? 8.367 -28.438 3.291 1 93.44 197 GLY B N 1
ATOM 3424 C CA . GLY B 1 197 ? 7.57 -29.172 4.258 1 93.44 197 GLY B CA 1
ATOM 3425 C C . GLY B 1 197 ? 6.715 -30.266 3.623 1 93.44 197 GLY B C 1
ATOM 3426 O O . GLY B 1 197 ? 6.883 -30.578 2.443 1 93.44 197 GLY B O 1
ATOM 3427 N N . PRO B 1 198 ? 5.852 -30.891 4.398 1 93.81 198 PRO B N 1
ATOM 3428 C CA . PRO B 1 198 ? 5.051 -32.031 3.922 1 93.81 198 PRO B CA 1
ATOM 3429 C C . PRO B 1 198 ? 4.078 -31.625 2.812 1 93.81 198 PRO B C 1
ATOM 3431 O O . PRO B 1 198 ? 3.674 -32.469 2.012 1 93.81 198 PRO B O 1
ATOM 3434 N N . HIS B 1 199 ? 3.75 -30.391 2.701 1 96.06 199 HIS B N 1
ATOM 3435 C CA . HIS B 1 199 ? 2.742 -29.969 1.735 1 96.06 199 HIS B CA 1
ATOM 3436 C C . HIS B 1 199 ? 3.375 -29.203 0.579 1 96.06 199 HIS B C 1
ATOM 3438 O O . HIS B 1 199 ? 2.67 -28.609 -0.238 1 96.06 199 HIS B O 1
ATOM 3444 N N . THR B 1 200 ? 4.695 -29.203 0.528 1 97.25 200 THR B N 1
ATOM 3445 C CA . THR B 1 200 ? 5.387 -28.422 -0.498 1 97.25 200 THR B CA 1
ATOM 3446 C C . THR B 1 200 ? 5.062 -28.953 -1.89 1 97.25 200 THR B C 1
ATOM 3448 O O . THR B 1 200 ? 5.152 -30.172 -2.133 1 97.25 200 THR B O 1
ATOM 3451 N N . LEU B 1 201 ? 4.684 -28 -2.746 1 96.81 201 LEU B N 1
ATOM 3452 C CA . LEU B 1 201 ? 4.387 -28.328 -4.133 1 96.81 201 LEU B CA 1
ATOM 3453 C C . LEU B 1 201 ? 5.621 -28.172 -5.012 1 96.81 201 LEU B C 1
ATOM 3455 O O . LEU B 1 201 ? 5.879 -29 -5.887 1 96.81 201 LEU B O 1
ATOM 3459 N N . ALA B 1 202 ? 6.363 -27.125 -4.832 1 97.81 202 ALA B N 1
ATOM 3460 C CA . ALA B 1 202 ? 7.504 -26.766 -5.668 1 97.81 202 ALA B CA 1
ATOM 3461 C C . ALA B 1 202 ? 8.344 -25.672 -5.004 1 97.81 202 ALA B C 1
ATOM 3463 O O . ALA B 1 202 ? 7.871 -24.984 -4.094 1 97.81 202 ALA B O 1
ATOM 3464 N N . ARG B 1 203 ? 9.562 -25.594 -5.371 1 97.56 203 ARG B N 1
ATOM 3465 C CA . ARG B 1 203 ? 10.383 -24.422 -5.078 1 97.56 203 ARG B CA 1
ATOM 3466 C C . ARG B 1 203 ? 10.375 -23.438 -6.242 1 97.56 203 ARG B C 1
ATOM 3468 O O . ARG B 1 203 ? 10.43 -23.844 -7.406 1 97.56 203 ARG B O 1
ATOM 3475 N N . ILE B 1 204 ? 10.359 -22.156 -5.938 1 97.31 204 ILE B N 1
ATOM 3476 C CA . ILE B 1 204 ? 10.477 -21.156 -6.992 1 97.31 204 ILE B CA 1
ATOM 3477 C C . ILE B 1 204 ? 11.695 -20.281 -6.727 1 97.31 204 ILE B C 1
ATOM 3479 O O . ILE B 1 204 ? 12 -19.969 -5.574 1 97.31 204 ILE B O 1
ATOM 3483 N N . ASP B 1 205 ? 12.414 -19.969 -7.777 1 94 205 ASP B N 1
ATOM 3484 C CA . ASP B 1 205 ? 13.516 -19.016 -7.809 1 94 205 ASP B CA 1
ATOM 3485 C C . ASP B 1 205 ? 13.211 -17.859 -8.758 1 94 205 ASP B C 1
ATOM 3487 O O . ASP B 1 205 ? 12.93 -18.062 -9.938 1 94 205 ASP B O 1
ATOM 3491 N N . ALA B 1 206 ? 13.375 -16.656 -8.219 1 92.38 206 ALA B N 1
ATOM 3492 C CA . ALA B 1 206 ? 12.93 -15.508 -9 1 92.38 206 ALA B CA 1
ATOM 3493 C C . ALA B 1 206 ? 14.078 -14.539 -9.258 1 92.38 206 ALA B C 1
ATOM 3495 O O . ALA B 1 206 ? 14.93 -14.336 -8.383 1 92.38 206 ALA B O 1
ATOM 3496 N N . ARG B 1 207 ? 14.062 -13.938 -10.422 1 87.25 207 ARG B N 1
ATOM 3497 C CA . ARG B 1 207 ? 14.977 -12.852 -10.773 1 87.25 207 ARG B CA 1
ATOM 3498 C C . ARG B 1 207 ? 14.336 -11.906 -11.781 1 87.25 207 ARG B C 1
ATOM 3500 O O . ARG B 1 207 ? 13.492 -12.32 -12.586 1 87.25 207 ARG B O 1
ATOM 3507 N N . LEU B 1 208 ? 14.758 -10.703 -11.758 1 86.5 208 LEU B N 1
ATOM 3508 C CA . LEU B 1 208 ? 14.273 -9.75 -12.75 1 86.5 208 LEU B CA 1
ATOM 3509 C C . LEU B 1 208 ? 14.898 -10.016 -14.117 1 86.5 208 LEU B C 1
ATOM 3511 O O . LEU B 1 208 ? 16.031 -10.508 -14.195 1 86.5 208 LEU B O 1
ATOM 3515 N N . THR B 1 209 ? 14.125 -9.703 -15.133 1 88.44 209 THR B N 1
ATOM 3516 C CA . THR B 1 209 ? 14.586 -9.938 -16.5 1 88.44 209 THR B CA 1
ATOM 3517 C C . THR B 1 209 ? 13.945 -8.945 -17.453 1 88.44 209 THR B C 1
ATOM 3519 O O . THR B 1 209 ? 12.992 -8.25 -17.094 1 88.44 209 THR B O 1
ATOM 3522 N N . ASP B 1 210 ? 14.555 -8.773 -18.594 1 88.81 210 ASP B N 1
ATOM 3523 C CA . ASP B 1 210 ? 13.961 -7.977 -19.672 1 88.81 210 ASP B CA 1
ATOM 3524 C C . ASP B 1 210 ? 13.367 -8.875 -20.75 1 88.81 210 ASP B C 1
ATOM 3526 O O . ASP B 1 210 ? 12.898 -8.383 -21.781 1 88.81 210 ASP B O 1
ATOM 3530 N N . ALA B 1 211 ? 13.344 -10.188 -20.5 1 94.44 211 ALA B N 1
ATOM 3531 C CA . ALA B 1 211 ? 12.758 -11.125 -21.453 1 94.44 211 ALA B CA 1
ATOM 3532 C C . ALA B 1 211 ? 11.25 -10.93 -21.547 1 94.44 211 ALA B C 1
ATOM 3534 O O . ALA B 1 211 ? 10.617 -10.438 -20.625 1 94.44 211 ALA B O 1
ATOM 3535 N N . PRO B 1 212 ? 10.68 -11.266 -22.719 1 95.5 212 PRO B N 1
ATOM 3536 C CA . PRO B 1 212 ? 9.227 -11.133 -22.859 1 95.5 212 PRO B CA 1
ATOM 3537 C C . PRO B 1 212 ? 8.461 -12.117 -22 1 95.5 212 PRO B C 1
ATOM 3539 O O . PRO B 1 212 ? 8.953 -13.211 -21.703 1 95.5 212 PRO B O 1
ATOM 3542 N N . ALA B 1 213 ? 7.293 -11.758 -21.672 1 96.81 213 ALA B N 1
ATOM 3543 C CA . ALA B 1 213 ? 6.441 -12.602 -20.844 1 96.81 213 ALA B CA 1
ATOM 3544 C C . ALA B 1 213 ? 6.117 -13.922 -21.547 1 96.81 213 ALA B C 1
ATOM 3546 O O . ALA B 1 213 ? 5.902 -13.945 -22.766 1 96.81 213 ALA B O 1
ATOM 3547 N N . THR B 1 214 ? 6.031 -14.992 -20.75 1 97.75 214 THR B N 1
ATOM 3548 C CA . THR B 1 214 ? 5.672 -16.297 -21.266 1 97.75 214 THR B CA 1
ATOM 3549 C C . THR B 1 214 ? 4.184 -16.359 -21.594 1 97.75 214 THR B C 1
ATOM 3551 O O . THR B 1 214 ? 3.34 -16.141 -20.734 1 97.75 214 THR B O 1
ATOM 3554 N N . PRO B 1 215 ? 3.885 -16.672 -22.875 1 96.5 215 PRO B N 1
ATOM 3555 C CA . PRO B 1 215 ? 2.469 -16.875 -23.188 1 96.5 215 PRO B CA 1
ATOM 3556 C C . PRO B 1 215 ? 1.903 -18.156 -22.578 1 96.5 215 PRO B C 1
ATOM 3558 O O . PRO B 1 215 ? 2.652 -19.094 -22.312 1 96.5 215 PRO B O 1
ATOM 3561 N N . LEU B 1 216 ? 0.626 -18.141 -22.422 1 96.88 216 LEU B N 1
ATOM 3562 C CA . LEU B 1 216 ? -0.031 -19.344 -21.922 1 96.88 216 LEU B CA 1
ATOM 3563 C C . LEU B 1 216 ? -0.154 -20.391 -23.031 1 96.88 216 LEU B C 1
ATOM 3565 O O . LEU B 1 216 ? -0.3 -20.031 -24.203 1 96.88 216 LEU B O 1
ATOM 3569 N N . ALA B 1 217 ? -0.073 -21.656 -22.594 1 93.75 217 ALA B N 1
ATOM 3570 C CA . ALA B 1 217 ? -0.289 -22.75 -23.547 1 93.75 217 ALA B CA 1
ATOM 3571 C C . ALA B 1 217 ? -1.713 -22.719 -24.094 1 93.75 217 ALA B C 1
ATOM 3573 O O . ALA B 1 217 ? -1.939 -23.031 -25.266 1 93.75 217 ALA B O 1
ATOM 3574 N N . SER B 1 218 ? -2.682 -22.406 -23.297 1 91.25 218 SER B N 1
ATOM 3575 C CA . SER B 1 218 ? -4.074 -22.25 -23.688 1 91.25 218 SER B CA 1
ATOM 3576 C C . SER B 1 218 ? -4.414 -20.781 -23.969 1 91.25 218 SER B C 1
ATOM 3578 O O . SER B 1 218 ? -4.688 -20.016 -23.031 1 91.25 218 SER B O 1
ATOM 3580 N N . PRO B 1 219 ? -4.566 -20.422 -25.203 1 92.44 219 PRO B N 1
ATOM 3581 C CA . PRO B 1 219 ? -4.754 -19.016 -25.562 1 92.44 219 PRO B CA 1
ATOM 3582 C C . PRO B 1 219 ? -6.051 -18.422 -25.016 1 92.44 219 PRO B C 1
ATOM 3584 O O . PRO B 1 219 ? -6.191 -17.203 -24.938 1 92.44 219 PRO B O 1
ATOM 3587 N N . GLU B 1 220 ? -6.984 -19.312 -24.703 1 93.5 220 GLU B N 1
ATOM 3588 C CA . GLU B 1 220 ? -8.289 -18.859 -24.219 1 93.5 220 GLU B CA 1
ATOM 3589 C C . GLU B 1 220 ? -8.148 -18.094 -22.891 1 93.5 220 GLU B C 1
ATOM 3591 O O . GLU B 1 220 ? -9.039 -17.328 -22.516 1 93.5 220 GLU B O 1
ATOM 3596 N N . PHE B 1 221 ? -7.004 -18.297 -22.203 1 95.62 221 PHE B N 1
ATOM 3597 C CA . PHE B 1 221 ? -6.801 -17.625 -20.922 1 95.62 221 PHE B CA 1
ATOM 3598 C C . PHE B 1 221 ? -6.094 -16.297 -21.109 1 95.62 221 PHE B C 1
ATOM 3600 O O . PHE B 1 221 ? -5.992 -15.508 -20.156 1 95.62 221 PHE B O 1
ATOM 3607 N N . GLU B 1 222 ? -5.621 -15.945 -22.297 1 96 222 GLU B N 1
ATOM 3608 C CA . GLU B 1 222 ? -4.785 -14.766 -22.516 1 96 222 GLU B CA 1
ATOM 3609 C C . GLU B 1 222 ? -5.566 -13.477 -22.281 1 96 222 GLU B C 1
ATOM 3611 O O . GLU B 1 222 ? -5.031 -12.516 -21.719 1 96 222 GLU B O 1
ATOM 3616 N N . PRO B 1 223 ? -6.898 -13.422 -22.672 1 94.56 223 PRO B N 1
ATOM 3617 C CA . PRO B 1 223 ? -7.652 -12.203 -22.359 1 94.56 223 PRO B CA 1
ATOM 3618 C C . PRO B 1 223 ? -7.754 -11.953 -20.844 1 94.56 223 PRO B C 1
ATOM 3620 O O . PRO B 1 223 ? -7.672 -10.805 -20.406 1 94.56 223 PRO B O 1
ATOM 3623 N N . LEU B 1 224 ? -7.887 -13.016 -20.156 1 95.38 224 LEU B N 1
ATOM 3624 C CA . LEU B 1 224 ? -7.934 -12.898 -18.703 1 95.38 224 LEU B CA 1
ATOM 3625 C C . LEU B 1 224 ? -6.586 -12.438 -18.141 1 95.38 224 LEU B C 1
ATOM 3627 O O . LEU B 1 224 ? -6.523 -11.508 -17.344 1 95.38 224 LEU B O 1
ATOM 3631 N N . ARG B 1 225 ? -5.488 -13.031 -18.562 1 96.25 225 ARG B N 1
ATOM 3632 C CA . ARG B 1 225 ? -4.141 -12.68 -18.125 1 96.25 225 ARG B CA 1
ATOM 3633 C C . ARG B 1 225 ? -3.842 -11.211 -18.422 1 96.25 225 ARG B C 1
ATOM 3635 O O . ARG B 1 225 ? -3.309 -10.5 -17.562 1 96.25 225 ARG B O 1
ATOM 3642 N N . ALA B 1 226 ? -4.242 -10.75 -19.594 1 93.69 226 ALA B N 1
ATOM 3643 C CA . ALA B 1 226 ? -3.922 -9.398 -20.031 1 93.69 226 ALA B CA 1
ATOM 3644 C C . ALA B 1 226 ? -4.863 -8.375 -19.406 1 93.69 226 ALA B C 1
ATOM 3646 O O . ALA B 1 226 ? -4.48 -7.223 -19.188 1 93.69 226 ALA B O 1
ATOM 3647 N N . GLY B 1 227 ? -6.047 -8.797 -19.109 1 93.38 227 GLY B N 1
ATOM 3648 C CA . GLY B 1 227 ? -7.078 -7.852 -18.719 1 93.38 227 GLY B CA 1
ATOM 3649 C C . GLY B 1 227 ? -7.18 -7.684 -17.219 1 93.38 227 GLY B C 1
ATOM 3650 O O . GLY B 1 227 ? -7.793 -6.727 -16.734 1 93.38 227 GLY B O 1
ATOM 3651 N N . ASN B 1 228 ? -6.684 -8.562 -16.469 1 96 228 ASN B N 1
ATOM 3652 C CA . ASN B 1 228 ? -6.73 -8.523 -15.008 1 96 228 ASN B CA 1
ATOM 3653 C C . ASN B 1 228 ? -5.332 -8.602 -14.406 1 96 228 ASN B C 1
ATOM 3655 O O . ASN B 1 228 ? -4.668 -9.633 -14.508 1 96 228 ASN B O 1
ATOM 3659 N N . PRO B 1 229 ? -4.887 -7.59 -13.68 1 94.88 229 PRO B N 1
ATOM 3660 C CA . PRO B 1 229 ? -3.518 -7.562 -13.156 1 94.88 229 PRO B CA 1
ATOM 3661 C C . PRO B 1 229 ? -3.203 -8.766 -12.266 1 94.88 229 PRO B C 1
ATOM 3663 O O . PRO B 1 229 ? -2.109 -9.328 -12.352 1 94.88 229 PRO B O 1
ATOM 3666 N N . ALA B 1 230 ? -4.102 -9.203 -11.445 1 97.62 230 ALA B N 1
ATOM 3667 C CA . ALA B 1 230 ? -3.861 -10.367 -10.602 1 97.62 230 ALA B CA 1
ATOM 3668 C C . ALA B 1 230 ? -3.711 -11.633 -11.438 1 97.62 230 ALA B C 1
ATOM 3670 O O . ALA B 1 230 ? -2.996 -12.562 -11.047 1 97.62 230 ALA B O 1
ATOM 3671 N N . ALA B 1 231 ? -4.316 -11.695 -12.594 1 97.81 231 ALA B N 1
ATOM 3672 C CA . ALA B 1 231 ? -4.305 -12.875 -13.453 1 97.81 231 ALA B CA 1
ATOM 3673 C C . ALA B 1 231 ? -2.98 -12.992 -14.203 1 97.81 231 ALA B C 1
ATOM 3675 O O . ALA B 1 231 ? -2.721 -14 -14.867 1 97.81 231 ALA B O 1
ATOM 3676 N N . ARG B 1 232 ? -2.129 -12.023 -14.047 1 97.19 232 ARG B N 1
ATOM 3677 C CA . ARG B 1 232 ? -0.789 -12.133 -14.609 1 97.19 232 ARG B CA 1
ATOM 3678 C C . ARG B 1 232 ? -0.003 -13.258 -13.945 1 97.19 232 ARG B C 1
ATOM 3680 O O . ARG B 1 232 ? 1.062 -13.648 -14.43 1 97.19 232 ARG B O 1
ATOM 3687 N N . ALA B 1 233 ? -0.563 -13.867 -13 1 98.5 233 ALA B N 1
ATOM 3688 C CA . ALA B 1 233 ? -0.01 -15.031 -12.32 1 98.5 233 ALA B CA 1
ATOM 3689 C C . ALA B 1 233 ? -0.227 -16.297 -13.141 1 98.5 233 ALA B C 1
ATOM 3691 O O . ALA B 1 233 ? 0.388 -17.344 -12.867 1 98.5 233 ALA B O 1
ATOM 3692 N N . LEU B 1 234 ? -1.029 -16.281 -14.156 1 98.25 234 LEU B N 1
ATOM 3693 C CA . LEU B 1 234 ? -1.557 -17.484 -14.797 1 98.25 234 LEU B CA 1
ATOM 3694 C C . LEU B 1 234 ? -0.43 -18.312 -15.391 1 98.25 234 LEU B C 1
ATOM 3696 O O . LEU B 1 234 ? -0.447 -19.547 -15.289 1 98.25 234 LEU B O 1
ATOM 3700 N N . PRO B 1 235 ? 0.629 -17.734 -15.961 1 98.31 235 PRO B N 1
ATOM 3701 C CA . PRO B 1 235 ? 1.702 -18.594 -16.453 1 98.31 235 PRO B CA 1
ATOM 3702 C C . PRO B 1 235 ? 2.367 -19.406 -15.352 1 98.31 235 PRO B C 1
ATOM 3704 O O . PRO B 1 235 ? 2.727 -20.562 -15.562 1 98.31 235 PRO B O 1
ATOM 3707 N N . LEU B 1 236 ? 2.557 -18.828 -14.211 1 98.5 236 LEU B N 1
ATOM 3708 C CA . LEU B 1 236 ? 3.107 -19.547 -13.062 1 98.5 236 LEU B CA 1
ATOM 3709 C C . LEU B 1 236 ? 2.164 -20.656 -12.617 1 98.5 236 LEU B C 1
ATOM 3711 O O . LEU B 1 236 ? 2.604 -21.781 -12.336 1 98.5 236 LEU B O 1
ATOM 3715 N N . LEU B 1 237 ? 0.88 -20.359 -12.602 1 98.5 237 LEU B N 1
ATOM 3716 C CA . LEU B 1 237 ? -0.123 -21.312 -12.148 1 98.5 237 LEU B CA 1
ATOM 3717 C C . LEU B 1 237 ? -0.243 -22.484 -13.125 1 98.5 237 LEU B C 1
ATOM 3719 O O . LEU B 1 237 ? -0.411 -23.625 -12.703 1 98.5 237 LEU B O 1
ATOM 3723 N N . GLU B 1 238 ? -0.208 -22.094 -14.367 1 97.88 238 GLU B N 1
ATOM 3724 C CA . GLU B 1 238 ? -0.223 -23.156 -15.383 1 97.88 238 GLU B CA 1
ATOM 3725 C C . GLU B 1 238 ? 0.962 -24.094 -15.211 1 97.88 238 GLU B C 1
ATOM 3727 O O . GLU B 1 238 ? 0.804 -25.312 -15.281 1 97.88 238 GLU B O 1
ATOM 3732 N N . ALA B 1 239 ? 2.111 -23.547 -14.977 1 97.31 239 ALA B N 1
ATOM 3733 C CA . ALA B 1 239 ? 3.312 -24.344 -14.773 1 97.31 239 ALA B CA 1
ATOM 3734 C C . ALA B 1 239 ? 3.186 -25.219 -13.523 1 97.31 239 ALA B C 1
ATOM 3736 O O . ALA B 1 239 ? 3.566 -26.391 -13.539 1 97.31 239 ALA B O 1
ATOM 3737 N N . LEU B 1 240 ? 2.699 -24.703 -12.484 1 97.62 240 LEU B N 1
ATOM 3738 C CA . LEU B 1 240 ? 2.506 -25.438 -11.242 1 97.62 240 LEU B CA 1
ATOM 3739 C C . LEU B 1 240 ? 1.521 -26.594 -11.453 1 97.62 240 LEU B C 1
ATOM 3741 O O . LEU B 1 240 ? 1.72 -27.688 -10.922 1 97.62 240 LEU B O 1
ATOM 3745 N N . ALA B 1 241 ? 0.473 -26.297 -12.18 1 97.31 241 ALA B N 1
ATOM 3746 C CA . ALA B 1 241 ? -0.558 -27.297 -12.445 1 97.31 241 ALA B CA 1
ATOM 3747 C C . ALA B 1 241 ? 0.011 -28.469 -13.227 1 97.31 241 ALA B C 1
ATOM 3749 O O . ALA B 1 241 ? -0.443 -29.609 -13.07 1 97.31 241 ALA B O 1
ATOM 3750 N N . ALA B 1 242 ? 0.974 -28.203 -14.039 1 96 242 ALA B N 1
ATOM 3751 C CA . ALA B 1 242 ? 1.579 -29.234 -14.883 1 96 242 ALA B CA 1
ATOM 3752 C C . ALA B 1 242 ? 2.463 -30.172 -14.055 1 96 242 ALA B C 1
ATOM 3754 O O . ALA B 1 242 ? 2.795 -31.266 -14.492 1 96 242 ALA B O 1
ATOM 3755 N N . ARG B 1 243 ? 2.902 -29.812 -12.898 1 94.81 243 ARG B N 1
ATOM 3756 C CA . ARG B 1 243 ? 3.703 -30.594 -11.969 1 94.81 243 ARG B CA 1
ATOM 3757 C C . ARG B 1 243 ? 4.996 -31.062 -12.617 1 94.81 243 ARG B C 1
ATOM 3759 O O . ARG B 1 243 ? 5.355 -32.25 -12.508 1 94.81 243 ARG B O 1
ATOM 3766 N N . ARG B 1 244 ? 5.605 -30.281 -13.414 1 93.69 244 ARG B N 1
ATOM 3767 C CA . ARG B 1 244 ? 6.918 -30.469 -14.016 1 93.69 244 ARG B CA 1
ATOM 3768 C C . ARG B 1 244 ? 7.77 -29.219 -13.906 1 93.69 244 ARG B C 1
ATOM 3770 O O . ARG B 1 244 ? 7.238 -28.109 -13.82 1 93.69 244 ARG B O 1
ATOM 3777 N N . PRO B 1 245 ? 9.102 -29.422 -13.805 1 96.12 245 PRO B N 1
ATOM 3778 C CA . PRO B 1 245 ? 9.961 -28.234 -13.82 1 96.12 245 PRO B CA 1
ATOM 3779 C C . PRO B 1 245 ? 9.688 -27.328 -15.016 1 96.12 245 PRO B C 1
ATOM 3781 O O . PRO B 1 245 ? 9.422 -27.812 -16.125 1 96.12 245 PRO B O 1
ATOM 3784 N N . ALA B 1 246 ? 9.773 -26.078 -14.789 1 97.25 246 ALA B N 1
ATOM 3785 C CA . ALA B 1 246 ? 9.5 -25.094 -15.844 1 97.25 246 ALA B CA 1
ATOM 3786 C C . ALA B 1 246 ? 10.117 -23.75 -15.508 1 97.25 246 ALA B C 1
ATOM 3788 O O . ALA B 1 246 ? 10.594 -23.531 -14.391 1 97.25 246 ALA B O 1
ATOM 3789 N N . SER B 1 247 ? 10.242 -22.906 -16.5 1 97.81 247 SER B N 1
ATOM 3790 C CA . SER B 1 247 ? 10.586 -21.5 -16.344 1 97.81 247 SER B CA 1
ATOM 3791 C C . SER B 1 247 ? 9.555 -20.609 -17.016 1 97.81 247 SER B C 1
ATOM 3793 O O . SER B 1 247 ? 9.141 -20.859 -18.141 1 97.81 247 SER B O 1
ATOM 3795 N N . VAL B 1 248 ? 9.148 -19.625 -16.297 1 98.38 248 VAL B N 1
ATOM 3796 C CA . VAL B 1 248 ? 8.18 -18.703 -16.875 1 98.38 248 VAL B CA 1
ATOM 3797 C C . VAL B 1 248 ? 8.617 -17.266 -16.625 1 98.38 248 VAL B C 1
ATOM 3799 O O . VAL B 1 248 ? 9.391 -17 -15.711 1 98.38 248 VAL B O 1
ATOM 3802 N N . VAL B 1 249 ? 8.188 -16.375 -17.484 1 97.81 249 VAL B N 1
ATOM 3803 C CA . VAL B 1 249 ? 8.398 -14.945 -17.328 1 97.81 249 VAL B CA 1
ATOM 3804 C C . VAL B 1 249 ? 7.051 -14.242 -17.172 1 97.81 249 VAL B C 1
ATOM 3806 O O . VAL B 1 249 ? 6.148 -14.414 -17.984 1 97.81 249 VAL B O 1
ATOM 3809 N N . LEU B 1 250 ? 6.93 -13.477 -16.094 1 97.75 250 LEU B N 1
ATOM 3810 C CA . LEU B 1 250 ? 5.68 -12.812 -15.75 1 97.75 250 LEU B CA 1
ATOM 3811 C C . LEU B 1 250 ? 5.777 -11.312 -16 1 97.75 250 LEU B C 1
ATOM 3813 O O . LEU B 1 250 ? 6.809 -10.688 -15.734 1 97.75 250 LEU B O 1
ATOM 3817 N N . ASP B 1 251 ? 4.648 -10.734 -16.453 1 95.06 251 ASP B N 1
ATOM 3818 C CA . ASP B 1 251 ? 4.57 -9.289 -16.656 1 95.06 251 ASP B CA 1
ATOM 3819 C C . ASP B 1 251 ? 4.699 -8.539 -15.336 1 95.06 251 ASP B C 1
ATOM 3821 O O . ASP B 1 251 ? 4.109 -8.945 -14.328 1 95.06 251 ASP B O 1
ATOM 3825 N N . TYR B 1 252 ? 5.477 -7.461 -15.336 1 91.25 252 TYR B N 1
ATOM 3826 C CA . TYR B 1 252 ? 5.66 -6.629 -14.156 1 91.25 252 TYR B CA 1
ATOM 3827 C C . TYR B 1 252 ? 5.625 -5.148 -14.516 1 91.25 252 TYR B C 1
ATOM 3829 O O . TYR B 1 252 ? 4.574 -4.508 -14.43 1 91.25 252 TYR B O 1
ATOM 3837 N N . LEU B 1 253 ? 6.68 -4.574 -15.008 1 84.25 253 LEU B N 1
ATOM 3838 C CA . LEU B 1 253 ? 6.812 -3.199 -15.477 1 84.25 253 LEU B CA 1
ATOM 3839 C C . LEU B 1 253 ? 7.035 -3.152 -16.984 1 84.25 253 LEU B C 1
ATOM 3841 O O . LEU B 1 253 ? 7.262 -4.188 -17.609 1 84.25 253 LEU B O 1
ATOM 3845 N N . PRO B 1 254 ? 6.914 -1.97 -17.625 1 80.25 254 PRO B N 1
ATOM 3846 C CA . PRO B 1 254 ? 7.027 -1.877 -19.078 1 80.25 254 PRO B CA 1
ATOM 3847 C C . PRO B 1 254 ? 8.328 -2.484 -19.609 1 80.25 254 PRO B C 1
ATOM 3849 O O . PRO B 1 254 ? 8.32 -3.15 -20.656 1 80.25 254 PRO B O 1
ATOM 3852 N N . ASP B 1 255 ? 9.461 -2.344 -18.922 1 82 255 ASP B N 1
ATOM 3853 C CA . ASP B 1 255 ? 10.734 -2.822 -19.453 1 82 255 ASP B CA 1
ATOM 3854 C C . ASP B 1 255 ? 11.367 -3.854 -18.516 1 82 255 ASP B C 1
ATOM 3856 O O . ASP B 1 255 ? 12.555 -4.156 -18.641 1 82 255 ASP B O 1
ATOM 3860 N N . THR B 1 256 ? 10.641 -4.273 -17.562 1 86.62 256 THR B N 1
ATOM 3861 C CA . THR B 1 256 ? 11.148 -5.223 -16.578 1 86.62 256 THR B CA 1
ATOM 3862 C C . THR B 1 256 ? 10.078 -6.254 -16.219 1 86.62 256 THR B C 1
ATOM 3864 O O . THR B 1 256 ? 8.938 -5.895 -15.93 1 86.62 256 THR B O 1
ATOM 3867 N N . ARG B 1 257 ? 10.477 -7.484 -16.312 1 92.5 257 ARG B N 1
ATOM 3868 C CA . ARG B 1 257 ? 9.602 -8.602 -15.984 1 92.5 257 ARG B CA 1
ATOM 3869 C C . ARG B 1 257 ? 10.242 -9.516 -14.945 1 92.5 257 ARG B C 1
ATOM 3871 O O . ARG B 1 257 ? 11.328 -9.227 -14.438 1 92.5 257 ARG B O 1
ATOM 3878 N N . LEU B 1 258 ? 9.516 -10.516 -14.5 1 93.75 258 LEU B N 1
ATOM 3879 C CA . LEU B 1 258 ? 10.031 -11.438 -13.492 1 93.75 258 LEU B CA 1
ATOM 3880 C C . LEU B 1 258 ? 10.195 -12.844 -14.07 1 93.75 258 LEU B C 1
ATOM 3882 O O . LEU B 1 258 ? 9.211 -13.461 -14.5 1 93.75 258 LEU B O 1
ATOM 3886 N N . HIS B 1 259 ? 11.398 -13.297 -14.078 1 95.38 259 HIS B N 1
ATOM 3887 C CA . HIS B 1 259 ? 11.688 -14.68 -14.422 1 95.38 259 HIS B CA 1
ATOM 3888 C C . HIS B 1 259 ? 11.555 -15.594 -13.203 1 95.38 259 HIS B C 1
ATOM 3890 O O . HIS B 1 259 ? 12.141 -15.328 -12.156 1 9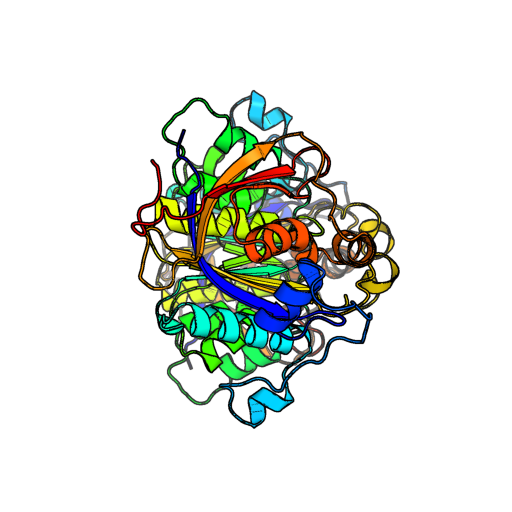5.38 259 HIS B O 1
ATOM 3896 N N . VAL B 1 260 ? 10.766 -16.672 -13.336 1 97.31 260 VAL B N 1
ATOM 3897 C CA . VAL B 1 260 ? 10.555 -17.594 -12.234 1 97.31 260 VAL B CA 1
ATOM 3898 C C . VAL B 1 260 ? 10.883 -19.016 -12.695 1 97.31 260 VAL B C 1
ATOM 3900 O O . VAL B 1 260 ? 10.273 -19.531 -13.633 1 97.31 260 VAL B O 1
ATOM 3903 N N . ASP B 1 261 ? 11.82 -19.594 -11.984 1 97.44 261 ASP B N 1
ATOM 3904 C CA . ASP B 1 261 ? 12.094 -21.016 -12.172 1 97.44 261 ASP B CA 1
ATOM 3905 C C . ASP B 1 261 ? 11.289 -21.859 -11.188 1 97.44 261 ASP B C 1
ATOM 3907 O O . ASP B 1 261 ? 11.281 -21.594 -9.984 1 97.44 261 ASP B O 1
ATOM 3911 N N . ILE B 1 262 ? 10.609 -22.859 -11.711 1 97.81 262 ILE B N 1
ATOM 3912 C CA . ILE B 1 262 ? 9.859 -23.797 -10.906 1 97.81 262 ILE B CA 1
ATOM 3913 C C . ILE B 1 262 ? 10.609 -25.125 -10.828 1 97.81 262 ILE B C 1
ATOM 3915 O O . ILE B 1 262 ? 10.805 -25.797 -11.852 1 97.81 262 ILE B O 1
ATOM 3919 N N . VAL B 1 263 ? 10.953 -25.453 -9.594 1 96.62 263 VAL B N 1
ATOM 3920 C CA . VAL B 1 263 ? 11.727 -26.672 -9.352 1 96.62 263 VAL B CA 1
ATOM 3921 C C . VAL B 1 263 ? 10.867 -27.688 -8.625 1 96.62 263 VAL B C 1
ATOM 3923 O O . VAL B 1 263 ? 10.25 -27.391 -7.602 1 96.62 263 VAL B O 1
ATOM 3926 N N . MET B 1 264 ? 10.836 -28.891 -9.109 1 95.31 264 MET B N 1
ATOM 3927 C CA . MET B 1 264 ? 10.047 -29.969 -8.516 1 95.31 264 MET B CA 1
ATOM 3928 C C . MET B 1 264 ? 10.922 -30.844 -7.637 1 95.31 264 MET B C 1
ATOM 3930 O O . MET B 1 264 ? 12.133 -30.953 -7.848 1 95.31 264 MET B O 1
ATOM 3934 N N . PRO B 1 265 ? 10.258 -31.359 -6.637 1 91.25 265 PRO B N 1
ATOM 3935 C CA . PRO B 1 265 ? 11.031 -32.312 -5.82 1 91.25 265 PRO B CA 1
ATOM 3936 C C . PRO B 1 265 ? 11.406 -33.562 -6.574 1 91.25 265 PRO B C 1
ATOM 3938 O O . PRO B 1 265 ? 10.703 -33.969 -7.508 1 91.25 265 PRO B O 1
ATOM 3941 N N . THR B 1 266 ? 12.539 -34.125 -6.156 1 86.94 266 THR B N 1
ATOM 3942 C CA . THR B 1 266 ? 12.914 -35.438 -6.684 1 86.94 266 THR B CA 1
ATOM 3943 C C . THR B 1 266 ? 11.992 -36.5 -6.145 1 86.94 266 THR B C 1
ATOM 3945 O O . THR B 1 266 ? 11.117 -36.25 -5.316 1 86.94 266 THR B O 1
ATOM 3948 N N . ALA B 1 267 ? 12.211 -37.719 -6.672 1 83.69 267 ALA B N 1
ATOM 3949 C CA . ALA B 1 267 ? 11.414 -38.875 -6.238 1 83.69 267 ALA B CA 1
ATOM 3950 C C . ALA B 1 267 ? 11.531 -39.094 -4.734 1 83.69 267 ALA B C 1
ATOM 3952 O O . ALA B 1 267 ? 10.609 -39.594 -4.098 1 83.69 267 ALA B O 1
ATOM 3953 N N . SER B 1 268 ? 12.625 -38.594 -4.137 1 83.31 268 SER B N 1
ATOM 3954 C CA . SER B 1 268 ? 12.867 -38.75 -2.707 1 83.31 268 SER B CA 1
ATOM 3955 C C . SER B 1 268 ? 12.258 -37.594 -1.917 1 83.31 268 SER B C 1
ATOM 3957 O O . SER B 1 268 ? 12.312 -37.594 -0.686 1 83.31 268 SER B O 1
ATOM 3959 N N . GLY B 1 269 ? 11.68 -36.688 -2.576 1 80.88 269 GLY B N 1
ATOM 3960 C CA . GLY B 1 269 ? 11.086 -35.531 -1.912 1 80.88 269 GLY B CA 1
ATOM 3961 C C . GLY B 1 269 ? 12.062 -34.406 -1.714 1 80.88 269 GLY B C 1
ATOM 3962 O O . GLY B 1 269 ? 11.68 -33.312 -1.244 1 80.88 269 GLY B O 1
ATOM 3963 N N . ALA B 1 270 ? 13.312 -34.656 -2.146 1 84.88 270 ALA B N 1
ATOM 3964 C CA . ALA B 1 270 ? 14.359 -33.656 -1.959 1 84.88 270 ALA B CA 1
ATOM 3965 C C . ALA B 1 270 ? 14.375 -32.656 -3.111 1 84.88 270 ALA B C 1
ATOM 3967 O O . ALA B 1 270 ? 13.938 -32.969 -4.219 1 84.88 270 ALA B O 1
ATOM 3968 N N . PHE B 1 271 ? 14.695 -31.438 -2.779 1 88.81 271 PHE B N 1
ATOM 3969 C CA . PHE B 1 271 ? 14.836 -30.422 -3.814 1 88.81 271 PHE B CA 1
ATOM 3970 C C . PHE B 1 271 ? 16.297 -30.188 -4.156 1 88.81 271 PHE B C 1
ATOM 3972 O O . PHE B 1 271 ? 17.141 -30.109 -3.26 1 88.81 271 PHE B O 1
ATOM 3979 N N . PRO B 1 272 ? 16.594 -30.203 -5.445 1 79.38 272 PRO B N 1
ATOM 3980 C CA . PRO B 1 272 ? 17.984 -29.906 -5.836 1 79.38 272 PRO B CA 1
ATOM 3981 C C . PRO B 1 272 ? 18.422 -28.516 -5.414 1 79.38 272 PRO B C 1
ATOM 3983 O O . PRO B 1 272 ? 17.594 -27.594 -5.305 1 79.38 272 PRO B O 1
ATOM 3986 N N . ARG B 1 273 ? 19.781 -28.375 -4.953 1 67.62 273 ARG B N 1
ATOM 3987 C CA . ARG B 1 273 ? 20.328 -27.094 -4.531 1 67.62 273 ARG B CA 1
ATOM 3988 C C . ARG B 1 273 ? 20.516 -26.156 -5.719 1 67.62 273 ARG B C 1
ATOM 3990 O O . ARG B 1 273 ? 20.797 -26.609 -6.832 1 67.62 273 ARG B O 1
#

Nearest PDB structures (foldseek):
  6qsp-assembly1_B  TM=7.340E-01  e=1.965E-11  Xenorhabdus doucetiae
  7f28-assembly2_C  TM=6.078E-01  e=2.028E-06  Acinetobacter baumannii NCGM 237
  5bnr-assembly1_A-2  TM=4.983E-01  e=1.228E-06  Escherichia coli K-12
  5by7-assembly2_B  TM=5.077E-01  e=2.105E-04  Micromonospora maris AB-18-032
  4yxv-assembly1_A  TM=4.370E-01  e=2.105E-04  Bacillus subtilis subsp. subtilis str. 168

Radius of gyration: 23.01 Å; Cα contacts (8 Å, |Δi|>4): 1378; chains: 2; bounding box: 50×76×57 Å

Solvent-accessible surface area (backbone atoms only — not comparable to full-atom values): 27273 Å² total; per-residue (Å²): 113,82,69,38,36,34,20,35,26,18,55,12,29,37,22,55,56,25,69,36,40,76,55,32,31,36,38,59,63,63,76,39,87,82,56,87,35,79,47,80,73,59,81,57,71,60,50,57,72,76,57,46,74,67,56,51,71,60,34,25,37,42,48,52,11,39,53,42,5,33,60,56,37,68,54,62,63,44,72,36,38,36,37,40,12,20,37,59,52,46,78,66,35,56,58,48,39,43,48,49,68,62,42,76,60,64,71,57,51,52,45,54,49,46,23,11,50,57,29,41,43,51,22,50,45,28,62,36,51,61,31,64,59,70,59,46,51,37,32,21,35,66,16,8,36,46,40,36,48,52,44,42,26,44,41,16,54,61,68,60,37,45,26,33,37,34,23,31,36,46,65,48,60,83,64,50,25,80,72,51,61,31,91,56,46,33,20,38,13,39,27,34,21,63,58,85,56,96,42,48,67,33,36,38,40,50,45,79,34,71,63,73,58,47,75,60,92,54,66,85,51,47,64,52,32,74,47,29,37,36,39,42,47,45,48,58,51,35,40,59,50,60,73,50,67,46,72,41,28,31,59,36,46,99,77,37,21,38,35,37,38,39,42,52,54,45,98,84,65,48,64,83,132,111,85,69,37,36,33,21,35,25,18,56,11,28,37,21,56,55,25,69,36,41,74,56,32,32,35,37,59,61,64,76,40,88,80,56,86,36,79,47,81,72,57,80,58,73,58,49,58,71,76,56,46,74,68,56,51,70,59,33,25,38,41,49,51,12,38,53,42,5,31,60,55,37,70,55,61,62,42,74,36,40,35,36,39,12,21,38,59,53,45,79,68,34,56,59,50,38,44,47,48,68,62,43,76,60,63,70,57,51,52,46,53,50,48,23,9,52,57,27,40,43,50,23,50,43,28,62,37,51,62,31,64,58,69,59,47,50,38,32,20,36,65,16,8,36,48,40,36,48,53,44,42,27,42,40,15,54,61,68,59,36,45,26,34,36,35,23,29,34,46,65,48,60,84,65,49,24,78,72,52,60,31,92,56,46,32,20,38,13,40,26,33,23,62,59,84,56,97,42,48,66,33,37,38,40,50,46,79,35,72,63,73,58,47,78,59,93,52,65,86,50,46,64,50,32,74,46,29,37,35,38,40,47,46,49,59,50,37,41,58,50,60,72,51,68,46,74,40,29,29,60,35,45,99,76,37,21,37,34,37,38,39,42,49,54,44,97,83,65,49,66,85,133